Protein AF-A0A831X2U9-F1 (afdb_monomer_lite)

pLDDT: mean 81.77, std 12.27, range [44.12, 96.75]

Radius of gyration: 46.02 Å; chains: 1; bounding box: 106×69×146 Å

Sequence (416 aa):
MADIPTGFEPIRDTLKNKYSVSEDRIGYDQGPDGNWVTIDNQKIFKDPTNIGGTTYAGQDVFGSAAGKINTLNNAYNLQQQVLNPAQTVNPYDQQVNDTLAQILQKVQNPAAIDPYNSAQYAASQAASQRGAQQATRQAQEVLGDSGFSQSTRLSDRAQGIQNDANAYLETQVVPQIIQQLQGAQQQEIGNLSNILGLLQGQQGVVDTRQQNQQNRQFDVLDYVTGRSDRDQDIQRDDERITRETEYQAARDAILDERYKTEFDLDVERYGLEQAADKAYKAGMLSLDRARLGIQQDEAAARKTEAEARKLEEENLSAFETEIVGGITAFDNALEANEWLNENAAAITSEMGPEGLQELRSMIPSFFPAEQAPAKTLTPAELRQEAISMAQKDSDWGRSKDREALIQEYIKLIQGQ

Foldseek 3Di:
DPDDPPQKDFDQCCLCVVLVQDNVQWDWDDDPVAIFTGGVNHGQDHDFDADPNTTIDGPVSCVVRVVVSNLSVVLVVLVVCVVCVPCPPQPLVVVLVVLVVVLCCCVVCVDDDDLCPDPQLVVLLVVLVVVLVVVLVVLVVVVVVVDDPCPVVSVVVSVVSVVVSVVCCVPPVSVVSVVVVVVVSVVVSVVSVVVSVVSVVVSVVVVVVVVVVNVVSVVVSCVSVVVVVVVVVVVVVVVVVVVVVVVVVVVVVVVVVVLVVVLVVCCVVPNNVVSVVVCVVVCVVDDPVVVVVVVVVVVVVVVVVVVVVVVLVVVLVVVVVVLVVQLLVDPALVVSVVVLVVCVVVQCVSPNPVSSVVSNVCSCVSVVPPVPPLPPQDPVRLLVVLLVVLVPDPCNVPDPCSVVSSVVSSCVSVVD

Structure (mmCIF, N/CA/C/O backbone):
data_AF-A0A831X2U9-F1
#
_entry.id   AF-A0A831X2U9-F1
#
loop_
_atom_site.group_PDB
_atom_site.id
_atom_site.type_symbol
_atom_site.label_atom_id
_atom_site.label_alt_id
_atom_site.label_comp_id
_atom_site.label_asym_id
_atom_site.label_entity_id
_atom_site.label_seq_id
_atom_site.pdbx_PDB_ins_code
_atom_site.Cartn_x
_atom_site.Cartn_y
_atom_site.Cartn_z
_atom_site.occupancy
_atom_site.B_iso_or_equiv
_atom_site.auth_seq_id
_atom_site.auth_comp_id
_atom_site.auth_asym_id
_atom_site.auth_atom_id
_atom_site.pdbx_PDB_model_num
ATOM 1 N N . MET A 1 1 ? 6.235 -39.418 -43.707 1.00 69.25 1 MET A N 1
ATOM 2 C CA . MET A 1 1 ? 6.363 -38.451 -42.600 1.00 69.25 1 MET A CA 1
ATOM 3 C C . MET A 1 1 ? 7.562 -37.598 -42.934 1.00 69.25 1 MET A C 1
ATOM 5 O O . MET A 1 1 ? 8.576 -38.167 -43.307 1.00 69.25 1 MET A O 1
ATOM 9 N N . ALA A 1 2 ? 7.411 -36.278 -42.957 1.00 77.12 2 ALA A N 1
ATOM 10 C CA . ALA A 1 2 ? 8.572 -35.407 -43.056 1.00 77.12 2 ALA A CA 1
ATOM 11 C C . ALA A 1 2 ? 9.272 -35.436 -41.693 1.00 77.12 2 ALA A C 1
ATOM 13 O O . ALA A 1 2 ? 8.597 -35.272 -40.675 1.00 77.12 2 ALA A O 1
ATOM 14 N N . ASP A 1 3 ? 10.573 -35.714 -41.674 1.00 86.00 3 ASP A N 1
ATOM 15 C CA . ASP A 1 3 ? 11.348 -35.703 -40.436 1.00 86.00 3 ASP A CA 1
ATOM 16 C C . ASP A 1 3 ? 11.444 -34.262 -39.921 1.00 86.00 3 ASP A C 1
ATOM 18 O O . ASP A 1 3 ? 11.797 -33.345 -40.666 1.00 86.00 3 ASP A O 1
ATOM 22 N N . ILE A 1 4 ? 11.083 -34.058 -38.652 1.00 87.00 4 ILE A N 1
ATOM 23 C CA . ILE A 1 4 ? 11.227 -32.765 -37.978 1.00 87.00 4 ILE A CA 1
ATOM 24 C C . ILE A 1 4 ? 12.731 -32.531 -37.783 1.00 87.00 4 ILE A C 1
ATOM 26 O O . ILE A 1 4 ? 13.393 -33.398 -37.204 1.00 87.00 4 ILE A O 1
ATOM 30 N N . PRO A 1 5 ? 13.293 -31.401 -38.246 1.00 85.50 5 PRO A N 1
ATOM 31 C CA . PRO A 1 5 ? 14.708 -31.118 -38.057 1.00 85.50 5 PRO A CA 1
ATOM 32 C C . PRO A 1 5 ? 15.083 -31.123 -36.568 1.00 85.50 5 PRO A C 1
ATOM 34 O O . PRO A 1 5 ? 14.382 -30.555 -35.731 1.00 85.50 5 PRO A O 1
ATOM 37 N N . THR A 1 6 ? 16.195 -31.768 -36.222 1.00 90.12 6 THR A N 1
ATOM 38 C CA . THR A 1 6 ? 16.686 -31.829 -34.840 1.00 90.12 6 THR A CA 1
ATOM 39 C C . THR A 1 6 ? 16.906 -30.417 -34.284 1.00 90.12 6 THR A C 1
ATOM 41 O O . THR A 1 6 ? 17.583 -29.610 -34.915 1.00 90.12 6 THR A O 1
ATOM 44 N N . GLY A 1 7 ? 16.355 -30.124 -33.100 1.00 90.06 7 GLY A N 1
ATOM 45 C CA . GLY A 1 7 ? 16.474 -28.811 -32.442 1.00 90.06 7 GLY A CA 1
ATOM 46 C C . GLY A 1 7 ? 15.376 -27.800 -32.794 1.00 90.06 7 GLY A C 1
ATOM 47 O O . GLY A 1 7 ? 15.441 -26.656 -32.346 1.00 90.06 7 GLY A O 1
ATOM 48 N N . PHE A 1 8 ? 14.372 -28.210 -33.574 1.00 94.94 8 PHE A N 1
ATOM 49 C CA . PHE A 1 8 ? 13.190 -27.402 -33.857 1.00 94.94 8 PHE A CA 1
ATOM 50 C C . PHE A 1 8 ? 12.053 -27.751 -32.897 1.00 94.94 8 PHE A C 1
ATOM 52 O O . PHE A 1 8 ? 11.734 -28.921 -32.686 1.00 94.94 8 PHE A O 1
ATOM 59 N N . GLU A 1 9 ? 11.408 -26.722 -32.357 1.00 95.38 9 GLU A N 1
ATOM 60 C CA . GLU A 1 9 ? 10.270 -26.851 -31.453 1.00 95.38 9 GLU A CA 1
ATOM 61 C C . GLU A 1 9 ? 8.985 -26.300 -32.104 1.00 95.38 9 GLU A C 1
ATOM 63 O O . GLU A 1 9 ? 9.046 -25.324 -32.863 1.00 95.38 9 GLU A O 1
ATOM 68 N N . PRO A 1 10 ? 7.813 -26.915 -31.846 1.00 96.50 10 PRO A N 1
ATOM 69 C CA . PRO A 1 10 ? 6.527 -26.433 -32.347 1.00 96.50 10 PRO A CA 1
ATOM 70 C C . PRO A 1 10 ? 6.160 -25.077 -31.732 1.00 96.50 10 PRO A C 1
ATOM 72 O O . PRO A 1 10 ? 6.049 -24.935 -30.516 1.00 96.50 10 PRO A O 1
ATOM 75 N N . ILE A 1 11 ? 5.917 -24.072 -32.576 1.00 96.19 11 ILE A N 1
ATOM 76 C CA . ILE A 1 11 ? 5.872 -22.671 -32.139 1.00 96.19 11 ILE A CA 1
ATOM 77 C C . ILE A 1 11 ? 4.722 -22.376 -31.183 1.00 96.19 11 ILE A C 1
ATOM 79 O O . ILE A 1 11 ? 4.942 -21.780 -30.130 1.00 96.19 11 ILE A O 1
ATOM 83 N N . ARG A 1 12 ? 3.499 -22.797 -31.530 1.00 95.81 12 ARG A N 1
ATOM 84 C CA . ARG A 1 12 ? 2.320 -22.584 -30.672 1.00 95.81 12 ARG A CA 1
ATOM 85 C C . ARG A 1 12 ? 2.486 -23.261 -29.314 1.00 95.81 12 ARG A C 1
ATOM 87 O O . ARG A 1 12 ? 2.214 -22.632 -28.297 1.00 95.81 12 ARG A O 1
ATOM 94 N N . ASP A 1 13 ? 2.967 -24.501 -29.295 1.00 96.75 13 ASP A N 1
ATOM 95 C CA . ASP A 1 13 ? 3.129 -25.264 -28.056 1.00 96.75 13 ASP A CA 1
ATOM 96 C C . ASP A 1 13 ? 4.235 -24.681 -27.175 1.00 96.75 13 ASP A C 1
ATOM 98 O O . ASP A 1 13 ? 4.039 -24.553 -25.968 1.00 96.75 13 ASP A O 1
ATOM 102 N N . THR A 1 14 ? 5.369 -24.269 -27.751 1.00 96.19 14 THR A N 1
ATOM 103 C CA . THR A 1 14 ? 6.445 -23.620 -26.990 1.00 96.19 14 THR A CA 1
ATOM 104 C C . THR A 1 14 ? 5.986 -22.273 -26.430 1.00 96.19 14 THR A C 1
ATOM 106 O O . THR A 1 14 ? 6.144 -22.033 -25.234 1.00 96.19 14 THR A O 1
ATOM 109 N N . LEU A 1 15 ? 5.358 -21.405 -27.233 1.00 95.56 15 LEU A N 1
ATOM 110 C CA . LEU A 1 15 ? 4.845 -20.110 -26.755 1.00 95.56 15 LEU A CA 1
ATOM 111 C C . LEU A 1 15 ? 3.801 -20.270 -25.641 1.00 95.56 15 LEU A C 1
ATOM 113 O O . LEU A 1 15 ? 3.837 -19.543 -24.649 1.00 95.56 15 LEU A O 1
ATOM 117 N N . LYS A 1 16 ? 2.918 -21.262 -25.759 1.00 96.06 16 LYS A N 1
ATOM 118 C CA . LYS A 1 16 ? 1.898 -21.555 -24.751 1.00 96.06 16 LYS A CA 1
ATOM 119 C C . LYS A 1 16 ? 2.480 -22.153 -23.474 1.00 96.06 16 LYS A C 1
ATOM 121 O O . LYS A 1 16 ? 2.212 -21.651 -22.390 1.00 96.06 16 LYS A O 1
ATOM 126 N N . ASN A 1 17 ? 3.265 -23.221 -23.586 1.00 95.62 17 ASN A N 1
ATOM 127 C CA . ASN A 1 17 ? 3.682 -24.009 -22.425 1.00 95.62 17 ASN A CA 1
ATOM 128 C C . ASN A 1 17 ? 4.897 -23.413 -21.709 1.00 95.62 17 ASN A C 1
ATOM 130 O O . ASN A 1 17 ? 5.002 -23.530 -20.493 1.00 95.62 17 ASN A O 1
ATOM 134 N N . LYS A 1 18 ? 5.824 -22.795 -22.450 1.00 95.00 18 LYS A N 1
ATOM 135 C CA . LYS A 1 18 ? 7.060 -22.236 -21.885 1.00 95.00 18 LYS A CA 1
ATOM 136 C C . LYS A 1 18 ? 6.913 -20.769 -21.503 1.00 95.00 18 LYS A C 1
ATOM 138 O O . LYS A 1 18 ? 7.472 -20.353 -20.496 1.00 95.00 18 LYS A O 1
ATOM 143 N N . TYR A 1 19 ? 6.181 -20.000 -22.307 1.00 94.06 19 TYR A N 1
ATOM 144 C CA . TYR A 1 19 ? 6.059 -18.552 -22.132 1.00 94.06 19 TYR A CA 1
ATOM 145 C C . TYR A 1 19 ? 4.670 -18.105 -21.674 1.00 94.06 19 TYR A C 1
ATOM 147 O O . TYR A 1 19 ? 4.466 -16.909 -21.498 1.00 94.06 19 TYR A O 1
ATOM 155 N N . SER A 1 20 ? 3.727 -19.029 -21.461 1.00 94.25 20 SER A N 1
ATOM 156 C CA . SER A 1 20 ? 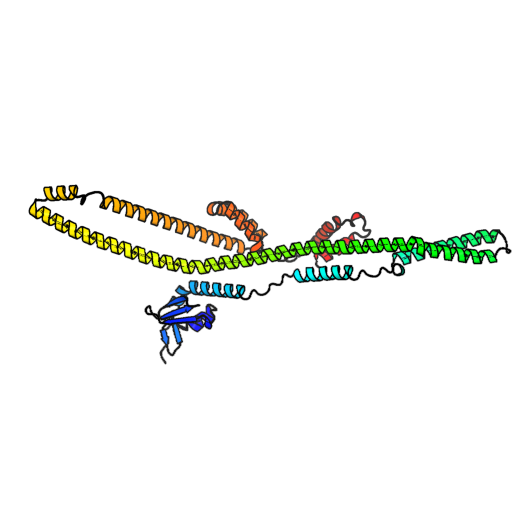2.361 -18.735 -21.004 1.00 94.25 20 SER A CA 1
ATOM 157 C C . SER A 1 20 ? 1.605 -17.750 -21.903 1.00 94.25 20 SER A C 1
ATOM 159 O O . SER A 1 20 ? 0.797 -16.962 -21.414 1.00 94.25 20 SER A O 1
ATOM 161 N N . VAL A 1 21 ? 1.876 -17.756 -23.212 1.00 95.38 21 VAL A N 1
ATOM 162 C CA . VAL A 1 21 ? 1.161 -16.923 -24.190 1.00 95.38 21 VAL A CA 1
ATOM 163 C C . VAL A 1 21 ? -0.127 -17.636 -24.598 1.00 95.38 21 VAL A C 1
ATOM 165 O O . VAL A 1 21 ? -0.101 -18.805 -24.988 1.00 95.38 21 VAL A O 1
ATOM 168 N N . SER A 1 22 ? -1.266 -16.949 -24.511 1.00 93.69 22 SER A N 1
ATOM 169 C CA . SER A 1 22 ? -2.550 -17.532 -24.900 1.00 93.69 22 SER A CA 1
ATOM 170 C C . SER A 1 22 ? -2.656 -17.715 -26.418 1.00 93.69 22 SER A C 1
ATOM 172 O O . SER A 1 22 ? -2.056 -16.995 -27.216 1.00 93.69 22 SER A O 1
ATOM 174 N N . GLU A 1 23 ? -3.397 -18.739 -26.834 1.00 93.94 23 GLU A N 1
ATOM 175 C CA . GLU A 1 23 ? -3.389 -19.224 -28.216 1.00 93.94 23 GLU A CA 1
ATOM 176 C C . GLU A 1 23 ? -4.025 -18.252 -29.226 1.00 93.94 23 GLU A C 1
ATOM 178 O O . GLU A 1 23 ? -3.655 -18.238 -30.404 1.00 93.94 23 GLU A O 1
ATOM 183 N N . ASP A 1 24 ? -4.958 -17.433 -28.749 1.00 95.25 24 ASP A N 1
ATOM 184 C CA . ASP A 1 24 ? -5.645 -16.364 -29.474 1.00 95.25 24 ASP A CA 1
ATOM 185 C C . ASP A 1 24 ? -4.733 -15.176 -29.801 1.00 95.25 24 ASP A C 1
ATOM 187 O O . ASP A 1 24 ? -4.980 -14.462 -30.771 1.00 95.25 24 ASP A O 1
ATOM 191 N N . ARG A 1 25 ? -3.648 -14.999 -29.041 1.00 95.31 25 ARG A N 1
ATOM 192 C CA . ARG A 1 25 ? -2.676 -13.916 -29.244 1.00 95.31 25 ARG A CA 1
ATOM 193 C C . ARG A 1 25 ? -1.613 -14.252 -30.278 1.00 95.31 25 ARG A C 1
ATOM 195 O O . ARG A 1 25 ? -0.953 -13.350 -30.785 1.00 95.31 25 ARG A O 1
ATOM 202 N N . ILE A 1 26 ? -1.425 -15.538 -30.583 1.00 96.25 26 ILE A N 1
ATOM 203 C CA . ILE A 1 26 ? -0.381 -16.017 -31.492 1.00 96.25 26 ILE A CA 1
ATOM 204 C C . ILE A 1 26 ? -0.889 -15.949 -32.936 1.00 96.25 26 ILE A C 1
ATOM 206 O O . ILE A 1 26 ? -1.780 -16.708 -33.337 1.00 96.25 26 ILE A O 1
ATOM 210 N N . GLY A 1 27 ? -0.271 -15.082 -33.732 1.00 94.56 27 GLY A N 1
ATOM 211 C CA . GLY A 1 27 ? -0.555 -14.889 -35.149 1.00 94.56 27 GLY A CA 1
ATOM 212 C C . GLY A 1 27 ? 0.598 -15.302 -36.065 1.00 94.56 27 GLY A C 1
ATOM 213 O O . GLY A 1 27 ? 1.726 -15.552 -35.632 1.00 94.56 27 GLY A O 1
ATOM 214 N N . TYR A 1 28 ? 0.291 -15.372 -37.360 1.00 94.19 28 TYR A N 1
ATOM 215 C CA . TYR A 1 28 ? 1.271 -15.526 -38.432 1.00 94.19 28 TYR A CA 1
ATOM 216 C C . TYR A 1 28 ? 0.993 -14.458 -39.484 1.00 94.19 28 TYR A C 1
ATOM 218 O O . TYR A 1 28 ? -0.092 -14.439 -40.063 1.00 94.19 28 TYR A O 1
ATOM 226 N N . ASP A 1 29 ? 1.957 -13.574 -39.712 1.00 91.88 29 ASP A N 1
ATOM 227 C CA . ASP A 1 29 ? 1.868 -12.524 -40.724 1.00 91.88 29 ASP A CA 1
ATOM 228 C C . ASP A 1 29 ? 2.654 -12.956 -41.968 1.00 91.88 29 ASP A C 1
ATOM 230 O O . ASP A 1 29 ? 3.860 -13.200 -41.899 1.00 91.88 29 ASP A O 1
ATOM 234 N N . GLN A 1 30 ? 1.955 -13.103 -43.096 1.00 85.75 30 GLN A N 1
ATOM 235 C CA . GLN A 1 30 ? 2.542 -13.437 -44.396 1.00 85.75 30 GLN A CA 1
ATOM 236 C C . GLN A 1 30 ? 2.718 -12.146 -45.196 1.00 85.75 30 GLN A C 1
ATOM 238 O O . GLN A 1 30 ? 1.938 -11.836 -46.099 1.00 85.75 30 GLN A O 1
ATOM 243 N N . GLY A 1 31 ? 3.720 -11.362 -44.807 1.00 79.81 31 GLY A N 1
ATOM 244 C CA . GLY A 1 31 ? 4.038 -10.094 -45.450 1.00 79.81 31 GLY A CA 1
ATOM 245 C C . GLY A 1 31 ? 5.027 -10.244 -46.614 1.00 79.81 31 GLY A C 1
ATOM 246 O O . GLY A 1 31 ? 5.660 -11.291 -46.769 1.00 79.81 31 GLY A O 1
ATOM 247 N N . PRO A 1 32 ? 5.236 -9.173 -47.405 1.00 79.50 32 PRO A N 1
ATOM 248 C CA . PRO A 1 32 ? 6.311 -9.109 -48.404 1.00 79.50 32 PRO A CA 1
ATOM 249 C C . PRO A 1 32 ? 7.700 -9.362 -47.795 1.00 79.50 32 PRO A C 1
ATOM 251 O O . PRO A 1 32 ? 8.587 -9.878 -48.468 1.00 79.50 32 PRO A O 1
ATOM 254 N N . ASP A 1 33 ? 7.852 -9.043 -46.507 1.00 76.00 33 ASP A N 1
ATOM 255 C CA . ASP A 1 33 ? 9.094 -9.148 -45.735 1.00 76.00 33 ASP A CA 1
ATOM 256 C C . ASP A 1 33 ? 9.298 -10.534 -45.089 1.00 76.00 33 ASP A C 1
ATOM 258 O O . ASP A 1 33 ? 10.127 -10.687 -44.189 1.00 76.00 33 ASP A O 1
ATOM 262 N N . GLY A 1 34 ? 8.514 -11.536 -45.498 1.00 79.88 34 GLY A N 1
ATOM 263 C CA . GLY A 1 34 ? 8.605 -12.916 -45.022 1.00 79.88 34 GLY A CA 1
ATOM 264 C C . GLY A 1 34 ? 7.491 -13.333 -44.060 1.00 79.88 34 GLY A C 1
ATOM 265 O O . GLY A 1 34 ? 6.594 -12.562 -43.716 1.00 79.88 34 GLY A O 1
ATOM 266 N N . ASN A 1 35 ? 7.558 -14.597 -43.635 1.00 90.38 35 ASN A N 1
ATOM 267 C CA . ASN A 1 35 ? 6.612 -15.187 -42.691 1.00 90.38 35 ASN A CA 1
ATOM 268 C C . ASN A 1 35 ? 7.041 -14.842 -41.264 1.00 90.38 35 ASN A C 1
ATOM 270 O O . ASN A 1 35 ? 8.047 -15.358 -40.777 1.00 90.38 35 ASN A O 1
ATOM 274 N N . TRP A 1 36 ? 6.277 -13.996 -40.587 1.00 93.94 36 TRP A N 1
ATOM 275 C CA . TRP A 1 36 ? 6.534 -13.609 -39.204 1.00 93.94 36 TRP A CA 1
ATOM 276 C C . TRP A 1 36 ? 5.609 -14.344 -38.248 1.00 93.94 36 TRP A C 1
ATOM 278 O O . TRP A 1 36 ? 4.415 -14.489 -38.506 1.00 93.94 36 TRP A O 1
ATOM 288 N N . VAL A 1 37 ? 6.152 -14.759 -37.108 1.00 94.50 37 VAL A N 1
ATOM 289 C CA . VAL A 1 37 ? 5.348 -15.119 -35.938 1.00 94.50 37 VAL A CA 1
ATOM 290 C C . VAL A 1 37 ? 5.044 -13.840 -35.183 1.00 94.50 37 VAL A C 1
ATOM 292 O O . VAL A 1 37 ? 5.962 -13.075 -34.870 1.00 94.50 37 VAL A O 1
ATOM 295 N N . THR A 1 38 ? 3.769 -13.601 -34.899 1.00 94.88 38 THR A N 1
ATOM 296 C CA . THR A 1 38 ? 3.322 -12.417 -34.170 1.00 94.88 38 THR A CA 1
ATOM 297 C C . THR A 1 38 ? 2.678 -12.789 -32.838 1.00 94.88 38 THR A C 1
ATOM 299 O O . THR A 1 38 ? 2.082 -13.857 -32.702 1.00 94.88 38 THR A O 1
ATOM 302 N N . ILE A 1 39 ? 2.805 -11.909 -31.845 1.00 94.06 39 ILE A N 1
ATOM 303 C CA . ILE A 1 39 ? 2.016 -11.935 -30.606 1.00 94.06 39 ILE A CA 1
ATOM 304 C C . ILE A 1 39 ? 1.321 -10.580 -30.514 1.00 94.06 39 ILE A C 1
ATOM 306 O O . ILE A 1 39 ? 1.995 -9.558 -30.602 1.00 94.06 39 ILE A O 1
ATOM 310 N N . ASP A 1 40 ? -0.009 -10.561 -30.417 1.00 91.94 40 ASP A N 1
ATOM 311 C CA . ASP A 1 40 ? -0.813 -9.325 -30.426 1.00 91.94 40 ASP A CA 1
ATOM 312 C C . ASP A 1 40 ? -0.497 -8.419 -31.634 1.00 91.94 40 ASP A C 1
ATOM 314 O O . ASP A 1 40 ? -0.340 -7.206 -31.518 1.00 91.94 40 ASP A O 1
ATOM 318 N N . ASN A 1 41 ? -0.347 -9.032 -32.816 1.00 91.12 41 ASN A N 1
ATOM 319 C CA . ASN A 1 41 ? 0.089 -8.396 -34.069 1.00 91.12 41 ASN A CA 1
ATOM 320 C C . ASN A 1 41 ? 1.510 -7.804 -34.063 1.00 91.12 41 ASN A C 1
ATOM 322 O O . ASN A 1 41 ? 1.940 -7.252 -35.075 1.00 91.12 41 ASN A O 1
ATOM 326 N N . GLN A 1 42 ? 2.285 -7.959 -32.988 1.00 90.19 42 GLN A N 1
ATOM 327 C CA . GLN A 1 42 ? 3.688 -7.565 -32.977 1.00 90.19 42 GLN A CA 1
ATOM 328 C C . GLN A 1 42 ? 4.583 -8.684 -33.501 1.00 90.19 42 GLN A C 1
ATOM 330 O O . GLN A 1 42 ? 4.542 -9.810 -33.013 1.00 90.19 42 GLN A O 1
ATOM 335 N N . LYS A 1 43 ? 5.431 -8.363 -34.480 1.00 93.00 43 LYS A N 1
ATOM 336 C CA . LYS A 1 43 ? 6.404 -9.286 -35.083 1.00 93.00 43 LYS A CA 1
ATOM 337 C C . LYS A 1 43 ? 7.462 -9.710 -34.063 1.00 93.00 43 LYS A C 1
ATOM 339 O O . LYS A 1 43 ? 8.162 -8.857 -33.517 1.00 93.00 43 LYS A O 1
ATOM 344 N N . ILE A 1 44 ? 7.593 -11.012 -33.814 1.00 93.94 44 ILE A N 1
ATOM 345 C CA . ILE A 1 44 ? 8.533 -11.568 -32.829 1.00 93.94 44 ILE A CA 1
ATOM 346 C C . ILE A 1 44 ? 9.786 -12.106 -33.517 1.00 93.94 44 ILE A C 1
ATOM 348 O O . ILE A 1 44 ? 10.884 -11.641 -33.233 1.00 93.94 44 ILE A O 1
ATOM 352 N N . PHE A 1 45 ? 9.624 -13.059 -34.433 1.00 93.69 45 PHE A N 1
ATOM 353 C CA . PHE A 1 45 ? 10.717 -13.640 -35.214 1.00 93.69 45 PHE A CA 1
ATOM 354 C C . PHE A 1 45 ? 10.203 -14.171 -36.558 1.00 93.69 45 PHE A C 1
ATOM 356 O O . PHE A 1 45 ? 8.994 -14.342 -36.749 1.00 93.69 45 PHE A O 1
ATOM 363 N N . LYS A 1 46 ? 11.127 -14.395 -37.495 1.00 92.62 46 LYS A N 1
ATOM 364 C CA . LYS A 1 46 ? 10.845 -14.731 -38.896 1.00 92.62 46 LYS A CA 1
ATOM 365 C C . LYS A 1 46 ? 11.142 -16.191 -39.241 1.00 92.62 46 LYS A C 1
ATOM 367 O O . LYS A 1 46 ? 11.783 -16.905 -38.475 1.00 92.62 46 LYS A O 1
ATOM 372 N N . ASP A 1 47 ? 10.698 -16.577 -40.432 1.00 85.44 47 ASP A N 1
ATOM 373 C CA . ASP A 1 47 ? 11.018 -17.824 -41.132 1.00 85.44 47 ASP A CA 1
ATOM 374 C C . ASP A 1 47 ? 10.642 -19.120 -40.376 1.00 85.44 47 ASP A C 1
ATOM 376 O O . ASP A 1 47 ? 11.438 -20.062 -40.312 1.00 85.44 47 ASP A O 1
ATOM 380 N N . PRO A 1 48 ? 9.412 -19.232 -39.826 1.00 89.25 48 PRO A N 1
ATOM 381 C CA . PRO A 1 48 ? 8.950 -20.489 -39.263 1.00 89.25 48 PRO A CA 1
ATOM 382 C C . PRO A 1 48 ? 8.865 -21.561 -40.356 1.00 89.25 48 PRO A C 1
ATOM 384 O O . PRO A 1 48 ? 8.337 -21.334 -41.448 1.00 89.25 48 PRO A O 1
ATOM 387 N N . THR A 1 49 ? 9.335 -22.768 -40.051 1.00 91.38 49 THR A N 1
ATOM 388 C CA . THR A 1 49 ? 9.242 -23.908 -40.968 1.00 91.38 49 THR A CA 1
ATOM 389 C C . THR A 1 49 ? 7.897 -24.601 -40.771 1.00 91.38 49 THR A C 1
ATOM 391 O O . THR A 1 49 ? 7.621 -25.111 -39.689 1.00 91.38 49 THR A O 1
ATOM 394 N N . ASN A 1 50 ? 7.038 -24.622 -41.793 1.00 91.12 50 ASN A N 1
ATOM 395 C CA . ASN A 1 50 ? 5.752 -25.323 -41.733 1.00 91.12 50 ASN A CA 1
ATOM 396 C C . ASN A 1 50 ? 5.906 -26.767 -42.231 1.00 91.12 50 ASN A C 1
ATOM 398 O O . ASN A 1 50 ? 6.205 -26.994 -43.403 1.00 91.12 50 ASN A O 1
ATOM 402 N N . ILE A 1 51 ? 5.681 -27.736 -41.344 1.00 91.69 51 ILE A N 1
ATOM 403 C CA . ILE A 1 51 ? 5.724 -29.166 -41.651 1.00 91.69 51 ILE A CA 1
ATOM 404 C C . ILE A 1 51 ? 4.378 -29.771 -41.262 1.00 91.69 51 ILE A C 1
ATOM 406 O O . ILE A 1 51 ? 4.030 -29.853 -40.087 1.00 91.69 51 ILE A O 1
ATOM 410 N N . GLY A 1 52 ? 3.601 -30.199 -42.259 1.00 88.88 52 GLY A N 1
ATOM 411 C CA . GLY A 1 52 ? 2.321 -30.871 -42.019 1.00 88.88 52 GLY A CA 1
ATOM 412 C C . GLY A 1 52 ? 1.248 -29.995 -41.361 1.00 88.88 52 GLY A C 1
ATOM 413 O O . GLY A 1 52 ? 0.349 -30.538 -40.728 1.00 88.88 52 GLY A O 1
ATOM 414 N N . GLY A 1 53 ? 1.328 -28.666 -41.499 1.00 89.06 53 GLY A N 1
ATOM 415 C CA . GLY A 1 53 ? 0.383 -27.716 -40.902 1.00 89.06 53 GLY A CA 1
ATOM 416 C C . GLY A 1 53 ? 0.822 -27.163 -39.544 1.00 89.06 53 GLY A C 1
ATOM 417 O O . GLY A 1 53 ? 0.235 -26.187 -39.081 1.00 89.06 53 GLY A O 1
ATOM 418 N N . THR A 1 54 ? 1.874 -27.723 -38.943 1.00 91.75 54 THR A N 1
ATOM 419 C CA . THR A 1 54 ? 2.482 -27.206 -37.715 1.00 91.75 54 THR A CA 1
ATOM 420 C C . THR A 1 54 ? 3.723 -26.395 -38.063 1.00 91.75 54 THR A C 1
ATOM 422 O O . THR A 1 54 ? 4.557 -26.810 -38.867 1.00 91.75 54 THR A O 1
ATOM 425 N N . THR A 1 55 ? 3.839 -25.211 -37.476 1.00 94.31 55 THR A N 1
ATOM 426 C CA . THR A 1 55 ? 4.996 -24.331 -37.625 1.00 94.31 55 THR A CA 1
ATOM 427 C C . THR A 1 55 ? 6.024 -24.617 -36.538 1.00 94.31 55 THR A C 1
ATOM 429 O O . THR A 1 55 ? 5.687 -24.777 -35.363 1.00 94.31 55 THR A O 1
ATOM 432 N N . TYR A 1 56 ? 7.288 -24.657 -36.938 1.00 95.88 56 TYR A N 1
ATOM 433 C CA . TYR A 1 56 ? 8.426 -24.965 -36.085 1.00 95.88 56 TYR A CA 1
ATOM 434 C C . TYR A 1 56 ? 9.487 -23.869 -36.191 1.00 95.88 56 TYR A C 1
ATOM 436 O O . TYR A 1 56 ? 9.673 -23.288 -37.263 1.00 95.88 56 TYR A O 1
ATOM 444 N N . ALA A 1 57 ? 10.202 -23.612 -35.100 1.00 95.94 57 ALA A N 1
ATOM 445 C CA . ALA A 1 57 ? 11.358 -22.719 -35.076 1.00 95.94 57 ALA A CA 1
ATOM 446 C C . ALA A 1 57 ? 12.496 -23.335 -34.256 1.00 95.94 57 ALA A C 1
ATOM 448 O O . ALA A 1 57 ? 12.255 -24.169 -33.381 1.00 95.94 57 ALA A O 1
ATOM 449 N N . GLY A 1 58 ? 13.731 -22.938 -34.558 1.00 95.56 58 GLY A N 1
ATOM 450 C CA . GLY A 1 58 ? 14.907 -23.369 -33.810 1.00 95.56 58 GLY A CA 1
ATOM 451 C C . GLY A 1 58 ? 14.899 -22.846 -32.372 1.00 95.56 58 GLY A C 1
ATOM 452 O O . GLY A 1 58 ? 14.369 -21.770 -32.078 1.00 95.56 58 GLY A O 1
ATOM 453 N N . GLN A 1 59 ? 15.498 -23.607 -31.458 1.00 93.69 59 GLN A N 1
ATOM 454 C CA . GLN A 1 59 ? 15.629 -23.213 -30.052 1.00 93.69 59 GLN A CA 1
ATOM 455 C C . GLN A 1 59 ? 16.427 -21.905 -29.866 1.00 93.69 59 GLN A C 1
ATOM 457 O O . GLN A 1 59 ? 16.153 -21.132 -28.947 1.00 93.69 59 GLN A O 1
ATOM 462 N N . ASP A 1 60 ? 17.387 -21.635 -30.750 1.00 93.25 60 ASP A N 1
ATOM 463 C CA . ASP A 1 60 ? 18.172 -20.399 -30.824 1.00 93.25 60 ASP A CA 1
ATOM 464 C C . ASP A 1 60 ? 17.299 -19.177 -31.141 1.00 93.25 60 ASP A C 1
ATOM 466 O O . ASP A 1 60 ? 17.424 -18.134 -30.493 1.00 93.25 60 ASP A O 1
ATOM 470 N N . VAL A 1 61 ? 16.343 -19.335 -32.061 1.00 92.94 61 VAL A N 1
ATOM 471 C CA . VAL A 1 61 ? 15.364 -18.297 -32.398 1.00 92.94 61 VAL A CA 1
ATOM 472 C C . VAL A 1 61 ? 14.527 -17.949 -31.168 1.00 92.94 61 VAL A C 1
ATOM 474 O O . VAL A 1 61 ? 14.416 -16.774 -30.819 1.00 92.94 61 VAL A O 1
ATOM 477 N N . PHE A 1 62 ? 14.026 -18.950 -30.435 1.00 94.25 62 PHE A N 1
ATOM 478 C CA . PHE A 1 62 ? 13.327 -18.712 -29.166 1.00 94.25 62 PHE A CA 1
ATOM 479 C C . PHE A 1 62 ? 14.209 -18.055 -28.108 1.00 94.25 62 PHE A C 1
ATOM 481 O O . PHE A 1 62 ? 13.729 -17.180 -27.393 1.00 94.25 62 PHE A O 1
ATOM 488 N N . GLY A 1 63 ? 15.481 -18.447 -28.006 1.00 90.38 63 GLY A N 1
ATOM 489 C CA . GLY A 1 63 ? 16.439 -17.824 -27.093 1.00 90.38 63 GLY A CA 1
ATOM 490 C C . GLY A 1 63 ? 16.600 -16.330 -27.370 1.00 90.38 63 GLY A C 1
ATOM 491 O O . GLY A 1 63 ? 16.472 -15.521 -26.454 1.00 90.38 63 GLY A O 1
ATOM 492 N N . SER A 1 64 ? 16.785 -15.961 -28.640 1.00 91.12 64 SER A N 1
ATOM 493 C CA . SER A 1 64 ? 16.908 -14.557 -29.057 1.00 91.12 64 SER A CA 1
ATOM 494 C C . SER A 1 64 ? 15.611 -13.753 -28.881 1.00 91.12 64 SER A C 1
ATOM 496 O O . SER A 1 64 ? 15.651 -12.570 -28.552 1.00 91.12 64 SER A O 1
ATOM 498 N N . ALA A 1 65 ? 14.450 -14.398 -29.035 1.00 91.94 65 ALA A N 1
ATOM 499 C CA . ALA A 1 65 ? 13.137 -13.769 -28.918 1.00 91.94 65 ALA A CA 1
ATOM 500 C C . ALA A 1 65 ? 12.557 -13.765 -27.491 1.00 91.94 65 ALA A C 1
ATOM 502 O O . ALA A 1 65 ? 11.563 -13.079 -27.240 1.00 91.94 65 ALA A O 1
ATOM 503 N N . ALA A 1 66 ? 13.148 -14.515 -26.554 1.00 91.88 66 ALA A N 1
ATOM 504 C CA . ALA A 1 66 ? 12.598 -14.759 -25.219 1.00 91.88 66 ALA A CA 1
ATOM 505 C C . ALA A 1 66 ? 12.303 -13.465 -24.450 1.00 91.88 66 ALA A C 1
ATOM 507 O O . ALA A 1 66 ? 11.237 -13.344 -23.850 1.00 91.88 66 ALA A O 1
ATOM 508 N N . GLY A 1 67 ? 13.215 -12.488 -24.508 1.00 84.31 67 GLY A N 1
ATOM 509 C CA . GLY A 1 67 ? 13.028 -11.185 -23.868 1.00 84.31 67 GLY A CA 1
ATOM 510 C C . GLY A 1 67 ? 11.772 -10.481 -24.379 1.00 84.31 67 GLY A C 1
ATOM 511 O O . GLY A 1 67 ? 10.900 -10.132 -23.591 1.00 84.31 67 GLY A O 1
ATOM 512 N N . LYS A 1 68 ? 11.620 -10.370 -25.705 1.00 86.56 68 LYS A N 1
ATOM 513 C CA . LYS A 1 68 ? 10.454 -9.732 -26.335 1.00 86.56 68 LYS A CA 1
ATOM 514 C C . LYS A 1 68 ? 9.145 -10.466 -26.027 1.00 86.56 68 LYS A C 1
ATOM 516 O O . LYS A 1 68 ? 8.138 -9.823 -25.743 1.00 86.56 68 LYS A O 1
ATOM 521 N N . ILE A 1 69 ? 9.163 -11.802 -26.044 1.00 91.94 69 ILE A N 1
ATOM 522 C CA . ILE A 1 69 ? 7.997 -12.635 -25.711 1.00 91.94 69 ILE A CA 1
ATOM 523 C C . ILE A 1 69 ? 7.568 -12.403 -24.255 1.00 91.94 69 ILE A C 1
ATOM 525 O O . ILE A 1 69 ? 6.388 -12.168 -24.000 1.00 91.94 69 ILE A O 1
ATOM 529 N N . ASN A 1 70 ? 8.514 -12.421 -23.311 1.00 88.38 70 ASN A N 1
ATOM 530 C CA . ASN A 1 70 ? 8.238 -12.174 -21.894 1.00 88.38 70 ASN A CA 1
ATOM 531 C C . ASN A 1 70 ? 7.672 -10.770 -21.669 1.00 88.38 70 ASN A C 1
ATOM 533 O O . ASN A 1 70 ? 6.684 -10.616 -20.955 1.00 88.38 70 ASN A O 1
ATOM 537 N N . THR A 1 71 ? 8.252 -9.761 -22.318 1.00 84.44 71 THR A N 1
ATOM 538 C CA . THR A 1 71 ? 7.779 -8.375 -22.252 1.00 84.44 71 THR A CA 1
ATOM 539 C C . THR A 1 71 ? 6.325 -8.256 -22.706 1.00 84.44 71 THR A C 1
ATOM 541 O O . THR A 1 71 ? 5.496 -7.710 -21.977 1.00 84.44 71 THR A O 1
ATOM 544 N N . LEU A 1 72 ? 5.978 -8.830 -23.862 1.00 85.75 72 LEU A N 1
ATOM 545 C CA . LEU A 1 72 ? 4.606 -8.795 -24.376 1.00 85.75 72 LEU A CA 1
ATOM 546 C C . LEU A 1 72 ? 3.635 -9.602 -23.522 1.00 85.75 72 LEU A C 1
ATOM 548 O O . LEU A 1 72 ? 2.478 -9.212 -23.353 1.00 85.75 72 LEU A O 1
ATOM 552 N N . ASN A 1 73 ? 4.078 -10.728 -22.963 1.00 88.75 73 ASN A N 1
ATOM 553 C CA . ASN A 1 73 ? 3.212 -11.507 -22.095 1.00 88.75 73 ASN A CA 1
ATOM 554 C C . ASN A 1 73 ? 2.930 -10.787 -20.768 1.00 88.75 73 ASN A C 1
ATOM 556 O O . ASN A 1 73 ? 1.785 -10.745 -20.323 1.00 88.75 73 ASN A O 1
ATOM 560 N N . ASN A 1 74 ? 3.943 -10.149 -20.180 1.00 81.75 74 ASN A N 1
ATOM 561 C CA . ASN A 1 74 ? 3.789 -9.347 -18.968 1.00 81.75 74 ASN A CA 1
ATOM 562 C C . ASN A 1 74 ? 2.883 -8.132 -19.196 1.00 81.75 74 ASN A C 1
ATOM 564 O O . ASN A 1 74 ? 1.994 -7.886 -18.382 1.00 81.75 74 ASN A O 1
ATOM 568 N N . ALA A 1 75 ? 3.053 -7.420 -20.316 1.00 80.62 75 ALA A N 1
ATOM 569 C CA . ALA A 1 75 ? 2.200 -6.290 -20.680 1.00 80.62 75 ALA A CA 1
ATOM 570 C C . ALA A 1 75 ? 0.724 -6.703 -20.799 1.00 80.62 75 ALA A C 1
ATOM 572 O O . ALA A 1 75 ? -0.154 -6.039 -20.253 1.00 80.62 75 ALA A O 1
ATOM 573 N N . TYR A 1 76 ? 0.447 -7.841 -21.439 1.00 85.69 76 TYR A N 1
ATOM 574 C CA . TYR A 1 76 ? -0.910 -8.377 -21.539 1.00 85.69 76 TYR A CA 1
ATOM 575 C C . TYR A 1 76 ? -1.484 -8.805 -20.185 1.00 85.69 76 TYR A C 1
ATOM 577 O O . TYR A 1 76 ? -2.635 -8.501 -19.886 1.00 85.69 76 TYR A O 1
ATOM 585 N N . ASN A 1 77 ? -0.697 -9.475 -19.338 1.00 82.94 77 ASN A N 1
ATOM 586 C CA . ASN A 1 77 ? -1.151 -9.867 -18.002 1.00 82.94 77 ASN A CA 1
ATOM 587 C C . ASN A 1 77 ? -1.500 -8.641 -17.143 1.00 82.94 77 ASN A C 1
ATOM 589 O O . ASN A 1 77 ? -2.525 -8.644 -16.463 1.00 82.94 77 ASN A O 1
ATOM 593 N N . LEU A 1 78 ? -0.699 -7.573 -17.222 1.00 75.69 78 LEU A N 1
ATOM 594 C CA . LEU A 1 78 ? -0.997 -6.288 -16.585 1.00 75.69 78 LEU A CA 1
ATOM 595 C C . LEU A 1 78 ? -2.261 -5.650 -17.168 1.00 75.69 78 LEU A C 1
ATOM 597 O O . LEU A 1 78 ? -3.142 -5.239 -16.418 1.00 75.69 78 LEU A O 1
ATOM 601 N N . GLN A 1 79 ? -2.402 -5.625 -18.494 1.00 80.06 79 GLN A N 1
ATOM 602 C CA . GLN A 1 79 ? -3.599 -5.100 -19.149 1.00 80.06 79 GLN A CA 1
ATOM 603 C C . GLN A 1 79 ? -4.860 -5.856 -18.706 1.00 80.06 79 GLN A C 1
ATOM 605 O O . GLN A 1 79 ? -5.884 -5.234 -18.433 1.00 80.06 79 GLN A O 1
ATOM 610 N N . GLN A 1 80 ? -4.786 -7.181 -18.567 1.00 80.88 80 GLN A N 1
ATOM 611 C CA . GLN A 1 80 ? -5.901 -7.990 -18.080 1.00 80.88 80 GLN A CA 1
ATOM 612 C C . GLN A 1 80 ? -6.214 -7.743 -16.600 1.00 80.88 80 GLN A C 1
ATOM 614 O O . GLN A 1 80 ? -7.387 -7.739 -16.231 1.00 80.88 80 GLN A O 1
ATOM 619 N N . GLN A 1 81 ? -5.206 -7.477 -15.762 1.00 70.44 81 GLN A N 1
ATOM 620 C CA . GLN A 1 81 ? -5.417 -7.042 -14.375 1.00 70.44 81 GLN A CA 1
ATOM 621 C C . GLN A 1 81 ? -6.072 -5.657 -14.292 1.00 70.44 81 GLN A C 1
ATOM 623 O O . GLN A 1 81 ? -6.868 -5.417 -13.391 1.00 70.44 81 GLN A O 1
ATOM 628 N N . VAL A 1 82 ? -5.779 -4.757 -15.232 1.00 69.12 82 VAL A N 1
ATOM 629 C CA . VAL A 1 82 ? -6.409 -3.429 -15.304 1.00 69.12 82 VAL A CA 1
ATOM 630 C C . VAL A 1 82 ? -7.843 -3.508 -15.832 1.00 69.12 82 VAL A C 1
ATOM 632 O O . VAL A 1 82 ? -8.713 -2.797 -15.334 1.00 69.12 82 VAL A O 1
ATOM 635 N N . LEU A 1 83 ? -8.105 -4.354 -16.834 1.00 74.56 83 LEU A N 1
ATOM 636 C CA . LEU A 1 83 ? -9.438 -4.528 -17.426 1.00 74.56 83 LEU A CA 1
ATOM 637 C C . LEU A 1 83 ? -10.386 -5.301 -16.507 1.00 74.56 83 LEU A C 1
ATOM 639 O O . LEU A 1 83 ? -11.579 -5.009 -16.466 1.00 74.56 83 LEU A O 1
ATOM 643 N N . ASN A 1 84 ? -9.847 -6.253 -15.749 1.00 70.25 84 ASN A N 1
ATOM 644 C CA . ASN A 1 84 ? -10.549 -6.968 -14.697 1.00 70.25 84 ASN A CA 1
ATOM 645 C C . ASN A 1 84 ? -9.810 -6.736 -13.379 1.00 70.25 84 ASN A C 1
ATOM 647 O O . ASN A 1 84 ? -9.140 -7.658 -12.900 1.00 70.25 84 ASN A O 1
ATOM 651 N N . PRO A 1 85 ? -9.916 -5.534 -12.778 1.00 60.28 85 PRO A N 1
ATOM 652 C CA . PRO A 1 85 ? -9.373 -5.324 -11.454 1.00 60.28 85 PRO A CA 1
ATOM 653 C C . PRO A 1 85 ? -10.147 -6.278 -10.559 1.00 60.28 85 PRO A C 1
ATOM 655 O O . PRO A 1 85 ? -11.345 -6.095 -10.335 1.00 60.28 85 PRO A O 1
ATOM 658 N N . ALA A 1 86 ? -9.495 -7.356 -10.116 1.00 57.62 86 ALA A N 1
ATOM 659 C CA . ALA A 1 86 ? -10.046 -8.195 -9.071 1.00 57.62 86 ALA A CA 1
ATOM 660 C C . ALA A 1 86 ? -10.408 -7.223 -7.955 1.00 57.62 86 ALA A C 1
ATOM 662 O O . ALA A 1 86 ? -9.506 -6.559 -7.439 1.00 57.62 86 ALA A O 1
ATOM 663 N N . GLN A 1 87 ? -11.713 -7.043 -7.703 1.00 55.50 87 GLN A N 1
ATOM 664 C CA . GLN A 1 87 ? -12.210 -6.073 -6.737 1.00 55.50 87 GLN A CA 1
ATOM 665 C C . GLN A 1 87 ? -11.549 -6.413 -5.414 1.00 55.50 87 GLN A C 1
ATOM 667 O O . GLN A 1 87 ? -11.946 -7.341 -4.712 1.00 55.50 87 GLN A O 1
ATOM 672 N N . THR A 1 88 ? -10.466 -5.711 -5.118 1.00 56.81 88 THR A N 1
ATOM 673 C CA . THR A 1 88 ? -9.748 -5.831 -3.869 1.00 56.81 88 THR A CA 1
ATOM 674 C C . THR A 1 88 ? -10.603 -5.004 -2.938 1.00 56.81 88 THR A C 1
ATOM 676 O O . THR A 1 88 ? -10.441 -3.792 -2.842 1.00 56.81 88 THR A O 1
ATOM 679 N N . VAL A 1 89 ? -11.645 -5.651 -2.412 1.00 61.41 89 VAL A N 1
ATOM 680 C CA . VAL A 1 89 ? -12.595 -5.042 -1.489 1.00 61.41 89 VAL A CA 1
ATOM 681 C C . VAL A 1 89 ? -11.778 -4.596 -0.290 1.00 61.41 89 VAL A C 1
ATOM 683 O O . VAL A 1 89 ? -11.108 -5.420 0.339 1.00 61.41 89 VAL A O 1
ATOM 686 N N . ASN A 1 90 ? -11.784 -3.295 -0.014 1.00 73.38 90 ASN A N 1
ATOM 687 C CA . ASN A 1 90 ? -11.086 -2.754 1.134 1.00 73.38 90 ASN A CA 1
ATOM 688 C C . ASN A 1 90 ? -11.660 -3.444 2.391 1.00 73.38 90 ASN A C 1
ATOM 690 O O . ASN A 1 90 ? -12.868 -3.364 2.634 1.00 73.38 90 ASN A O 1
ATOM 694 N N . PRO A 1 91 ? -10.847 -4.165 3.186 1.00 71.38 91 PRO A N 1
ATOM 695 C CA . PRO A 1 91 ? -11.352 -4.943 4.319 1.00 71.38 91 PRO A CA 1
ATOM 696 C C . PRO A 1 91 ? -12.012 -4.062 5.392 1.00 71.38 91 PRO A C 1
ATOM 698 O O . PRO A 1 91 ? -12.791 -4.561 6.207 1.00 71.38 91 PRO A O 1
ATOM 701 N N . TYR A 1 92 ? -11.729 -2.755 5.381 1.00 75.12 92 TYR A N 1
ATOM 702 C CA . TYR A 1 92 ? -12.319 -1.779 6.288 1.00 75.12 92 TYR A CA 1
ATOM 703 C C . TYR A 1 92 ? -13.701 -1.291 5.838 1.00 75.12 92 TYR A C 1
ATOM 705 O O . TYR A 1 92 ? -14.455 -0.823 6.687 1.00 75.12 92 TYR A O 1
ATOM 713 N N . ASP A 1 93 ? -14.091 -1.457 4.568 1.00 69.06 93 ASP A N 1
ATOM 714 C CA . ASP A 1 93 ? -15.406 -1.017 4.070 1.00 69.06 93 ASP A CA 1
ATOM 715 C C . ASP A 1 93 ? -16.546 -1.698 4.824 1.00 69.06 93 ASP A C 1
ATOM 717 O O . ASP A 1 93 ? -17.509 -1.051 5.242 1.00 69.06 93 ASP A O 1
ATOM 721 N N . GLN A 1 94 ? -16.420 -3.009 5.047 1.00 77.81 94 GLN A N 1
ATOM 722 C CA . GLN A 1 94 ? -17.420 -3.762 5.796 1.00 77.81 94 GLN A CA 1
ATOM 723 C C . GLN A 1 94 ? -17.477 -3.293 7.255 1.00 77.81 94 GLN A C 1
ATOM 725 O O . GLN A 1 94 ? -18.560 -3.060 7.781 1.00 77.81 94 GLN A O 1
ATOM 730 N N . GLN A 1 95 ? -16.323 -3.072 7.891 1.00 73.00 95 GLN A N 1
ATOM 731 C CA . GLN A 1 95 ? -16.253 -2.625 9.286 1.00 73.00 95 GLN A CA 1
ATOM 732 C C . GLN A 1 95 ? -16.819 -1.211 9.478 1.00 73.00 95 GLN A C 1
ATOM 734 O O . GLN A 1 95 ? -17.521 -0.948 10.459 1.00 73.00 95 GLN A O 1
ATOM 739 N N . VAL A 1 96 ? -16.550 -0.301 8.537 1.00 71.00 96 VAL A N 1
ATOM 740 C CA . VAL A 1 96 ? -17.118 1.053 8.511 1.00 71.00 96 VAL A CA 1
ATOM 741 C C . VAL A 1 96 ? -18.633 0.981 8.339 1.00 71.00 96 VAL A C 1
ATOM 743 O O . VAL A 1 96 ? -19.353 1.614 9.112 1.00 71.00 96 VAL A O 1
ATOM 746 N N . ASN A 1 97 ? -19.129 0.177 7.393 1.00 74.88 97 ASN A N 1
ATOM 747 C CA . ASN A 1 97 ? -20.565 0.002 7.169 1.00 74.88 97 ASN A CA 1
ATOM 748 C C . ASN A 1 97 ? -21.275 -0.607 8.381 1.00 74.88 97 ASN A C 1
ATOM 750 O O . ASN A 1 97 ? -22.330 -0.111 8.772 1.00 74.88 97 ASN A O 1
ATOM 754 N N . ASP A 1 98 ? -20.686 -1.620 9.014 1.00 84.31 98 ASP A N 1
ATOM 755 C CA . ASP A 1 98 ? -21.248 -2.255 10.206 1.00 84.31 98 ASP A CA 1
ATOM 756 C C . ASP A 1 98 ? -21.293 -1.270 11.386 1.00 84.31 98 ASP A C 1
ATOM 758 O O . ASP A 1 98 ? -22.313 -1.155 12.068 1.00 84.31 98 ASP A O 1
ATOM 762 N N . THR A 1 99 ? -20.225 -0.493 11.596 1.00 77.69 99 THR A N 1
ATOM 763 C CA . THR A 1 99 ? -20.166 0.526 12.660 1.00 77.69 99 THR A CA 1
ATOM 764 C C . THR A 1 99 ? -21.172 1.648 12.405 1.00 77.69 99 THR A C 1
ATOM 766 O O . THR A 1 99 ? -21.892 2.071 13.311 1.00 77.69 99 THR A O 1
ATOM 769 N N . LEU A 1 100 ? -21.277 2.111 11.157 1.00 72.75 100 LEU A N 1
ATOM 770 C CA . LEU A 1 100 ? -22.237 3.134 10.755 1.00 72.75 100 LEU A CA 1
ATOM 771 C C . LEU A 1 100 ? -23.678 2.636 10.905 1.00 72.75 100 LEU A C 1
ATOM 773 O O . LEU A 1 100 ? -24.528 3.374 11.403 1.00 72.75 100 LEU A O 1
ATOM 777 N N . ALA A 1 101 ? -23.951 1.382 10.537 1.00 79.81 101 ALA A N 1
ATOM 778 C CA . ALA A 1 101 ? -25.249 0.748 10.726 1.00 79.81 101 ALA A CA 1
ATOM 779 C C . ALA A 1 101 ? -25.609 0.641 12.213 1.00 79.81 101 ALA A C 1
ATOM 781 O O . ALA A 1 101 ? -26.741 0.948 12.581 1.00 79.81 101 ALA A O 1
ATOM 782 N N . GLN A 1 102 ? -24.654 0.297 13.084 1.00 83.50 102 GLN A N 1
ATOM 783 C CA . GLN A 1 102 ? -24.868 0.281 14.535 1.00 83.50 102 GLN A CA 1
ATOM 784 C C . GLN A 1 102 ? -25.174 1.676 15.096 1.00 83.50 102 GLN A C 1
ATOM 786 O O . GLN A 1 102 ? -26.104 1.826 15.893 1.00 83.50 102 GLN A O 1
ATOM 791 N N . ILE A 1 103 ? -24.438 2.708 14.665 1.00 78.69 103 ILE A N 1
ATOM 792 C CA . ILE A 1 103 ? -24.701 4.100 15.059 1.00 78.69 103 ILE A CA 1
ATOM 793 C C . ILE A 1 103 ? -26.096 4.521 14.585 1.00 78.69 103 ILE A C 1
ATOM 795 O O . ILE A 1 103 ? -26.894 5.010 15.384 1.00 78.69 103 ILE A O 1
ATOM 799 N N . LEU A 1 104 ? -26.423 4.286 13.311 1.00 70.44 104 LEU A N 1
ATOM 800 C CA . LEU A 1 104 ? -27.730 4.613 12.740 1.00 70.44 104 LEU A CA 1
ATOM 801 C C . LEU A 1 104 ? -28.860 3.872 13.451 1.00 70.44 104 LEU A C 1
ATOM 803 O O . LEU A 1 104 ? -29.877 4.487 13.759 1.00 70.44 104 LEU A O 1
ATOM 807 N N . GLN A 1 105 ? -28.682 2.592 13.775 1.00 85.94 105 GLN A N 1
ATOM 808 C CA . GLN A 1 105 ? -29.677 1.814 14.504 1.00 85.94 105 GLN A CA 1
ATOM 809 C C . GLN A 1 105 ? -29.908 2.379 15.911 1.00 85.94 105 GLN A C 1
ATOM 811 O O . GLN A 1 105 ? -31.061 2.506 16.320 1.00 85.94 105 GLN A O 1
ATOM 816 N N . LYS A 1 106 ? -28.849 2.781 16.629 1.00 83.00 106 LYS A N 1
ATOM 817 C CA . LYS A 1 106 ? -28.957 3.413 17.958 1.00 83.00 106 LYS A CA 1
ATOM 818 C C . LYS A 1 106 ? -29.568 4.818 17.909 1.00 83.00 106 LYS A C 1
ATOM 820 O O . LYS A 1 106 ? -30.250 5.204 18.854 1.00 83.00 106 LYS A O 1
ATOM 825 N N . VAL A 1 107 ? -29.344 5.573 16.832 1.00 71.56 107 VAL A N 1
ATOM 826 C CA . VAL A 1 107 ? -29.906 6.923 16.640 1.00 71.56 107 VAL A CA 1
ATOM 827 C C . VAL A 1 107 ? -31.368 6.874 16.191 1.00 71.56 107 VAL A C 1
ATOM 829 O O . VAL A 1 107 ? -32.178 7.656 16.679 1.00 71.56 107 VAL A O 1
ATOM 832 N N . GLN A 1 108 ? -31.720 5.972 15.271 1.00 72.50 108 GLN A N 1
ATOM 833 C CA . GLN A 1 108 ? -33.088 5.827 14.762 1.00 72.50 108 GLN A CA 1
ATOM 834 C C . GLN A 1 108 ? -34.005 5.140 15.773 1.00 72.50 108 GLN A C 1
ATOM 836 O O . GLN A 1 108 ? -35.167 5.515 15.899 1.00 72.50 108 GLN A O 1
ATOM 841 N N . ASN A 1 109 ? -33.472 4.164 16.510 1.00 83.50 109 ASN A N 1
ATOM 842 C CA . ASN A 1 109 ? -34.185 3.439 17.551 1.00 83.50 109 ASN A CA 1
ATOM 843 C C . ASN A 1 109 ? -33.459 3.627 18.889 1.00 83.50 109 ASN A C 1
ATOM 845 O O . ASN A 1 109 ? -32.842 2.678 19.386 1.00 83.50 109 ASN A O 1
ATOM 849 N N . PRO A 1 110 ? -33.501 4.836 19.486 1.00 74.38 110 PRO A N 1
ATOM 850 C CA . PRO A 1 110 ? -32.973 5.022 20.825 1.00 74.38 110 PRO A CA 1
ATOM 851 C C . PRO A 1 110 ? -33.733 4.066 21.741 1.00 74.38 110 PRO A C 1
ATOM 853 O O . PRO A 1 110 ? -34.961 4.121 21.827 1.00 74.38 110 PRO A O 1
ATOM 856 N N . ALA A 1 111 ? -33.005 3.136 22.362 1.00 80.25 111 ALA A N 1
ATOM 857 C CA . ALA A 1 111 ? -33.606 2.160 23.258 1.00 80.25 111 ALA A CA 1
ATOM 858 C C . ALA A 1 111 ? -34.469 2.904 24.282 1.00 80.25 111 ALA A C 1
ATOM 860 O O . ALA A 1 111 ? -33.997 3.853 24.912 1.00 80.25 111 ALA A O 1
ATOM 861 N N . ALA A 1 112 ? -35.736 2.503 24.413 1.00 83.69 112 ALA A N 1
ATOM 862 C CA . ALA A 1 112 ? -36.610 3.065 25.428 1.00 83.69 112 ALA A CA 1
ATOM 863 C C . ALA A 1 112 ? -35.942 2.841 26.789 1.00 83.69 112 ALA A C 1
ATOM 865 O O . ALA A 1 112 ? -35.738 1.700 27.207 1.00 83.69 112 ALA A O 1
ATOM 866 N N . ILE A 1 113 ? -35.529 3.930 27.437 1.00 84.88 113 ILE A N 1
ATOM 867 C CA . ILE A 1 113 ? -34.855 3.863 28.728 1.00 84.88 113 ILE A CA 1
ATOM 868 C C . ILE A 1 113 ? -35.910 3.457 29.745 1.00 84.88 113 ILE A C 1
ATOM 870 O O . ILE A 1 113 ? -36.762 4.264 30.112 1.00 84.88 113 ILE A O 1
ATOM 874 N N . ASP A 1 114 ? -35.858 2.202 30.174 1.00 91.94 114 ASP A N 1
ATOM 875 C CA . ASP A 1 114 ? -36.657 1.703 31.281 1.00 91.94 114 ASP A CA 1
ATOM 876 C C . ASP A 1 114 ? -35.839 1.822 32.577 1.00 91.94 114 ASP A C 1
ATOM 878 O O . ASP A 1 114 ? -34.987 0.971 32.857 1.00 91.94 114 ASP A O 1
ATOM 882 N N . PRO A 1 115 ? -36.051 2.881 33.381 1.00 88.94 115 PRO A N 1
ATOM 883 C CA . PRO A 1 115 ? -35.289 3.074 34.605 1.00 88.94 115 PRO A CA 1
ATOM 884 C C . PRO A 1 115 ? -35.557 1.964 35.625 1.00 88.94 115 PRO A C 1
ATOM 886 O O . PRO A 1 115 ? -34.671 1.680 36.428 1.00 88.94 115 PRO A O 1
ATOM 889 N N . TYR A 1 116 ? -36.719 1.303 35.585 1.00 93.50 116 TYR A N 1
ATOM 890 C CA . TYR A 1 116 ? -37.136 0.328 36.595 1.00 93.50 116 TYR A CA 1
ATOM 891 C C . TYR A 1 116 ? -36.377 -0.998 36.496 1.00 93.50 116 TYR A C 1
ATOM 893 O O . TYR A 1 116 ? -36.187 -1.673 37.506 1.00 93.50 116 TYR A O 1
ATOM 901 N N . ASN A 1 117 ? -35.878 -1.337 35.305 1.00 93.75 117 ASN A N 1
ATOM 902 C CA . ASN A 1 117 ? -35.035 -2.513 35.079 1.00 93.75 117 ASN A CA 1
ATOM 903 C C . ASN A 1 117 ? -33.530 -2.237 35.254 1.00 93.75 117 ASN A C 1
ATOM 905 O O . ASN A 1 117 ? -32.709 -3.141 35.093 1.00 93.75 117 ASN A O 1
ATOM 909 N N . SER A 1 118 ? -33.139 -1.005 35.595 1.00 93.81 118 SER A N 1
ATOM 910 C CA . SER A 1 118 ? -31.730 -0.663 35.808 1.00 93.81 118 SER A CA 1
ATOM 911 C C . SER A 1 118 ? -31.200 -1.177 37.155 1.00 93.81 118 SER A C 1
ATOM 913 O O . SER A 1 118 ? -31.897 -1.179 38.175 1.00 93.81 118 SER A O 1
ATOM 915 N N . ALA A 1 119 ? -29.917 -1.551 37.195 1.00 90.88 119 ALA A N 1
ATOM 916 C CA . ALA A 1 119 ? -29.249 -1.949 38.436 1.00 90.88 119 ALA A CA 1
ATOM 917 C C . ALA A 1 119 ? -29.225 -0.805 39.471 1.00 90.88 119 ALA A C 1
ATOM 919 O O . ALA A 1 119 ? -29.331 -1.044 40.675 1.00 90.88 119 ALA A O 1
ATOM 920 N N . GLN A 1 120 ? -29.134 0.445 39.005 1.00 90.88 120 GLN A N 1
ATOM 921 C CA . GLN A 1 120 ? -29.182 1.647 39.836 1.00 90.88 120 GLN A CA 1
ATOM 922 C C . GLN A 1 120 ? -30.537 1.791 40.539 1.00 90.88 120 GLN A C 1
ATOM 924 O O . GLN A 1 120 ? -30.579 2.119 41.729 1.00 90.88 120 GLN A O 1
ATOM 929 N N . TYR A 1 121 ? -31.641 1.516 39.840 1.00 95.00 121 TYR A N 1
ATOM 930 C CA . TYR A 1 121 ? -32.974 1.557 40.436 1.00 95.00 121 TYR A CA 1
ATOM 931 C C . TYR A 1 121 ? -33.156 0.447 41.467 1.00 95.00 121 TYR A C 1
ATOM 933 O O . TYR A 1 121 ? -33.574 0.736 42.587 1.00 95.00 121 TYR A O 1
ATOM 941 N N . ALA A 1 122 ? -32.744 -0.785 41.154 1.00 94.12 122 ALA A N 1
ATOM 942 C CA . ALA A 1 122 ? -32.784 -1.898 42.104 1.00 94.12 122 ALA A CA 1
ATOM 943 C C . ALA A 1 122 ? -31.988 -1.592 43.390 1.00 94.12 122 ALA A C 1
ATOM 945 O O . ALA A 1 122 ? -32.471 -1.811 44.505 1.00 94.12 122 ALA A O 1
ATOM 946 N N . ALA A 1 123 ? -30.791 -1.009 43.255 1.00 94.12 123 ALA A N 1
ATOM 947 C CA . ALA A 1 123 ? -29.975 -0.589 44.393 1.00 94.12 123 ALA A CA 1
ATOM 948 C C . ALA A 1 123 ? -30.651 0.518 45.225 1.00 94.12 123 ALA A C 1
ATOM 950 O O . ALA A 1 123 ? -30.649 0.465 46.460 1.00 94.12 123 ALA A O 1
ATOM 951 N N . SER A 1 124 ? -31.262 1.500 44.558 1.00 94.31 124 SER A N 1
ATOM 952 C CA . SER A 1 124 ? -31.941 2.629 45.206 1.00 94.31 124 SER A CA 1
ATOM 953 C C . SER A 1 124 ? -33.225 2.195 45.910 1.00 94.31 124 SER A C 1
ATOM 955 O O . SER A 1 124 ? -33.496 2.621 47.033 1.00 94.31 124 SER A O 1
ATOM 957 N N . GLN A 1 125 ? -33.977 1.277 45.303 1.00 96.00 125 GLN A N 1
ATOM 958 C CA . GLN A 1 125 ? -35.146 0.649 45.902 1.00 96.00 125 GLN A CA 1
ATOM 959 C C . GLN A 1 125 ? -34.762 -0.113 47.177 1.00 96.00 125 GLN A C 1
ATOM 961 O O . GLN A 1 125 ? -35.378 0.090 48.224 1.00 96.00 125 GLN A O 1
ATOM 966 N N . ALA A 1 126 ? -33.693 -0.915 47.136 1.00 95.44 126 ALA A N 1
ATOM 967 C CA . ALA A 1 126 ? -33.191 -1.628 48.310 1.00 95.44 126 ALA A CA 1
ATOM 968 C C . ALA A 1 126 ? -32.691 -0.679 49.420 1.00 95.44 126 ALA A C 1
ATOM 970 O O . ALA A 1 126 ? -32.799 -0.986 50.611 1.00 95.44 126 ALA A O 1
ATOM 971 N N . ALA A 1 127 ? -32.126 0.479 49.067 1.00 94.38 127 ALA A N 1
ATOM 972 C CA . ALA A 1 127 ? -31.747 1.506 50.036 1.00 94.38 127 ALA A CA 1
ATOM 973 C C . ALA A 1 127 ? -32.978 2.175 50.674 1.00 94.38 127 ALA A C 1
ATOM 975 O O . ALA A 1 127 ? -33.055 2.261 51.901 1.00 94.38 127 ALA A O 1
ATOM 976 N N . SER A 1 128 ? -33.964 2.564 49.860 1.00 94.44 128 SER A N 1
ATOM 977 C CA . SER A 1 128 ? -35.212 3.189 50.314 1.00 94.44 128 SER A CA 1
ATOM 978 C C . SER A 1 128 ? -36.008 2.261 51.241 1.00 94.44 128 SER A C 1
ATOM 980 O O . SER A 1 128 ? -36.406 2.662 52.334 1.00 94.44 128 SER A O 1
ATOM 982 N N . GLN A 1 129 ? -36.126 0.972 50.894 1.00 94.81 129 GLN A N 1
ATOM 983 C CA . GLN A 1 129 ? -36.776 -0.035 51.743 1.00 94.81 129 GLN A CA 1
ATOM 984 C C . GLN A 1 129 ? -36.078 -0.203 53.099 1.00 94.81 129 GLN A C 1
ATOM 986 O O . GLN A 1 129 ? -36.745 -0.279 54.133 1.00 94.81 129 GLN A O 1
ATOM 991 N N . ARG A 1 130 ? -34.737 -0.222 53.127 1.00 95.56 130 ARG A N 1
ATOM 992 C CA . ARG A 1 130 ? -33.978 -0.275 54.388 1.00 95.56 130 ARG A CA 1
ATOM 993 C C . ARG A 1 130 ? -34.231 0.964 55.249 1.00 95.56 130 ARG A C 1
ATOM 995 O O . ARG A 1 130 ? -34.440 0.818 56.454 1.00 95.56 130 ARG A O 1
ATOM 1002 N N . GLY A 1 131 ? -34.264 2.150 54.641 1.00 93.31 131 GLY A N 1
ATOM 1003 C CA . GLY A 1 131 ? -34.596 3.403 55.325 1.00 93.31 131 GLY A CA 1
ATOM 1004 C C . GLY A 1 131 ? -36.013 3.393 55.903 1.00 93.31 131 GLY A C 1
ATOM 1005 O O . GLY A 1 131 ? -36.199 3.662 57.089 1.00 93.31 131 GLY A O 1
ATOM 1006 N N . ALA A 1 132 ? -37.003 2.974 55.112 1.00 94.44 132 ALA A N 1
ATOM 1007 C CA . ALA A 1 132 ? -38.392 2.850 55.548 1.00 94.44 132 ALA A CA 1
ATOM 1008 C C . ALA A 1 132 ? -38.553 1.864 56.722 1.00 94.44 132 ALA A C 1
ATOM 1010 O O . ALA A 1 132 ? -39.259 2.153 57.691 1.00 94.44 132 ALA A O 1
ATOM 1011 N N . GLN A 1 133 ? -37.857 0.721 56.695 1.00 94.38 133 GLN A N 1
ATOM 1012 C CA . GLN A 1 133 ? -37.855 -0.247 57.802 1.00 94.38 133 GLN A CA 1
ATOM 1013 C C . GLN A 1 133 ? -37.213 0.312 59.078 1.00 94.38 133 GLN A C 1
ATOM 1015 O O . GLN A 1 133 ? -37.651 -0.006 60.184 1.00 94.38 133 GLN A O 1
ATOM 1020 N N . GLN A 1 134 ? -36.157 1.118 58.957 1.00 95.62 134 GLN A N 1
ATOM 1021 C CA . GLN A 1 134 ? -35.540 1.789 60.105 1.00 95.62 134 GLN A CA 1
ATOM 1022 C C . GLN A 1 134 ? -36.466 2.862 60.687 1.00 95.62 134 GLN A C 1
ATOM 1024 O O . GLN A 1 134 ? -36.697 2.861 61.893 1.00 95.62 134 GLN A O 1
ATOM 1029 N N . ALA A 1 135 ? -37.065 3.707 59.847 1.00 92.50 135 ALA A N 1
ATOM 1030 C CA . ALA A 1 135 ? -38.020 4.728 60.278 1.00 92.50 135 ALA A CA 1
ATOM 1031 C C . ALA A 1 135 ? -39.271 4.115 60.929 1.00 92.50 135 ALA A C 1
ATOM 1033 O O . ALA A 1 135 ? -39.771 4.631 61.927 1.00 92.50 135 ALA A O 1
ATOM 1034 N N . THR A 1 136 ? -39.746 2.974 60.417 1.00 92.81 136 THR A N 1
ATOM 1035 C CA . THR A 1 136 ? -40.856 2.227 61.027 1.00 92.81 136 THR A CA 1
ATOM 1036 C C . THR A 1 136 ? -40.478 1.710 62.414 1.00 92.81 136 THR A C 1
ATOM 1038 O O . THR A 1 136 ? -41.262 1.865 63.346 1.00 92.81 136 THR A O 1
ATOM 1041 N N . ARG A 1 137 ? -39.270 1.151 62.584 1.00 93.44 137 ARG A N 1
ATOM 1042 C CA . ARG A 1 137 ? -38.764 0.718 63.900 1.00 93.44 137 ARG A CA 1
ATOM 1043 C C . ARG A 1 137 ? -38.662 1.882 64.884 1.00 93.44 137 ARG A C 1
ATOM 1045 O O . ARG A 1 137 ? -39.172 1.778 65.990 1.00 93.44 137 ARG A O 1
ATOM 1052 N N . GLN A 1 138 ? -38.120 3.018 64.456 1.00 93.19 138 GLN A N 1
ATOM 1053 C CA . GLN A 1 138 ? -38.060 4.226 65.286 1.00 93.19 138 GLN A CA 1
ATOM 1054 C C . GLN A 1 138 ? -39.458 4.733 65.666 1.00 93.19 138 GLN A C 1
ATOM 1056 O O . GLN A 1 138 ? -39.700 5.106 66.811 1.00 93.19 138 GLN A O 1
ATOM 1061 N N . ALA A 1 139 ? -40.413 4.716 64.731 1.00 88.38 139 ALA A N 1
ATOM 1062 C CA . ALA A 1 139 ? -41.795 5.080 65.026 1.00 88.38 139 ALA A CA 1
ATOM 1063 C C . ALA A 1 139 ? -42.435 4.120 66.046 1.00 88.38 139 ALA A C 1
ATOM 1065 O O . ALA A 1 139 ? -43.170 4.577 66.920 1.00 88.38 139 ALA A O 1
ATOM 1066 N N . GLN A 1 140 ? -42.138 2.818 65.964 1.00 88.94 140 GLN A N 1
ATOM 1067 C CA . GLN A 1 140 ? -42.579 1.811 66.936 1.00 88.94 140 GLN A CA 1
ATOM 1068 C C . GLN A 1 140 ? -41.965 2.033 68.320 1.00 88.94 140 GLN A C 1
ATOM 1070 O O . GLN A 1 140 ? -42.689 1.946 69.307 1.00 88.94 140 GLN A O 1
ATOM 1075 N N . GLU A 1 141 ? -40.674 2.358 68.397 1.00 89.50 141 GLU A N 1
ATOM 1076 C CA . GLU A 1 141 ? -39.981 2.671 69.653 1.00 89.50 141 GLU A CA 1
ATOM 1077 C C . GLU A 1 141 ? -40.609 3.892 70.342 1.00 89.50 141 GLU A C 1
ATOM 1079 O O . GLU A 1 141 ? -40.989 3.815 71.508 1.00 89.50 141 GLU A O 1
ATOM 1084 N N . VAL A 1 142 ? -40.830 4.985 69.600 1.00 86.38 142 VAL A N 1
ATOM 1085 C CA . VAL A 1 142 ? -41.467 6.206 70.129 1.00 86.38 142 VAL A CA 1
ATOM 1086 C C . VAL A 1 142 ? -42.911 5.952 70.579 1.00 86.38 142 VAL A C 1
ATOM 1088 O O . VAL A 1 142 ? -43.364 6.513 71.576 1.00 86.38 142 VAL A O 1
ATOM 1091 N N . LEU A 1 143 ? -43.660 5.116 69.854 1.00 83.06 143 LEU A N 1
ATOM 1092 C CA . LEU A 1 143 ? -45.050 4.802 70.198 1.00 83.06 143 LEU A CA 1
ATOM 1093 C C . LEU A 1 143 ? -45.164 3.821 71.370 1.00 83.06 143 LEU A C 1
ATOM 1095 O O . LEU A 1 143 ? -46.087 3.971 72.174 1.00 83.06 143 LEU A O 1
ATOM 1099 N N . GLY A 1 144 ? -44.232 2.875 71.502 1.00 82.06 144 GLY A N 1
ATOM 1100 C CA . GLY A 1 144 ? -44.146 1.953 72.636 1.00 82.06 144 GLY A CA 1
ATOM 1101 C C . GLY A 1 144 ? -44.005 2.681 73.974 1.00 82.06 144 GLY A C 1
ATOM 1102 O O . GLY A 1 144 ? -44.642 2.288 74.949 1.00 82.06 144 GLY A O 1
ATOM 1103 N N . ASP A 1 145 ? -43.287 3.804 73.981 1.00 78.94 145 ASP A N 1
ATOM 1104 C CA . ASP A 1 145 ? -43.136 4.684 75.146 1.00 78.94 145 ASP A CA 1
ATOM 1105 C C . ASP A 1 145 ? -44.426 5.455 75.506 1.00 78.94 145 ASP A C 1
ATOM 1107 O O . ASP A 1 145 ? -44.599 5.911 76.635 1.00 78.94 145 ASP A O 1
ATOM 1111 N N . SER A 1 146 ? -45.373 5.588 74.567 1.00 76.38 146 SER A N 1
ATOM 1112 C CA . SER A 1 146 ? -46.576 6.431 74.712 1.00 76.38 146 SER A CA 1
ATOM 1113 C C . SER A 1 146 ? -47.871 5.690 75.106 1.00 76.38 146 SER A C 1
ATOM 1115 O O . SER A 1 146 ? -48.904 6.328 75.322 1.00 76.38 146 SER A O 1
ATOM 1117 N N . GLY A 1 147 ? -47.827 4.359 75.253 1.00 66.88 147 GLY A N 1
ATOM 1118 C CA . GLY A 1 147 ? -48.938 3.531 75.747 1.00 66.88 147 GLY A CA 1
ATOM 1119 C C . GLY A 1 147 ? -49.995 3.114 74.703 1.00 66.88 147 GLY A C 1
ATOM 1120 O O . GLY A 1 147 ? -50.178 3.733 73.657 1.00 66.88 147 GLY A O 1
ATOM 1121 N N . PHE A 1 148 ? -50.736 2.039 75.015 1.00 69.94 148 PHE A N 1
ATOM 1122 C CA . PHE A 1 148 ? -51.584 1.226 74.111 1.00 69.94 148 PHE A CA 1
ATOM 1123 C C . PHE A 1 148 ? -52.688 1.977 73.323 1.00 69.94 148 PHE A C 1
ATOM 1125 O O . PHE A 1 148 ? -53.239 1.440 72.364 1.00 69.94 148 PHE A O 1
ATOM 1132 N N . SER A 1 149 ? -53.010 3.220 73.692 1.00 71.12 149 SER A N 1
ATOM 1133 C CA . SER A 1 149 ? -54.084 4.025 73.084 1.00 71.12 149 SER A CA 1
ATOM 1134 C C . SER A 1 149 ? -53.763 4.533 71.660 1.00 71.12 149 SER A C 1
ATOM 1136 O O . SER A 1 149 ? -54.660 4.963 70.941 1.00 71.12 149 SER A O 1
ATOM 1138 N N . GLN A 1 150 ? -52.501 4.471 71.207 1.00 73.25 150 GLN A N 1
ATOM 1139 C CA . GLN A 1 150 ? -52.082 5.013 69.898 1.00 73.25 150 GLN A CA 1
ATOM 1140 C C . GLN A 1 150 ? -51.841 3.968 68.792 1.00 73.25 150 GLN A C 1
ATOM 1142 O O . GLN A 1 150 ? -51.328 4.313 67.727 1.00 73.25 150 GLN A O 1
ATOM 1147 N N . SER A 1 151 ? -52.219 2.704 68.997 1.00 74.06 151 SER A N 1
ATOM 1148 C CA . SER A 1 151 ? -51.934 1.609 68.050 1.00 74.06 151 SER A CA 1
ATOM 1149 C C . SER A 1 151 ? -52.473 1.851 66.632 1.00 74.06 151 SER A C 1
ATOM 1151 O O . SER A 1 151 ? -51.793 1.533 65.658 1.00 74.06 151 SER A O 1
ATOM 1153 N N . THR A 1 152 ? -53.629 2.504 66.487 1.00 78.25 152 THR A N 1
ATOM 1154 C CA . THR A 1 152 ? -54.209 2.846 65.177 1.00 78.25 152 THR A CA 1
ATOM 1155 C C . THR A 1 152 ? -53.339 3.835 64.394 1.00 78.25 152 THR A C 1
ATOM 1157 O O . THR A 1 152 ? -53.186 3.702 63.184 1.00 78.25 152 THR A O 1
ATOM 1160 N N . ARG A 1 153 ? -52.674 4.774 65.086 1.00 81.25 153 ARG A N 1
ATOM 1161 C CA . ARG A 1 153 ? -51.790 5.772 64.456 1.00 81.25 153 ARG A CA 1
ATOM 1162 C C . ARG A 1 153 ? -50.490 5.164 63.934 1.00 81.25 153 ARG A C 1
ATOM 1164 O O . ARG A 1 153 ? -49.881 5.731 63.031 1.00 81.25 153 ARG A O 1
ATOM 1171 N N . LEU A 1 154 ? -50.057 4.026 64.486 1.00 84.56 154 LEU A N 1
ATOM 1172 C CA . LEU A 1 154 ? -48.861 3.327 64.014 1.00 84.56 154 LEU A CA 1
ATOM 1173 C C . LEU A 1 154 ? -49.066 2.770 62.603 1.00 84.56 154 LEU A C 1
ATOM 1175 O O . LEU A 1 154 ? -48.171 2.895 61.772 1.00 84.56 154 LEU A O 1
ATOM 1179 N N . SER A 1 155 ? -50.234 2.176 62.336 1.00 85.94 155 SER A N 1
ATOM 1180 C CA . SER A 1 155 ? -50.554 1.607 61.023 1.00 85.94 155 SER A CA 1
ATOM 1181 C C . SER A 1 155 ? -50.574 2.692 59.945 1.00 85.94 155 SER A C 1
ATOM 1183 O O . SER A 1 155 ? -49.897 2.551 58.928 1.00 85.94 155 SER A O 1
ATOM 1185 N N . ASP A 1 156 ? -51.264 3.806 60.206 1.00 90.81 156 ASP A N 1
ATOM 1186 C CA . ASP A 1 156 ? -51.339 4.937 59.273 1.00 90.81 156 ASP A CA 1
ATOM 1187 C C . ASP A 1 156 ? -49.956 5.554 59.028 1.00 90.81 156 ASP A C 1
ATOM 1189 O O . ASP A 1 156 ? -49.592 5.869 57.895 1.00 90.81 156 ASP A O 1
ATOM 1193 N N . ARG A 1 157 ? -49.135 5.673 60.080 1.00 89.19 157 ARG A N 1
ATOM 1194 C CA . ARG A 1 157 ? -47.778 6.213 59.959 1.00 89.19 157 ARG A CA 1
ATOM 1195 C C . ARG A 1 157 ? -46.831 5.270 59.219 1.00 89.19 157 ARG A C 1
ATOM 1197 O O . ARG A 1 157 ? -46.017 5.746 58.437 1.00 89.19 157 ARG A O 1
ATOM 1204 N N . ALA A 1 158 ? -46.927 3.958 59.433 1.00 88.06 158 ALA A N 1
ATOM 1205 C CA . ALA A 1 158 ? -46.119 2.974 58.713 1.00 88.06 158 ALA A CA 1
ATOM 1206 C C . ALA A 1 158 ? -46.469 2.941 57.216 1.00 88.06 158 ALA A C 1
ATOM 1208 O O . ALA A 1 158 ? -45.564 2.907 56.382 1.00 88.06 158 ALA A O 1
ATOM 1209 N N . GLN A 1 159 ? -47.761 3.024 56.871 1.00 92.62 159 GLN A N 1
ATOM 1210 C CA . GLN A 1 159 ? -48.201 3.181 55.480 1.00 92.62 159 GLN A CA 1
ATOM 1211 C C . GLN A 1 159 ? -47.713 4.508 54.886 1.00 92.62 159 GLN A C 1
ATOM 1213 O O . GLN A 1 159 ? -47.204 4.517 53.769 1.00 92.62 159 GLN A O 1
ATOM 1218 N N . GLY A 1 160 ? -47.781 5.604 55.650 1.00 95.00 160 GLY A N 1
ATOM 1219 C CA . GLY A 1 160 ? -47.223 6.901 55.258 1.00 95.00 160 GLY A CA 1
ATOM 1220 C C . GLY A 1 160 ? -45.732 6.823 54.921 1.00 95.00 160 GLY A C 1
ATOM 1221 O O . GLY A 1 160 ? -45.340 7.219 53.833 1.00 95.00 160 GLY A O 1
ATOM 1222 N N . ILE A 1 161 ? -44.918 6.206 55.785 1.00 91.56 161 ILE A N 1
ATOM 1223 C CA . ILE A 1 161 ? -43.471 6.031 55.561 1.00 91.56 161 ILE A CA 1
ATOM 1224 C C . ILE A 1 161 ? -43.185 5.236 54.277 1.00 91.56 161 ILE A C 1
ATOM 1226 O O . ILE A 1 161 ? -42.258 5.575 53.544 1.00 91.56 161 ILE A O 1
ATOM 1230 N N . GLN A 1 162 ? -43.955 4.180 53.991 1.00 92.19 162 GLN A N 1
ATOM 1231 C CA . GLN A 1 162 ? -43.786 3.408 52.754 1.00 92.19 162 GLN A CA 1
ATOM 1232 C C . GLN A 1 162 ? -44.204 4.205 51.513 1.00 92.19 162 GLN A C 1
ATOM 1234 O O . GLN A 1 162 ? -43.497 4.177 50.506 1.00 92.19 162 GLN A O 1
ATOM 1239 N N . ASN A 1 163 ? -45.314 4.942 51.591 1.00 95.44 163 ASN A N 1
ATOM 1240 C CA . ASN A 1 163 ? -45.784 5.794 50.500 1.00 95.44 163 ASN A CA 1
ATOM 1241 C C . ASN A 1 163 ? -44.801 6.939 50.220 1.00 95.44 163 ASN A C 1
ATOM 1243 O O . ASN A 1 163 ? -44.483 7.180 49.060 1.00 95.44 163 ASN A O 1
ATOM 1247 N N . ASP A 1 164 ? -44.253 7.576 51.257 1.00 94.75 164 ASP A N 1
ATOM 1248 C CA . ASP A 1 164 ? -43.243 8.634 51.136 1.00 94.75 164 ASP A CA 1
ATOM 1249 C C . ASP A 1 164 ? -41.941 8.100 50.520 1.00 94.75 164 ASP A C 1
ATOM 1251 O O . ASP A 1 164 ? -41.345 8.739 49.653 1.00 94.75 164 ASP A O 1
ATOM 1255 N N . ALA A 1 165 ? -41.513 6.897 50.919 1.00 91.25 165 ALA A N 1
ATOM 1256 C CA . ALA A 1 165 ? -40.335 6.228 50.366 1.00 91.25 165 ALA A CA 1
ATOM 1257 C C . ALA A 1 165 ? -40.499 5.880 48.874 1.00 91.25 165 ALA A C 1
ATOM 1259 O O . ALA A 1 165 ? -39.550 6.029 48.097 1.00 91.25 165 ALA A O 1
ATOM 1260 N N . ASN A 1 166 ? -41.697 5.451 48.462 1.00 93.69 166 ASN A N 1
ATOM 1261 C CA . ASN A 1 166 ? -42.025 5.206 47.056 1.00 93.69 166 ASN A CA 1
ATOM 1262 C C . ASN A 1 166 ? -42.133 6.519 46.266 1.00 93.69 166 ASN A C 1
ATOM 1264 O O . ASN A 1 166 ? -41.547 6.631 45.191 1.00 93.69 166 ASN A O 1
ATOM 1268 N N . ALA A 1 167 ? -42.788 7.540 46.825 1.00 93.81 167 ALA A N 1
ATOM 1269 C CA . ALA A 1 167 ? -42.887 8.862 46.212 1.00 93.81 167 ALA A CA 1
ATOM 1270 C C . ALA A 1 167 ? -41.503 9.500 46.010 1.00 93.81 167 ALA A C 1
ATOM 1272 O O . ALA A 1 167 ? -41.245 10.106 44.971 1.00 93.81 167 ALA A O 1
ATOM 1273 N N . TYR A 1 168 ? -40.576 9.329 46.958 1.00 94.00 168 TYR A N 1
ATOM 1274 C CA . TYR A 1 168 ? -39.187 9.770 46.820 1.00 94.00 168 TYR A CA 1
ATOM 1275 C C . TYR A 1 168 ? -38.465 9.071 45.657 1.00 94.00 168 TYR A C 1
ATOM 1277 O O . TYR A 1 168 ? -37.785 9.732 44.866 1.00 94.00 168 TYR A O 1
ATOM 1285 N N . LEU A 1 169 ? -38.637 7.750 45.516 1.00 91.88 169 LEU A N 1
ATOM 1286 C CA . LEU A 1 169 ? -38.057 6.998 44.400 1.00 91.88 169 LEU A CA 1
ATOM 1287 C C . LEU A 1 169 ? -38.570 7.520 43.052 1.00 91.88 169 LEU A C 1
ATOM 1289 O O . LEU A 1 169 ? -37.769 7.769 42.155 1.00 91.88 169 LEU A O 1
ATOM 1293 N N . GLU A 1 170 ? -39.877 7.729 42.917 1.00 93.44 170 GLU A N 1
ATOM 1294 C CA . GLU A 1 170 ? -40.485 8.183 41.661 1.00 93.44 170 GLU A CA 1
ATOM 1295 C C . GLU A 1 170 ? -40.155 9.641 41.323 1.00 93.44 170 GLU A C 1
ATOM 1297 O O . GLU A 1 170 ? -39.889 9.959 40.166 1.00 93.44 170 GLU A O 1
ATOM 1302 N N . THR A 1 171 ? -40.145 10.534 42.316 1.00 94.19 171 THR A N 1
ATOM 1303 C CA . THR A 1 171 ? -40.005 11.981 42.072 1.00 94.19 171 THR A CA 1
ATOM 1304 C C . THR A 1 171 ? -38.561 12.467 42.024 1.00 94.19 171 THR A C 1
ATOM 1306 O O . THR A 1 171 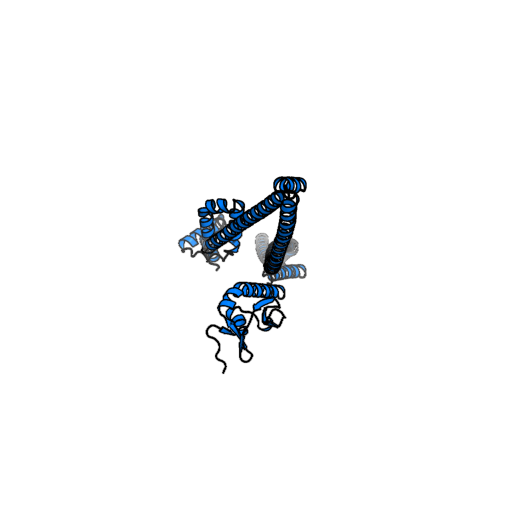? -38.283 13.432 41.314 1.00 94.19 171 THR A O 1
ATOM 1309 N N . GLN A 1 172 ? -37.640 11.833 42.757 1.00 93.56 172 GLN A N 1
ATOM 1310 C CA . GLN A 1 172 ? -36.246 12.289 42.842 1.00 93.56 172 GLN A CA 1
ATOM 1311 C C . GLN A 1 172 ? -35.267 11.314 42.191 1.00 93.56 172 GLN A C 1
ATOM 1313 O O . GLN A 1 172 ? -34.403 11.731 41.422 1.00 93.56 172 GLN A O 1
ATOM 1318 N N . VAL A 1 173 ? -35.407 10.015 42.463 1.00 92.81 173 VAL A N 1
ATOM 1319 C CA . VAL A 1 173 ? -34.410 9.022 42.036 1.00 92.81 173 VAL A CA 1
ATOM 1320 C C . VAL A 1 173 ? -34.579 8.639 40.567 1.00 92.81 173 VAL A C 1
ATOM 1322 O O . VAL A 1 173 ? -33.599 8.628 39.824 1.00 92.81 173 VAL A O 1
ATOM 1325 N N . VAL A 1 174 ? -35.805 8.351 40.118 1.00 92.25 174 VAL A N 1
ATOM 1326 C CA . VAL A 1 174 ? -36.070 7.942 38.729 1.00 92.25 174 VAL A CA 1
ATOM 1327 C C . VAL A 1 174 ? -35.589 8.993 37.713 1.00 92.25 174 VAL A C 1
ATOM 1329 O O . VAL A 1 174 ? -34.850 8.609 36.804 1.00 92.25 174 VAL A O 1
ATOM 1332 N N . PRO A 1 175 ? -35.880 10.304 37.856 1.00 92.31 175 PRO A N 1
ATOM 1333 C CA . PRO A 1 175 ? -35.349 11.319 36.944 1.00 92.31 175 PRO A CA 1
ATOM 1334 C C . PRO A 1 175 ? -33.817 11.370 36.908 1.00 92.31 175 PRO A C 1
ATOM 1336 O O . PRO A 1 175 ? -33.234 11.536 35.836 1.00 92.31 175 PRO A O 1
ATOM 1339 N N . GLN A 1 176 ? -33.155 11.186 38.055 1.00 90.50 176 GLN A N 1
ATOM 1340 C CA . GLN A 1 176 ? -31.694 11.174 38.134 1.00 90.50 176 GLN A CA 1
ATOM 1341 C C . GLN A 1 176 ? -31.096 9.962 37.403 1.00 90.50 176 GLN A C 1
ATOM 1343 O O . GLN A 1 176 ? -30.126 10.106 36.659 1.00 90.50 176 GLN A O 1
ATOM 1348 N N . ILE A 1 177 ? -31.702 8.781 37.561 1.00 89.75 177 ILE A N 1
ATOM 1349 C CA . ILE A 1 177 ? -31.304 7.566 36.839 1.00 89.75 177 ILE A CA 1
ATOM 1350 C C . ILE A 1 177 ? -31.503 7.749 35.333 1.00 89.75 177 ILE A C 1
ATOM 1352 O O . ILE A 1 177 ? -30.613 7.402 34.560 1.00 89.75 177 ILE A O 1
ATOM 1356 N N . ILE A 1 178 ? -32.627 8.335 34.906 1.00 87.75 178 ILE A N 1
ATOM 1357 C CA . ILE A 1 178 ? -32.885 8.620 33.488 1.00 87.75 178 ILE A CA 1
ATOM 1358 C C . ILE A 1 178 ? -31.795 9.535 32.918 1.00 87.75 178 ILE A C 1
ATOM 1360 O O . ILE A 1 178 ? -31.237 9.221 31.870 1.00 87.75 178 ILE A O 1
ATOM 1364 N N . GLN A 1 179 ? -31.440 10.624 33.610 1.00 89.75 179 GLN A N 1
ATOM 1365 C CA . GLN A 1 179 ? -30.365 11.523 33.169 1.00 89.75 179 GLN A CA 1
ATOM 1366 C C . GLN A 1 179 ? -29.011 10.807 33.078 1.00 89.75 179 GLN A C 1
ATOM 1368 O O . GLN A 1 179 ? -28.269 11.008 32.116 1.00 89.75 179 GLN A O 1
ATOM 1373 N N . GLN A 1 180 ? -28.695 9.940 34.043 1.00 89.69 180 GLN A N 1
ATOM 1374 C CA . GLN A 1 180 ? -27.454 9.169 34.034 1.00 89.69 180 GLN A CA 1
ATOM 1375 C C . GLN A 1 180 ? -27.408 8.165 32.872 1.00 89.69 180 GLN A C 1
ATOM 1377 O O . GLN A 1 180 ? -26.389 8.067 32.190 1.00 89.69 180 GLN A O 1
ATOM 1382 N N . LEU A 1 181 ? -28.506 7.447 32.619 1.00 85.94 181 LEU A N 1
ATOM 1383 C CA . LEU A 1 181 ? -28.609 6.483 31.521 1.00 85.94 181 LEU A CA 1
ATOM 1384 C C . LEU A 1 181 ? -28.564 7.175 30.153 1.00 85.94 181 LEU A C 1
ATOM 1386 O O . LEU A 1 181 ? -27.873 6.695 29.258 1.00 85.94 181 LEU A O 1
ATOM 1390 N N . GLN A 1 182 ? -29.217 8.332 30.006 1.00 87.50 182 GLN A N 1
ATOM 1391 C CA . GLN A 1 182 ? -29.104 9.157 28.799 1.00 87.50 182 GLN A CA 1
ATOM 1392 C C . GLN A 1 182 ? -27.662 9.620 28.564 1.00 87.50 182 GLN A C 1
ATOM 1394 O O . GLN A 1 182 ? -27.169 9.542 27.441 1.00 87.50 182 GLN A O 1
ATOM 1399 N N . GLY A 1 183 ? -26.961 10.055 29.616 1.00 85.38 183 GLY A N 1
ATOM 1400 C CA . GLY A 1 183 ? -25.551 10.440 29.526 1.00 85.38 183 GLY A CA 1
ATOM 1401 C C . GLY A 1 183 ? -24.647 9.279 29.105 1.00 85.38 183 GLY A C 1
ATOM 1402 O O . GLY A 1 183 ? -23.812 9.442 28.218 1.00 85.38 183 GLY A O 1
ATOM 1403 N N . ALA A 1 184 ? -24.850 8.091 29.681 1.00 87.69 184 ALA A N 1
ATOM 1404 C CA . ALA A 1 184 ? -24.108 6.888 29.306 1.00 87.69 184 ALA A CA 1
ATOM 1405 C C . ALA A 1 184 ? -24.359 6.488 27.841 1.00 87.69 184 ALA A C 1
ATOM 1407 O O . ALA A 1 184 ? -23.416 6.163 27.122 1.00 87.69 184 ALA A O 1
ATOM 1408 N N . GLN A 1 185 ? -25.606 6.580 27.370 1.00 86.50 185 GLN A N 1
ATOM 1409 C CA . GLN A 1 185 ? -25.953 6.313 25.972 1.00 86.50 185 GLN A CA 1
ATOM 1410 C C . GLN A 1 185 ? -25.294 7.321 25.015 1.00 86.50 185 GLN A C 1
ATOM 1412 O O . GLN A 1 185 ? -24.770 6.930 23.973 1.00 86.50 185 GLN A O 1
ATOM 1417 N N . GLN A 1 186 ? -25.266 8.611 25.368 1.00 84.00 186 GLN A N 1
ATOM 1418 C CA . GLN A 1 186 ? -24.566 9.629 24.574 1.00 84.00 186 GLN A CA 1
ATOM 1419 C C . GLN A 1 186 ? -23.053 9.383 24.526 1.00 84.00 186 GLN A C 1
ATOM 1421 O O . GLN A 1 186 ? -22.443 9.544 23.471 1.00 84.00 186 GLN A O 1
ATOM 1426 N N . GLN A 1 187 ? -22.445 8.958 25.637 1.00 87.06 187 GLN A N 1
ATOM 1427 C CA . GLN A 1 187 ? -21.029 8.584 25.675 1.00 87.06 187 GLN A CA 1
ATOM 1428 C C . GLN A 1 187 ? -20.735 7.357 24.808 1.00 87.06 187 GLN A C 1
ATOM 1430 O O . GLN A 1 187 ? -19.742 7.354 24.088 1.00 87.06 187 GLN A O 1
ATOM 1435 N N . GLU A 1 188 ? -21.602 6.342 24.827 1.00 83.44 188 GLU A N 1
ATOM 1436 C CA . GLU A 1 188 ? -21.464 5.161 23.969 1.00 83.44 188 GLU A CA 1
ATOM 1437 C C . GLU A 1 188 ? -21.483 5.550 22.482 1.00 83.44 188 GLU A C 1
ATOM 1439 O O . GLU A 1 188 ? -20.604 5.142 21.724 1.00 83.44 188 GLU A O 1
ATOM 1444 N N . ILE A 1 189 ? -22.431 6.402 22.076 1.00 79.69 189 ILE A N 1
ATOM 1445 C CA . ILE A 1 189 ? -22.496 6.933 20.705 1.00 79.69 189 ILE A CA 1
ATOM 1446 C C . ILE A 1 189 ? -21.239 7.751 20.378 1.00 79.69 189 ILE A C 1
ATOM 1448 O O . ILE A 1 189 ? -20.683 7.603 19.291 1.00 79.69 189 ILE A O 1
ATOM 1452 N N . GLY A 1 190 ? -20.754 8.575 21.311 1.00 79.81 190 GLY A N 1
ATOM 1453 C CA . GLY A 1 190 ? -19.509 9.329 21.146 1.00 79.81 190 GLY A CA 1
ATOM 1454 C C . GLY A 1 190 ? -18.292 8.423 20.931 1.00 79.81 190 GLY A C 1
ATOM 1455 O O . GLY A 1 190 ? -17.493 8.664 20.028 1.00 79.81 190 GLY A O 1
ATOM 1456 N N . ASN A 1 191 ? -18.185 7.335 21.694 1.00 79.50 191 ASN A N 1
ATOM 1457 C CA . ASN A 1 191 ? -17.117 6.348 21.540 1.00 79.50 191 ASN A CA 1
ATOM 1458 C C . ASN A 1 191 ? -17.194 5.640 20.179 1.00 79.50 191 ASN A C 1
ATOM 1460 O O . ASN A 1 191 ? -16.175 5.527 19.499 1.00 79.50 191 ASN A O 1
ATOM 1464 N N . LEU A 1 192 ? -18.393 5.231 19.743 1.00 75.31 192 LEU A N 1
ATOM 1465 C CA . LEU A 1 192 ? -18.602 4.647 18.412 1.00 75.31 192 LEU A CA 1
ATOM 1466 C C . LEU A 1 192 ? -18.249 5.638 17.294 1.00 75.31 192 LEU A C 1
ATOM 1468 O O . LEU A 1 192 ? -17.617 5.255 16.313 1.00 75.31 192 LEU A O 1
ATOM 1472 N N . SER A 1 193 ? -18.586 6.919 17.458 1.00 76.19 193 SER A N 1
ATOM 1473 C CA . SER A 1 193 ? -18.223 7.972 16.504 1.00 76.19 193 SER A CA 1
ATOM 1474 C C . SER A 1 193 ? -16.708 8.190 16.420 1.00 76.19 193 SER A C 1
ATOM 1476 O O . SER A 1 193 ? -16.188 8.431 15.333 1.00 76.19 193 SER A O 1
ATOM 1478 N N . ASN A 1 194 ? -15.986 8.093 17.540 1.00 75.88 194 ASN A N 1
ATOM 1479 C CA . ASN A 1 194 ? -14.524 8.197 17.550 1.00 75.88 194 ASN A CA 1
ATOM 1480 C C . ASN A 1 194 ? -13.869 7.007 16.833 1.00 75.88 194 ASN A C 1
ATOM 1482 O O . ASN A 1 194 ? -12.929 7.196 16.060 1.00 75.88 194 ASN A O 1
ATOM 1486 N N . ILE A 1 195 ? -14.388 5.792 17.045 1.00 71.25 195 ILE A N 1
ATOM 1487 C CA . ILE A 1 195 ? -13.930 4.585 16.339 1.00 71.25 195 ILE A CA 1
ATOM 1488 C C . ILE A 1 195 ? -14.210 4.705 14.838 1.00 71.25 195 ILE A C 1
ATOM 1490 O O . ILE A 1 195 ? -13.327 4.414 14.034 1.00 71.25 195 ILE A O 1
ATOM 1494 N N . LEU A 1 196 ? -15.390 5.200 14.450 1.00 67.69 196 LEU A N 1
ATOM 1495 C CA . LEU A 1 196 ? -15.724 5.456 13.049 1.00 67.69 196 LEU A CA 1
ATOM 1496 C C . LEU A 1 196 ? -14.724 6.424 12.397 1.00 67.69 196 LEU A C 1
ATOM 1498 O O . LEU A 1 196 ? -14.258 6.158 11.293 1.00 67.69 196 LEU A O 1
ATOM 1502 N N . GLY A 1 197 ? -14.345 7.502 13.092 1.00 65.94 197 GLY A N 1
ATOM 1503 C CA . GLY A 1 197 ? -13.330 8.442 12.605 1.00 65.94 197 GLY A CA 1
ATOM 1504 C C . GLY A 1 197 ? -11.957 7.791 12.393 1.00 65.94 197 GLY A C 1
ATOM 1505 O O . GLY A 1 197 ? -11.296 8.058 11.390 1.00 65.94 197 GLY A O 1
ATOM 1506 N N . LEU A 1 198 ? -11.543 6.890 13.291 1.00 66.44 198 LEU A N 1
ATOM 1507 C CA . LEU A 1 198 ? -10.301 6.124 13.139 1.00 66.44 198 LEU A CA 1
ATOM 1508 C C . LEU A 1 198 ? -10.363 5.162 11.941 1.00 66.44 198 LEU A C 1
ATOM 1510 O O . LEU A 1 198 ? -9.411 5.097 11.162 1.00 66.44 198 LEU A O 1
ATOM 1514 N N . LEU A 1 199 ? -11.476 4.440 11.779 1.00 63.53 199 LEU A N 1
ATOM 1515 C CA . LEU A 1 199 ? -11.678 3.496 10.675 1.00 63.53 199 LEU A CA 1
ATOM 1516 C C . LEU A 1 199 ? -11.713 4.206 9.314 1.00 63.53 199 LEU A C 1
ATOM 1518 O O . LEU A 1 199 ? -11.076 3.737 8.376 1.00 63.53 199 LEU A O 1
ATOM 1522 N N . GLN A 1 200 ? -12.364 5.370 9.218 1.00 63.69 200 GLN A N 1
ATOM 1523 C CA . GLN A 1 200 ? -12.344 6.200 8.006 1.00 63.69 200 GLN A CA 1
ATOM 1524 C C . GLN A 1 200 ? -10.928 6.678 7.654 1.00 63.69 200 GLN A C 1
ATOM 1526 O O . GLN A 1 200 ? -10.543 6.685 6.486 1.00 63.69 200 GLN A O 1
ATOM 1531 N N . GLY A 1 201 ? -10.118 7.027 8.660 1.00 67.44 201 GLY A N 1
ATOM 1532 C CA . GLY A 1 201 ? -8.708 7.359 8.452 1.00 67.44 201 GLY A CA 1
ATOM 1533 C C . GLY A 1 201 ? -7.899 6.189 7.879 1.00 67.44 201 GLY A C 1
ATOM 1534 O O . GLY A 1 201 ? -7.079 6.388 6.984 1.00 67.44 201 GLY A O 1
ATOM 1535 N N . GLN A 1 202 ? -8.145 4.962 8.351 1.00 62.31 202 GLN A N 1
ATOM 1536 C CA . GLN A 1 202 ? -7.479 3.761 7.831 1.00 62.31 202 GLN A CA 1
ATOM 1537 C C . GLN A 1 202 ? -7.948 3.395 6.418 1.00 62.31 202 GLN A C 1
ATOM 1539 O O . GLN A 1 202 ? -7.112 3.055 5.580 1.00 62.31 202 GLN A O 1
ATOM 1544 N N . GLN A 1 203 ? -9.248 3.529 6.138 1.00 62.41 203 GLN A N 1
ATOM 1545 C CA . GLN A 1 203 ? -9.828 3.316 4.812 1.00 62.41 203 GLN A CA 1
ATOM 1546 C C . GLN A 1 203 ? -9.116 4.182 3.764 1.00 62.41 203 GLN A C 1
ATOM 1548 O O . GLN A 1 203 ? -8.581 3.648 2.796 1.00 62.41 203 GLN A O 1
ATOM 1553 N N . GLY A 1 204 ? -8.970 5.486 4.029 1.00 64.00 204 GLY A N 1
ATOM 1554 C CA . GLY A 1 204 ? -8.290 6.404 3.111 1.00 64.00 204 GLY A CA 1
ATOM 1555 C C . GLY A 1 204 ? -6.819 6.053 2.849 1.00 64.00 204 GLY A C 1
ATOM 1556 O O . GLY A 1 204 ? -6.328 6.241 1.735 1.00 64.00 204 GLY A O 1
ATOM 1557 N N . VAL A 1 205 ? -6.102 5.501 3.836 1.00 63.72 205 VAL A N 1
ATOM 1558 C CA . VAL A 1 205 ? -4.712 5.040 3.650 1.00 63.72 205 VAL A CA 1
ATOM 1559 C C . VAL A 1 205 ? -4.652 3.813 2.742 1.00 63.72 205 VAL A C 1
ATOM 1561 O O . VAL A 1 205 ? -3.771 3.741 1.883 1.00 63.72 205 VAL A O 1
ATOM 1564 N N . VAL A 1 206 ? -5.563 2.854 2.915 1.00 65.50 206 VAL A N 1
ATOM 1565 C CA . VAL A 1 206 ? -5.632 1.658 2.062 1.00 65.50 206 VAL A CA 1
ATOM 1566 C C . VAL A 1 206 ? -6.019 2.033 0.636 1.00 65.50 206 VAL A C 1
ATOM 1568 O O . VAL A 1 206 ? -5.326 1.615 -0.290 1.00 65.50 206 VAL A O 1
ATOM 1571 N N . ASP A 1 207 ? -7.018 2.898 0.466 1.00 68.62 207 ASP A N 1
ATOM 1572 C CA . ASP A 1 207 ? -7.442 3.390 -0.848 1.00 68.62 207 ASP A CA 1
ATOM 1573 C C . ASP A 1 207 ? -6.296 4.126 -1.555 1.00 68.62 207 ASP A C 1
ATOM 1575 O O . ASP A 1 207 ? -6.020 3.886 -2.729 1.00 68.62 207 ASP A O 1
ATOM 1579 N N . THR A 1 208 ? -5.543 4.959 -0.826 1.00 70.06 208 THR A N 1
ATOM 1580 C CA . THR A 1 208 ? -4.368 5.662 -1.372 1.00 70.06 208 THR A CA 1
ATOM 1581 C C . THR A 1 208 ? -3.264 4.686 -1.783 1.00 70.06 208 THR A C 1
ATOM 1583 O O . THR A 1 208 ? -2.632 4.863 -2.824 1.00 70.06 208 THR A O 1
ATOM 1586 N N . ARG A 1 209 ? -3.000 3.637 -0.990 1.00 68.31 209 ARG A N 1
ATOM 1587 C CA . ARG A 1 209 ? -2.018 2.602 -1.359 1.00 68.31 209 ARG A CA 1
ATOM 1588 C C . ARG A 1 209 ? -2.456 1.844 -2.604 1.00 68.31 209 ARG A C 1
ATOM 1590 O O . ARG A 1 209 ? -1.625 1.624 -3.479 1.00 68.31 209 ARG A O 1
ATOM 1597 N N . GLN A 1 210 ? -3.735 1.493 -2.694 1.00 72.38 210 GLN A N 1
ATOM 1598 C CA . GLN A 1 210 ? -4.299 0.800 -3.846 1.00 72.38 210 GLN A CA 1
ATOM 1599 C C . GLN A 1 210 ? -4.224 1.676 -5.100 1.00 72.38 210 GLN A C 1
ATOM 1601 O O . GLN A 1 210 ? -3.754 1.216 -6.137 1.00 72.38 210 GLN A O 1
ATOM 1606 N N . GLN A 1 211 ? -4.575 2.959 -4.988 1.00 74.81 211 GLN A N 1
ATOM 1607 C CA . GLN A 1 211 ? -4.449 3.925 -6.078 1.00 74.81 211 GLN A CA 1
ATOM 1608 C C . GLN A 1 211 ? -2.989 4.099 -6.515 1.00 74.81 211 GLN A C 1
ATOM 1610 O O . GLN A 1 211 ? -2.694 4.081 -7.705 1.00 74.81 211 GLN A O 1
ATOM 1615 N N . ASN A 1 212 ? -2.053 4.201 -5.570 1.00 72.06 212 ASN A N 1
ATOM 1616 C CA . ASN A 1 212 ? -0.628 4.297 -5.884 1.00 72.06 212 ASN A CA 1
ATOM 1617 C C . ASN A 1 212 ? -0.087 3.020 -6.534 1.00 72.06 212 ASN A C 1
ATOM 1619 O O . ASN A 1 212 ? 0.743 3.105 -7.434 1.00 72.06 212 ASN A O 1
ATOM 1623 N N . GLN A 1 213 ? -0.535 1.843 -6.100 1.00 70.25 213 GLN A N 1
ATOM 1624 C CA . GLN A 1 213 ? -0.173 0.577 -6.731 1.00 70.25 213 GLN A CA 1
ATOM 1625 C C . GLN A 1 213 ? -0.703 0.515 -8.166 1.00 70.25 213 GLN A C 1
ATOM 1627 O O . GLN A 1 213 ? 0.029 0.109 -9.066 1.00 70.25 213 GLN A O 1
ATOM 1632 N N . GLN A 1 214 ? -1.933 0.977 -8.389 1.00 71.81 214 GLN A N 1
ATOM 1633 C CA . GLN A 1 214 ? -2.531 1.051 -9.716 1.00 71.81 214 GLN A CA 1
ATOM 1634 C C . GLN A 1 214 ? -1.784 2.044 -10.619 1.00 71.81 214 GLN A C 1
ATOM 1636 O O . GLN A 1 214 ? -1.462 1.714 -11.755 1.00 71.81 214 GLN A O 1
ATOM 1641 N N . ASN A 1 215 ? -1.415 3.219 -10.100 1.00 71.81 215 ASN A N 1
ATOM 1642 C CA . ASN A 1 215 ? -0.605 4.199 -10.828 1.00 71.81 215 ASN A CA 1
ATOM 1643 C C . ASN A 1 215 ? 0.768 3.629 -11.209 1.00 71.81 215 ASN A C 1
ATOM 1645 O O . ASN A 1 215 ? 1.156 3.716 -12.366 1.00 71.81 215 ASN A O 1
ATOM 1649 N N . ARG A 1 216 ? 1.459 2.942 -10.287 1.00 70.56 216 ARG A N 1
ATOM 1650 C CA . ARG A 1 216 ? 2.732 2.269 -10.605 1.00 70.56 216 ARG A CA 1
ATOM 1651 C C . ARG A 1 216 ? 2.567 1.192 -11.676 1.00 70.56 216 ARG A C 1
ATOM 1653 O O . ARG A 1 216 ? 3.452 1.022 -12.504 1.00 70.56 216 ARG A O 1
ATOM 1660 N N . GLN A 1 217 ? 1.453 0.458 -11.672 1.00 65.81 217 GLN A N 1
ATOM 1661 C CA . GLN A 1 217 ? 1.160 -0.513 -12.730 1.00 65.81 217 GLN A CA 1
ATOM 1662 C C . GLN A 1 217 ? 0.974 0.171 -14.089 1.00 65.81 217 GLN A C 1
ATOM 1664 O O . GLN A 1 217 ? 1.455 -0.358 -15.089 1.00 65.81 217 GLN A O 1
ATOM 1669 N N . PHE A 1 218 ? 0.334 1.344 -14.131 1.00 70.19 218 PHE A N 1
ATOM 1670 C CA . PHE A 1 218 ? 0.230 2.149 -15.349 1.00 70.19 218 PHE A CA 1
ATOM 1671 C C . PHE A 1 218 ? 1.585 2.689 -15.813 1.00 70.19 218 PHE A C 1
ATOM 1673 O O . PHE A 1 218 ? 1.884 2.582 -16.998 1.00 70.19 218 PHE A O 1
ATOM 1680 N N . ASP A 1 219 ? 2.424 3.186 -14.902 1.00 69.19 219 ASP A N 1
ATOM 1681 C CA . ASP A 1 219 ? 3.763 3.688 -15.237 1.00 69.19 219 ASP A CA 1
ATOM 1682 C C . ASP A 1 219 ? 4.659 2.571 -15.798 1.00 69.19 219 ASP A C 1
ATOM 1684 O O . ASP A 1 219 ? 5.362 2.760 -16.790 1.00 69.19 219 ASP A O 1
ATOM 1688 N N . VAL A 1 220 ? 4.598 1.370 -15.209 1.00 62.31 220 VAL A N 1
ATOM 1689 C CA . VAL A 1 220 ? 5.307 0.188 -15.725 1.00 62.31 220 VAL A CA 1
ATOM 1690 C C . VAL A 1 220 ? 4.758 -0.226 -17.088 1.00 62.31 220 VAL A C 1
ATOM 1692 O O . VAL A 1 220 ? 5.541 -0.580 -17.970 1.00 62.31 220 VAL A O 1
ATOM 1695 N N . LEU A 1 221 ? 3.436 -0.181 -17.281 1.00 65.31 221 LEU A N 1
ATOM 1696 C CA . LEU A 1 221 ? 2.825 -0.491 -18.570 1.00 65.31 221 LEU A CA 1
ATOM 1697 C C . LEU A 1 221 ? 3.316 0.481 -19.648 1.00 65.31 221 LEU A C 1
ATOM 1699 O O . LEU A 1 221 ? 3.785 0.013 -20.681 1.00 65.31 221 LEU A O 1
ATOM 1703 N N . ASP A 1 222 ? 3.290 1.788 -19.380 1.00 69.12 222 ASP A N 1
ATOM 1704 C CA . ASP A 1 222 ? 3.756 2.829 -20.304 1.00 69.12 222 ASP A CA 1
ATOM 1705 C C . ASP A 1 222 ? 5.258 2.707 -20.600 1.00 69.12 222 ASP A C 1
ATOM 1707 O O . ASP A 1 222 ? 5.687 2.794 -21.751 1.00 69.12 222 ASP A O 1
ATOM 1711 N N . TYR A 1 223 ? 6.070 2.398 -19.586 1.00 70.06 223 TYR A N 1
ATOM 1712 C CA . TYR A 1 223 ? 7.496 2.126 -19.759 1.00 70.06 223 TYR A CA 1
ATOM 1713 C C . TYR A 1 223 ? 7.752 0.919 -20.673 1.00 70.06 223 TYR A C 1
ATOM 1715 O O . TYR A 1 223 ? 8.598 0.972 -21.572 1.00 70.06 223 TYR A O 1
ATOM 1723 N N . VAL A 1 224 ? 7.013 -0.173 -20.463 1.00 62.91 224 VAL A N 1
ATOM 1724 C CA . VAL A 1 224 ? 7.155 -1.415 -21.228 1.00 62.91 224 VAL A CA 1
ATOM 1725 C C . VAL A 1 224 ? 6.676 -1.241 -22.669 1.00 62.91 224 VAL A C 1
ATOM 1727 O O . VAL A 1 224 ? 7.375 -1.654 -23.598 1.00 62.91 224 VAL A O 1
ATOM 1730 N N . THR A 1 225 ? 5.519 -0.613 -22.883 1.00 65.62 225 THR A N 1
ATOM 1731 C CA . THR A 1 225 ? 4.994 -0.369 -24.232 1.00 65.62 225 THR A CA 1
ATOM 1732 C C . THR A 1 225 ? 5.811 0.692 -24.965 1.00 65.62 225 THR A C 1
ATOM 1734 O O . THR A 1 225 ? 6.158 0.504 -26.129 1.00 65.62 225 THR A O 1
ATOM 1737 N N . GLY A 1 226 ? 6.219 1.756 -24.273 1.00 63.72 226 GLY A N 1
ATOM 1738 C CA . GLY A 1 226 ? 6.978 2.866 -24.845 1.00 63.72 226 GLY A CA 1
ATOM 1739 C C . GLY A 1 226 ? 8.428 2.530 -25.209 1.00 63.72 226 GLY A C 1
ATOM 1740 O O . GLY A 1 226 ? 9.007 3.211 -26.057 1.00 63.72 226 GLY A O 1
ATOM 1741 N N . ARG A 1 227 ? 9.039 1.492 -24.617 1.00 60.81 227 ARG A N 1
ATOM 1742 C CA . ARG A 1 227 ? 10.355 0.984 -25.057 1.00 60.81 227 ARG A CA 1
ATOM 1743 C C . ARG A 1 227 ? 10.287 0.311 -26.425 1.00 60.81 227 ARG A C 1
ATOM 1745 O O . ARG A 1 227 ? 11.154 0.554 -27.254 1.00 60.81 227 ARG A O 1
ATOM 1752 N N . SER A 1 228 ? 9.241 -0.475 -26.684 1.00 58.28 228 SER A N 1
ATOM 1753 C CA . SER A 1 228 ? 9.067 -1.148 -27.979 1.00 58.28 228 SER A CA 1
ATOM 1754 C C . SER A 1 228 ? 8.958 -0.152 -29.136 1.00 58.28 228 SER A C 1
ATOM 1756 O O . SER A 1 228 ? 9.494 -0.406 -30.215 1.00 58.28 228 SER A O 1
ATOM 1758 N N . ASP A 1 229 ? 8.277 0.972 -28.916 1.00 61.19 229 ASP A N 1
ATOM 1759 C CA . ASP A 1 229 ? 8.130 2.011 -29.938 1.00 61.19 229 ASP A CA 1
ATOM 1760 C C . ASP A 1 229 ? 9.438 2.791 -30.127 1.00 61.19 229 ASP A C 1
ATOM 1762 O O . ASP A 1 229 ? 9.873 3.004 -31.258 1.00 61.19 229 ASP A O 1
ATOM 1766 N N . ARG A 1 230 ? 10.138 3.112 -29.029 1.00 62.59 230 ARG A N 1
ATOM 1767 C CA . ARG A 1 230 ? 11.456 3.762 -29.091 1.00 62.59 230 ARG A CA 1
ATOM 1768 C C . ARG A 1 230 ? 12.507 2.910 -29.795 1.00 62.59 230 ARG A C 1
ATOM 1770 O O . ARG A 1 230 ? 13.262 3.450 -30.592 1.00 62.59 230 ARG A O 1
ATOM 1777 N N . ASP A 1 231 ? 12.547 1.602 -29.558 1.00 59.62 231 ASP A N 1
ATOM 1778 C CA . ASP A 1 231 ? 13.515 0.717 -30.216 1.00 59.62 231 ASP A CA 1
ATOM 1779 C C . ASP A 1 231 ? 13.274 0.634 -31.734 1.00 59.62 231 ASP A C 1
ATOM 1781 O O . ASP A 1 231 ? 14.226 0.578 -32.515 1.00 59.62 231 ASP A O 1
ATOM 1785 N N . GLN A 1 232 ? 12.010 0.670 -32.174 1.00 66.25 232 GLN A N 1
ATOM 1786 C CA . GLN A 1 232 ? 11.672 0.727 -33.602 1.00 66.25 232 GLN A CA 1
ATOM 1787 C C . GLN A 1 232 ? 12.051 2.069 -34.230 1.00 66.25 232 GLN A C 1
ATOM 1789 O O . GLN A 1 232 ? 12.542 2.095 -35.362 1.00 66.25 232 GLN A O 1
ATOM 1794 N N . ASP A 1 233 ? 11.846 3.170 -33.510 1.00 64.12 233 ASP A N 1
ATOM 1795 C CA . ASP A 1 233 ? 12.240 4.500 -33.972 1.00 64.12 233 ASP A CA 1
ATOM 1796 C C . ASP A 1 233 ? 13.766 4.644 -34.042 1.00 64.12 233 ASP A C 1
ATOM 1798 O O . ASP A 1 233 ? 14.276 5.138 -35.047 1.00 64.12 233 ASP A O 1
ATOM 1802 N N . ILE A 1 234 ? 14.505 4.122 -33.055 1.00 64.25 234 ILE A N 1
ATOM 1803 C CA . ILE A 1 234 ? 15.976 4.085 -33.065 1.00 64.25 234 ILE A CA 1
ATOM 1804 C C . ILE A 1 234 ? 16.484 3.292 -34.274 1.00 64.25 234 ILE A C 1
ATOM 1806 O O . ILE A 1 234 ? 17.347 3.779 -34.997 1.00 64.25 234 ILE A O 1
ATOM 1810 N N . GLN A 1 235 ? 15.917 2.113 -34.560 1.00 67.00 235 GLN A N 1
ATOM 1811 C CA . GLN A 1 235 ? 16.315 1.331 -35.740 1.00 67.00 235 GLN A CA 1
ATOM 1812 C C . GLN A 1 235 ? 16.045 2.070 -37.057 1.00 67.00 235 GLN A C 1
ATOM 1814 O O . GLN A 1 235 ? 16.876 2.043 -37.965 1.00 67.00 235 GLN A O 1
ATOM 1819 N N . ARG A 1 236 ? 14.902 2.756 -37.176 1.00 69.50 236 ARG A N 1
ATOM 1820 C CA . ARG A 1 236 ? 14.581 3.555 -38.371 1.00 69.50 236 ARG A CA 1
ATOM 1821 C C . ARG A 1 236 ? 15.514 4.747 -38.539 1.00 69.50 236 ARG A C 1
ATOM 1823 O O . ARG A 1 236 ? 15.893 5.064 -39.668 1.00 69.50 236 ARG A O 1
ATOM 1830 N N . ASP A 1 237 ? 15.860 5.409 -37.443 1.00 66.88 237 ASP A N 1
ATOM 1831 C CA . ASP A 1 237 ? 16.774 6.543 -37.457 1.00 66.88 237 ASP A CA 1
ATOM 1832 C C . ASP A 1 237 ? 18.206 6.105 -37.780 1.00 66.88 237 ASP A C 1
ATOM 1834 O O . ASP A 1 237 ? 18.842 6.747 -38.616 1.00 66.88 237 ASP A O 1
ATOM 183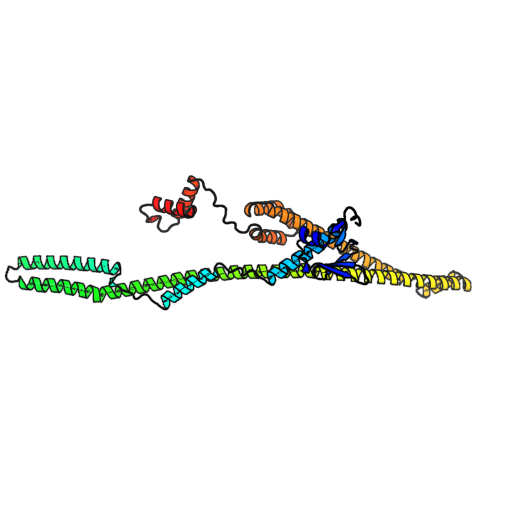8 N N . ASP A 1 238 ? 18.675 4.979 -37.239 1.00 64.50 238 ASP A N 1
ATOM 1839 C CA . ASP A 1 238 ? 19.972 4.391 -37.591 1.00 64.50 238 ASP A CA 1
ATOM 1840 C C . ASP A 1 238 ? 20.040 4.057 -39.088 1.00 64.50 238 ASP A C 1
ATOM 1842 O O . ASP A 1 238 ? 20.964 4.488 -39.778 1.00 64.50 238 ASP A O 1
ATOM 1846 N N . GLU A 1 239 ? 19.025 3.386 -39.646 1.00 69.75 239 GLU A N 1
ATOM 1847 C CA . GLU A 1 239 ? 18.966 3.103 -41.086 1.00 69.75 239 GLU A CA 1
ATOM 1848 C C . GLU A 1 239 ? 18.919 4.371 -41.953 1.00 69.75 239 GLU A C 1
ATOM 1850 O O . GLU A 1 239 ? 19.412 4.372 -43.090 1.00 69.75 239 GLU A O 1
ATOM 1855 N N . ARG A 1 240 ? 18.289 5.447 -41.460 1.00 74.25 240 ARG A N 1
ATOM 1856 C CA . ARG A 1 240 ? 18.271 6.746 -42.144 1.00 74.25 240 ARG A CA 1
ATOM 1857 C C . ARG A 1 240 ? 19.659 7.378 -42.118 1.00 74.25 240 ARG A C 1
ATOM 1859 O O . ARG A 1 240 ? 20.143 7.783 -43.172 1.00 74.25 240 ARG A O 1
ATOM 1866 N N . ILE A 1 241 ? 20.309 7.415 -40.956 1.00 70.00 241 ILE A N 1
ATOM 1867 C CA . ILE A 1 241 ? 21.651 7.983 -40.773 1.00 70.00 241 ILE A CA 1
ATOM 1868 C C . ILE A 1 241 ? 22.673 7.210 -41.612 1.00 70.00 241 ILE A C 1
ATOM 1870 O O . ILE A 1 241 ? 23.477 7.829 -42.312 1.00 70.00 241 ILE A O 1
ATOM 1874 N N . THR A 1 242 ? 22.620 5.875 -41.626 1.00 71.88 242 THR A N 1
ATOM 1875 C CA . THR A 1 242 ? 23.496 5.050 -42.472 1.00 71.88 242 THR A CA 1
ATOM 1876 C C . THR A 1 242 ? 23.291 5.367 -43.953 1.00 71.88 242 THR A C 1
ATOM 1878 O O . THR A 1 242 ? 24.257 5.637 -44.661 1.00 71.88 242 THR A O 1
ATOM 1881 N N . ARG A 1 243 ? 22.044 5.455 -44.430 1.00 68.94 243 ARG A N 1
ATOM 1882 C CA . ARG A 1 243 ? 21.773 5.838 -45.827 1.00 68.94 243 ARG A CA 1
ATOM 1883 C C . ARG A 1 243 ? 22.247 7.248 -46.169 1.00 68.94 243 ARG A C 1
ATOM 1885 O O . ARG A 1 243 ? 22.764 7.469 -47.262 1.00 68.94 243 ARG A O 1
ATOM 1892 N N . GLU A 1 244 ? 22.073 8.208 -45.267 1.00 67.25 244 GLU A N 1
ATOM 1893 C CA . GLU A 1 244 ? 22.527 9.586 -45.476 1.00 67.25 244 GLU A CA 1
ATOM 1894 C C . GLU A 1 244 ? 24.053 9.682 -45.530 1.00 67.25 244 GLU A C 1
ATOM 1896 O O . GLU A 1 244 ? 24.595 10.355 -46.407 1.00 67.25 244 GLU A O 1
ATOM 1901 N N . THR A 1 245 ? 24.747 8.973 -44.641 1.00 70.50 245 THR A N 1
ATOM 1902 C CA . THR A 1 245 ? 26.216 8.911 -44.620 1.00 70.50 245 THR A CA 1
ATOM 1903 C C . THR A 1 245 ? 26.778 8.207 -45.856 1.00 70.50 245 THR A C 1
ATOM 1905 O O . THR A 1 245 ? 27.706 8.728 -46.476 1.00 70.50 245 THR A O 1
ATOM 1908 N N . GLU A 1 246 ? 26.180 7.095 -46.295 1.00 69.69 246 GLU A N 1
ATOM 1909 C CA . GLU A 1 246 ? 26.533 6.425 -47.556 1.00 69.69 246 GLU A CA 1
ATOM 1910 C C . GLU A 1 246 ? 26.293 7.324 -48.779 1.00 69.69 246 GLU A C 1
ATOM 1912 O O . GLU A 1 246 ? 27.142 7.412 -49.671 1.00 69.69 246 GLU A O 1
ATOM 1917 N N . TYR A 1 247 ? 25.165 8.039 -48.821 1.00 70.44 247 TYR A N 1
ATOM 1918 C CA . TYR A 1 247 ? 24.847 8.962 -49.910 1.00 70.44 247 TYR A CA 1
ATOM 1919 C C . TYR A 1 247 ? 25.813 10.154 -49.964 1.00 70.44 247 TYR A C 1
ATOM 1921 O O . TYR A 1 247 ? 26.249 10.548 -51.048 1.00 70.44 247 TYR A O 1
ATOM 1929 N N . GLN A 1 248 ? 26.177 10.720 -48.809 1.00 62.12 248 GLN A N 1
ATOM 1930 C CA . GLN A 1 248 ? 27.178 11.785 -48.728 1.00 62.12 248 GLN A CA 1
ATOM 1931 C C . GLN A 1 248 ? 28.549 11.292 -49.197 1.00 62.12 248 GLN A C 1
ATOM 1933 O O . GLN A 1 248 ? 29.145 11.927 -50.064 1.00 62.12 248 GLN A O 1
ATOM 1938 N N . ALA A 1 249 ? 28.995 10.121 -48.733 1.00 67.12 249 ALA A N 1
ATOM 1939 C CA . ALA A 1 249 ? 30.256 9.525 -49.169 1.00 67.12 249 ALA A CA 1
ATOM 1940 C C . ALA A 1 249 ? 30.296 9.287 -50.691 1.00 67.12 249 ALA A C 1
ATOM 1942 O O . ALA A 1 249 ? 31.295 9.588 -51.346 1.00 67.12 249 ALA A O 1
ATOM 1943 N N . ALA A 1 250 ? 29.197 8.805 -51.283 1.00 64.81 250 ALA A N 1
ATOM 1944 C CA . ALA A 1 250 ? 29.093 8.620 -52.729 1.00 64.81 250 ALA A CA 1
ATOM 1945 C C . ALA A 1 250 ? 29.124 9.954 -53.496 1.00 64.81 250 ALA A C 1
ATOM 1947 O O . ALA A 1 250 ? 29.769 10.063 -54.542 1.00 64.81 250 ALA A O 1
ATOM 1948 N N . ARG A 1 251 ? 28.448 10.987 -52.981 1.00 69.31 251 ARG A N 1
ATOM 1949 C CA . ARG A 1 251 ? 28.447 12.328 -53.579 1.00 69.31 251 ARG A CA 1
ATOM 1950 C C . ARG A 1 251 ? 29.837 12.960 -53.548 1.00 69.31 251 ARG A C 1
ATOM 1952 O O . ARG A 1 251 ? 30.251 13.540 -54.553 1.00 69.31 251 ARG A O 1
ATOM 1959 N N . ASP A 1 252 ? 30.546 12.820 -52.435 1.00 67.12 252 ASP A N 1
ATOM 1960 C CA . ASP A 1 252 ? 31.899 13.343 -52.268 1.00 67.12 252 ASP A CA 1
ATOM 1961 C C . ASP A 1 252 ? 32.891 12.611 -53.178 1.00 67.12 252 ASP A C 1
ATOM 1963 O O . ASP A 1 252 ? 33.700 13.261 -53.834 1.00 67.12 252 ASP A O 1
ATOM 1967 N N . ALA A 1 253 ? 32.763 11.288 -53.335 1.00 68.19 253 ALA A N 1
ATOM 1968 C CA . ALA A 1 253 ? 33.579 10.517 -54.275 1.00 68.19 253 ALA A CA 1
ATOM 1969 C C . ALA A 1 253 ? 33.406 10.985 -55.735 1.00 68.19 253 ALA A C 1
ATOM 1971 O O . ALA A 1 253 ? 34.389 11.132 -56.461 1.00 68.19 253 ALA A O 1
ATOM 1972 N N . ILE A 1 254 ? 32.169 11.276 -56.160 1.00 69.00 254 ILE A N 1
ATOM 1973 C CA . ILE A 1 254 ? 31.879 11.793 -57.510 1.00 69.00 254 ILE A CA 1
ATOM 1974 C C . ILE A 1 254 ? 32.453 13.203 -57.701 1.00 69.00 254 ILE A C 1
ATOM 1976 O O . ILE A 1 254 ? 32.962 13.531 -58.777 1.00 69.00 254 ILE A O 1
ATOM 1980 N N . LEU A 1 255 ? 32.347 14.057 -56.680 1.00 67.94 255 LEU A N 1
ATOM 1981 C CA . LEU A 1 255 ? 32.924 15.399 -56.716 1.00 67.94 255 LEU A CA 1
ATOM 1982 C C . LEU A 1 255 ? 34.450 15.337 -56.794 1.00 67.94 255 LEU A C 1
ATOM 1984 O O . LEU A 1 255 ? 35.024 16.003 -57.651 1.00 67.94 255 LEU A O 1
ATOM 1988 N N . ASP A 1 256 ? 35.090 14.497 -55.983 1.00 70.50 256 ASP A N 1
ATOM 1989 C CA . ASP A 1 256 ? 36.539 14.287 -56.009 1.00 70.50 256 ASP A CA 1
ATOM 1990 C C . ASP A 1 256 ? 37.012 13.768 -57.377 1.00 70.50 256 ASP A C 1
ATOM 1992 O O . ASP A 1 256 ? 38.025 14.237 -57.897 1.00 70.50 256 ASP A O 1
ATOM 1996 N N . GLU A 1 257 ? 36.272 12.855 -58.011 1.00 72.38 257 GLU A N 1
ATOM 1997 C CA . GLU A 1 257 ? 36.610 12.339 -59.343 1.00 72.38 257 GLU A CA 1
ATOM 1998 C C . GLU A 1 257 ? 36.479 13.412 -60.438 1.00 72.38 257 GLU A C 1
ATOM 2000 O O . GLU A 1 257 ? 37.356 13.547 -61.301 1.00 72.38 257 GLU A O 1
ATOM 2005 N N . ARG A 1 258 ? 35.425 14.237 -60.377 1.00 73.12 258 ARG A N 1
ATOM 2006 C CA . ARG A 1 258 ? 35.269 15.393 -61.274 1.00 73.12 258 ARG A CA 1
ATOM 2007 C C . ARG A 1 258 ? 36.378 16.417 -61.078 1.00 73.12 258 ARG A C 1
ATOM 2009 O O . ARG A 1 258 ? 36.976 16.837 -62.065 1.00 73.12 258 ARG A O 1
ATOM 2016 N N . TYR A 1 259 ? 36.683 16.775 -59.834 1.00 77.31 259 TYR A N 1
ATOM 2017 C CA . TYR A 1 259 ? 37.741 17.735 -59.530 1.00 77.31 259 TYR A CA 1
ATOM 2018 C C . TYR A 1 259 ? 39.111 17.226 -59.944 1.00 77.31 259 TYR A C 1
ATOM 2020 O O . TYR A 1 259 ? 39.891 17.985 -60.509 1.00 77.31 259 TYR A O 1
ATOM 2028 N N . LYS A 1 260 ? 39.393 15.937 -59.740 1.00 77.00 260 LYS A N 1
ATOM 2029 C CA . LYS A 1 260 ? 40.621 15.316 -60.233 1.00 77.00 260 LYS A CA 1
ATOM 2030 C C . LYS A 1 260 ? 40.720 15.413 -61.754 1.00 77.00 260 LYS A C 1
ATOM 2032 O O . LYS A 1 260 ? 41.756 15.813 -62.266 1.00 77.00 260 LYS A O 1
ATOM 2037 N N . THR A 1 261 ? 39.635 15.119 -62.467 1.00 78.81 261 THR A N 1
ATOM 2038 C CA . THR A 1 261 ? 39.605 15.198 -63.936 1.00 78.81 261 THR A CA 1
ATOM 2039 C C . THR A 1 261 ? 39.810 16.632 -64.437 1.00 78.81 261 THR A C 1
ATOM 2041 O O . THR A 1 261 ? 40.571 16.856 -65.377 1.00 78.81 261 THR A O 1
ATOM 2044 N N . GLU A 1 262 ? 39.153 17.616 -63.814 1.00 77.00 262 GLU A N 1
ATOM 2045 C CA . GLU A 1 262 ? 39.330 19.038 -64.141 1.00 77.00 262 GLU A CA 1
ATOM 2046 C C . GLU A 1 262 ? 40.752 19.520 -63.836 1.00 77.00 262 GLU A C 1
ATOM 2048 O O . GLU A 1 262 ? 41.347 20.234 -64.644 1.00 77.00 262 GLU A O 1
ATOM 2053 N N . PHE A 1 263 ? 41.315 19.084 -62.708 1.00 76.88 263 PHE A N 1
ATOM 2054 C CA . PHE A 1 263 ? 42.685 19.391 -62.324 1.00 76.88 263 PHE A CA 1
ATOM 2055 C C . PHE A 1 263 ? 43.691 18.793 -63.310 1.00 76.88 263 PHE A C 1
ATOM 2057 O O . PHE A 1 263 ? 44.551 19.518 -63.801 1.00 76.88 263 PHE A O 1
ATOM 2064 N N . ASP A 1 264 ? 43.557 17.513 -63.664 1.00 78.25 264 ASP A N 1
ATOM 2065 C CA . ASP A 1 264 ? 44.436 16.834 -64.621 1.00 78.25 264 ASP A CA 1
ATOM 2066 C C . ASP A 1 264 ? 44.388 17.514 -66.007 1.00 78.25 264 ASP A C 1
ATOM 2068 O O . ASP A 1 264 ? 45.429 17.733 -66.632 1.00 78.25 264 ASP A O 1
ATOM 2072 N N . LEU A 1 265 ? 43.200 17.946 -66.455 1.00 82.69 265 LEU A N 1
ATOM 2073 C CA . LEU A 1 265 ? 43.024 18.734 -67.684 1.00 82.69 265 LEU A CA 1
ATOM 2074 C C . LEU A 1 265 ? 43.695 20.115 -67.612 1.00 82.69 265 LEU A C 1
ATOM 2076 O O . LEU A 1 265 ? 44.271 20.577 -68.601 1.00 82.69 265 LEU A O 1
ATOM 2080 N N . ASP A 1 266 ? 43.616 20.797 -66.469 1.00 76.75 266 ASP A N 1
ATOM 2081 C CA . ASP A 1 266 ? 44.290 22.081 -66.266 1.00 76.75 266 ASP A CA 1
ATOM 2082 C C . ASP A 1 266 ? 45.818 21.910 -66.200 1.00 76.75 266 ASP A C 1
ATOM 2084 O O . ASP A 1 266 ? 46.544 22.744 -66.749 1.00 76.75 266 ASP A O 1
ATOM 2088 N N . VAL A 1 267 ? 46.317 20.817 -65.607 1.00 76.12 267 VAL A N 1
ATOM 2089 C CA . VAL A 1 267 ? 47.746 20.462 -65.612 1.00 76.12 267 VAL A CA 1
ATOM 2090 C C . VAL A 1 267 ? 48.235 20.232 -67.042 1.00 76.12 267 VAL A C 1
ATOM 2092 O O . VAL A 1 267 ? 49.288 20.755 -67.408 1.00 76.12 267 VAL A O 1
ATOM 2095 N N . GLU A 1 268 ? 47.473 19.508 -67.868 1.00 85.62 268 GLU A N 1
ATOM 2096 C CA . GLU A 1 268 ? 47.819 19.253 -69.273 1.00 85.62 268 GLU A CA 1
ATOM 2097 C C . GLU A 1 268 ? 47.853 20.546 -70.105 1.00 85.62 268 GLU A C 1
ATOM 2099 O O . GLU A 1 268 ? 48.737 20.731 -70.944 1.00 85.62 268 GLU A O 1
ATOM 2104 N N . ARG A 1 269 ? 46.916 21.472 -69.861 1.00 86.62 269 ARG A N 1
ATOM 2105 C CA . ARG A 1 269 ? 46.793 22.720 -70.634 1.00 86.62 269 ARG A CA 1
ATOM 2106 C C . ARG A 1 269 ? 47.757 23.821 -70.211 1.00 86.62 269 ARG A C 1
ATOM 2108 O O . ARG A 1 269 ? 48.245 24.555 -71.069 1.00 86.62 269 ARG A O 1
ATOM 2115 N N . TYR A 1 270 ? 47.971 23.986 -68.910 1.00 86.31 270 TYR A N 1
ATOM 2116 C CA . TYR A 1 270 ? 48.606 25.180 -68.342 1.00 86.31 270 TYR A CA 1
ATOM 2117 C C . TYR A 1 270 ? 49.856 24.865 -67.510 1.00 86.31 270 TYR A C 1
ATOM 2119 O O . TYR A 1 270 ? 50.575 25.780 -67.107 1.00 86.31 270 TYR A O 1
ATOM 2127 N N . GLY A 1 271 ? 50.150 23.582 -67.286 1.00 79.94 271 GLY A N 1
ATOM 2128 C CA . GLY A 1 271 ? 51.228 23.129 -66.416 1.00 79.94 271 GLY A CA 1
ATOM 2129 C C . GLY A 1 271 ? 50.820 23.082 -64.940 1.00 79.94 271 GLY A C 1
ATOM 2130 O O . GLY A 1 271 ? 49.892 23.757 -64.491 1.00 79.94 271 GLY A O 1
ATOM 2131 N N . LEU A 1 272 ? 51.551 22.273 -64.167 1.00 70.12 272 LEU A N 1
ATOM 2132 C CA . LEU A 1 272 ? 51.229 21.941 -62.773 1.00 70.12 272 LEU A CA 1
ATOM 2133 C C . LEU A 1 272 ? 51.106 23.170 -61.857 1.00 70.12 272 LEU A C 1
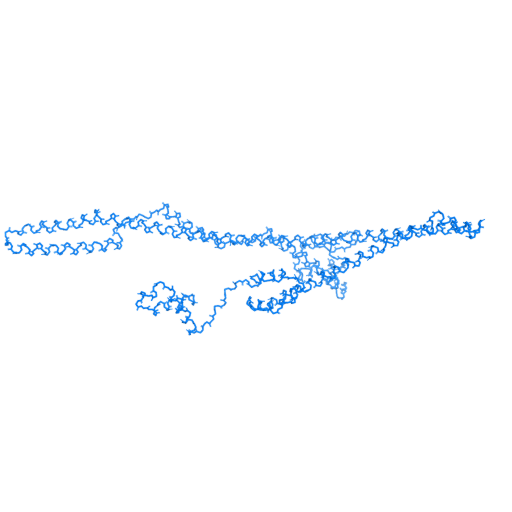ATOM 2135 O O . LEU A 1 272 ? 50.230 23.218 -61.000 1.00 70.12 272 LEU A O 1
ATOM 2139 N N . GLU A 1 273 ? 51.969 24.167 -62.043 1.00 70.44 273 GLU A N 1
ATOM 2140 C CA . GLU A 1 273 ? 52.053 25.334 -61.159 1.00 70.44 273 GLU A CA 1
ATOM 2141 C C . GLU A 1 273 ? 50.840 26.270 -61.313 1.00 70.44 273 GLU A C 1
ATOM 2143 O O . GLU A 1 273 ? 50.269 26.715 -60.318 1.00 70.44 273 GLU A O 1
ATOM 2148 N N . GLN A 1 274 ? 50.369 26.497 -62.548 1.00 79.31 274 GLN A N 1
ATOM 2149 C CA . GLN A 1 274 ? 49.145 27.273 -62.790 1.00 79.31 274 GLN A CA 1
ATOM 2150 C C . GLN A 1 274 ? 47.880 26.508 -62.388 1.00 79.31 274 GLN A C 1
ATOM 2152 O O . GLN A 1 274 ? 46.953 27.120 -61.857 1.00 79.31 274 GLN A O 1
ATOM 2157 N N . ALA A 1 275 ? 47.839 25.188 -62.599 1.00 71.44 275 ALA A N 1
ATOM 2158 C CA . ALA A 1 275 ? 46.719 24.354 -62.165 1.00 71.44 275 ALA A CA 1
ATOM 2159 C C . ALA A 1 275 ? 46.573 24.352 -60.631 1.00 71.44 275 ALA A C 1
ATOM 2161 O O . ALA A 1 275 ? 45.469 24.522 -60.113 1.00 71.44 275 ALA A O 1
ATOM 2162 N N . ALA A 1 276 ? 47.689 24.254 -59.899 1.00 70.19 276 ALA A N 1
ATOM 2163 C CA . ALA A 1 276 ? 47.707 24.325 -58.438 1.00 70.19 276 ALA A CA 1
ATOM 2164 C C . ALA A 1 276 ? 47.255 25.697 -57.901 1.00 70.19 276 ALA A C 1
ATOM 2166 O O . ALA A 1 276 ? 46.419 25.748 -56.999 1.00 70.19 276 ALA A O 1
ATOM 2167 N N . ASP A 1 277 ? 47.739 26.808 -58.473 1.00 75.50 277 ASP A N 1
ATOM 2168 C CA . ASP A 1 277 ? 47.319 28.164 -58.075 1.00 75.50 277 ASP A CA 1
ATOM 2169 C C . ASP A 1 277 ? 45.832 28.422 -58.383 1.00 75.50 277 ASP A C 1
ATOM 2171 O O . ASP A 1 277 ? 45.109 29.016 -57.579 1.00 75.50 277 ASP A O 1
ATOM 2175 N N . LYS A 1 278 ? 45.331 27.913 -59.517 1.00 78.12 278 LYS A N 1
ATOM 2176 C CA . LYS A 1 278 ? 43.914 28.002 -59.892 1.00 78.12 278 LYS A CA 1
ATOM 2177 C C . LYS A 1 278 ? 43.021 27.178 -58.960 1.00 78.12 278 LYS A C 1
ATOM 2179 O O . LYS A 1 278 ? 42.005 27.699 -58.505 1.00 78.12 278 LYS A O 1
ATOM 2184 N N . ALA A 1 279 ? 43.410 25.950 -58.618 1.00 70.44 279 ALA A N 1
ATOM 2185 C CA . ALA A 1 279 ? 42.681 25.106 -57.668 1.00 70.44 279 ALA A CA 1
ATOM 2186 C C . ALA A 1 279 ? 42.681 25.698 -56.245 1.00 70.44 279 ALA A C 1
ATOM 2188 O O . ALA A 1 279 ? 41.663 25.668 -55.551 1.00 70.44 279 ALA A O 1
ATOM 2189 N N . TYR A 1 280 ? 43.790 26.314 -55.828 1.00 71.50 280 TYR A N 1
ATOM 2190 C CA . TYR A 1 280 ? 43.877 27.042 -54.562 1.00 71.50 280 TYR A CA 1
ATOM 2191 C C . TYR A 1 280 ? 42.952 28.272 -54.537 1.00 71.50 280 TYR A C 1
ATOM 2193 O O . TYR A 1 280 ? 42.181 28.446 -53.593 1.00 71.50 280 TYR A O 1
ATOM 2201 N N . LYS A 1 281 ? 42.951 29.090 -55.600 1.00 74.00 281 LYS A N 1
ATOM 2202 C CA . LYS A 1 281 ? 42.076 30.274 -55.727 1.00 74.00 281 LYS A CA 1
ATOM 2203 C C . LYS A 1 281 ? 40.596 29.934 -55.887 1.00 74.00 281 LYS A C 1
ATOM 2205 O O . LYS A 1 281 ? 39.755 30.704 -55.433 1.00 74.00 281 LYS A O 1
ATOM 2210 N N . ALA A 1 282 ? 40.274 28.799 -56.504 1.00 71.19 282 ALA A N 1
ATOM 2211 C CA . ALA A 1 282 ? 38.907 28.292 -56.619 1.00 71.19 282 ALA A CA 1
ATOM 2212 C C . ALA A 1 282 ? 38.359 27.726 -55.294 1.00 71.19 282 ALA A C 1
ATOM 2214 O O . ALA A 1 282 ? 37.212 27.295 -55.253 1.00 71.19 282 ALA A O 1
ATOM 2215 N N . GLY A 1 283 ? 39.163 27.699 -54.223 1.00 59.06 283 GLY A N 1
ATOM 2216 C CA . GLY A 1 283 ? 38.777 27.106 -52.942 1.00 59.06 283 GLY A CA 1
ATOM 2217 C C . GLY A 1 283 ? 38.773 25.573 -52.945 1.00 59.06 283 GLY A C 1
ATOM 2218 O O . GLY A 1 283 ? 38.500 24.972 -51.916 1.00 59.06 283 GLY A O 1
ATOM 2219 N N . MET A 1 284 ? 39.140 24.918 -54.054 1.00 58.31 284 MET A N 1
ATOM 2220 C CA . MET A 1 284 ? 39.186 23.449 -54.155 1.00 58.31 284 MET A CA 1
ATOM 2221 C C . MET A 1 284 ? 40.276 22.824 -53.275 1.00 58.31 284 MET A C 1
ATOM 2223 O O . MET A 1 284 ? 40.199 21.652 -52.922 1.00 58.31 284 MET A O 1
ATOM 2227 N N . LEU A 1 285 ? 41.296 23.604 -52.911 1.00 57.19 285 LEU A N 1
ATOM 2228 C CA . LEU A 1 285 ? 42.417 23.158 -52.081 1.00 57.19 285 LEU A CA 1
ATOM 2229 C C . LEU A 1 285 ? 42.317 23.619 -50.614 1.00 57.19 285 LEU A C 1
ATOM 2231 O O . LEU A 1 285 ? 43.258 23.410 -49.853 1.00 57.19 285 LEU A O 1
ATOM 2235 N N . SER A 1 286 ? 41.216 24.258 -50.190 1.00 59.38 286 SER A N 1
ATOM 2236 C CA . SER A 1 286 ? 41.170 24.956 -48.899 1.00 59.38 286 SER A CA 1
ATOM 2237 C C . SER A 1 286 ? 39.761 25.092 -48.301 1.00 59.38 286 SER A C 1
ATOM 2239 O O . SER A 1 286 ? 38.794 25.390 -48.988 1.00 59.38 286 SER A O 1
ATOM 2241 N N . LEU A 1 287 ? 39.687 24.941 -46.975 1.00 44.12 287 LEU A N 1
ATOM 2242 C CA . LEU A 1 287 ? 38.553 25.157 -46.061 1.00 44.12 287 LEU A CA 1
ATOM 2243 C C . LEU A 1 287 ? 37.396 24.149 -46.035 1.00 44.12 287 LEU A C 1
ATOM 2245 O O . LEU A 1 287 ? 37.042 23.742 -44.929 1.00 44.12 287 LEU A O 1
ATOM 2249 N N . ASP A 1 288 ? 36.819 23.714 -47.154 1.00 49.09 288 ASP A N 1
ATOM 2250 C CA . ASP A 1 288 ? 35.624 22.846 -47.080 1.00 49.09 288 ASP A CA 1
ATOM 2251 C C . ASP A 1 288 ? 35.957 21.428 -46.589 1.00 49.09 288 ASP A C 1
ATOM 2253 O O . ASP A 1 288 ? 35.260 20.894 -45.729 1.00 49.09 288 ASP A O 1
ATOM 2257 N N . ARG A 1 289 ? 37.105 20.869 -46.996 1.00 52.59 289 ARG A N 1
ATOM 2258 C CA . ARG A 1 289 ? 37.629 19.602 -46.444 1.00 52.59 289 ARG A CA 1
ATOM 2259 C C . ARG A 1 289 ? 37.993 19.705 -44.960 1.00 52.59 289 ARG A C 1
ATOM 2261 O O . ARG A 1 289 ? 37.802 18.755 -44.212 1.00 52.59 289 ARG A O 1
ATOM 2268 N N . ALA A 1 290 ? 38.496 20.863 -44.527 1.00 49.97 290 ALA A N 1
ATOM 2269 C CA . ALA A 1 290 ? 38.821 21.111 -43.122 1.00 49.97 290 ALA A CA 1
ATOM 2270 C C . A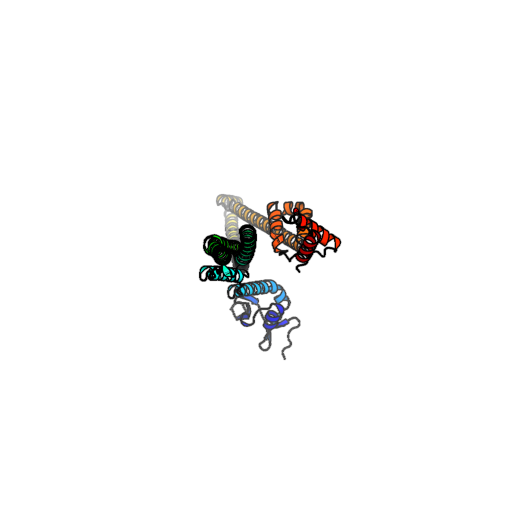LA A 1 290 ? 37.552 21.287 -42.269 1.00 49.97 290 ALA A C 1
ATOM 2272 O O . ALA A 1 290 ? 37.499 20.794 -41.149 1.00 49.97 290 ALA A O 1
ATOM 2273 N N . ARG A 1 291 ? 36.505 21.931 -42.804 1.00 52.25 291 ARG A N 1
ATOM 2274 C CA . ARG A 1 291 ? 35.188 22.032 -42.154 1.00 52.25 291 ARG A CA 1
ATOM 2275 C C . ARG A 1 291 ? 34.479 20.686 -42.064 1.00 52.25 291 ARG A C 1
ATOM 2277 O O . ARG A 1 291 ? 33.880 20.410 -41.030 1.00 52.25 291 ARG A O 1
ATOM 2284 N N . LEU A 1 292 ? 34.572 19.857 -43.103 1.00 59.88 292 LEU A N 1
ATOM 2285 C CA . LEU A 1 292 ? 34.022 18.503 -43.089 1.00 59.88 292 LEU A CA 1
ATOM 2286 C C . LEU A 1 292 ? 34.746 17.623 -42.059 1.00 59.88 292 LEU A C 1
ATOM 2288 O O . LEU A 1 292 ? 34.086 16.934 -41.291 1.00 59.88 292 LEU A O 1
ATOM 2292 N N . GLY A 1 293 ? 36.079 17.715 -41.980 1.00 61.28 293 GLY A N 1
ATOM 2293 C CA . GLY A 1 293 ? 36.866 17.045 -40.938 1.00 61.28 293 GLY A CA 1
ATOM 2294 C C . GLY A 1 293 ? 36.452 17.472 -39.527 1.00 61.28 293 GLY A C 1
ATOM 2295 O O . GLY A 1 293 ? 36.190 16.621 -38.691 1.00 61.28 293 GLY A O 1
ATOM 2296 N N . ILE A 1 294 ? 36.265 18.777 -39.290 1.00 60.12 294 ILE A N 1
ATOM 2297 C CA . ILE A 1 294 ? 35.780 19.293 -37.997 1.00 60.12 294 ILE A CA 1
ATOM 2298 C C . ILE A 1 294 ? 34.365 18.780 -37.676 1.00 60.12 294 ILE A C 1
ATOM 2300 O O . ILE A 1 294 ? 34.105 18.398 -36.541 1.00 60.12 294 ILE A O 1
ATOM 2304 N N . GLN A 1 295 ? 33.451 18.723 -38.652 1.00 61.53 295 GLN A N 1
ATOM 2305 C CA . GLN A 1 295 ? 32.105 18.174 -38.432 1.00 61.53 295 GLN A CA 1
ATOM 2306 C C . GLN A 1 295 ? 32.118 16.666 -38.148 1.00 61.53 295 GLN A C 1
ATOM 2308 O O . GLN A 1 295 ? 31.343 16.197 -37.314 1.00 61.53 295 GLN A O 1
ATOM 2313 N N . GLN A 1 296 ? 32.990 15.907 -38.816 1.00 65.75 296 GLN A N 1
ATOM 2314 C CA . GLN A 1 296 ? 33.169 14.477 -38.559 1.00 65.75 296 GLN A CA 1
ATOM 2315 C C . GLN A 1 296 ? 33.798 14.229 -37.182 1.00 65.75 296 GLN A C 1
ATOM 2317 O O . GLN A 1 296 ? 33.327 13.351 -36.462 1.00 65.75 296 GLN A O 1
ATOM 2322 N N . ASP A 1 297 ? 34.776 15.042 -36.779 1.00 65.12 297 ASP A N 1
ATOM 2323 C CA . ASP A 1 297 ? 35.397 14.981 -35.453 1.00 65.12 297 ASP A CA 1
ATOM 2324 C C . ASP A 1 297 ? 34.401 15.355 -34.342 1.00 65.12 297 ASP A C 1
ATOM 2326 O O . ASP A 1 297 ? 34.342 14.684 -33.313 1.00 65.12 297 ASP A O 1
ATOM 2330 N N . GLU A 1 298 ? 33.552 16.367 -34.550 1.00 67.25 298 GLU A N 1
ATOM 2331 C CA . GLU A 1 298 ? 32.477 16.719 -33.612 1.00 67.25 298 GLU A CA 1
ATOM 2332 C C . GLU A 1 298 ? 31.420 15.610 -33.502 1.00 67.25 298 GLU A C 1
ATOM 2334 O O . GLU A 1 298 ? 30.960 15.298 -32.401 1.00 67.25 298 GLU A O 1
ATOM 2339 N N . ALA A 1 299 ? 31.037 14.986 -34.620 1.00 67.06 299 ALA A N 1
ATOM 2340 C CA . ALA A 1 299 ? 30.107 13.859 -34.618 1.00 67.06 299 ALA A CA 1
ATOM 2341 C C . ALA A 1 299 ? 30.709 12.628 -33.913 1.00 67.06 299 ALA A C 1
ATOM 2343 O O . ALA A 1 299 ? 30.028 11.981 -33.117 1.00 67.06 299 ALA A O 1
ATOM 2344 N N . ALA A 1 300 ? 31.994 12.341 -34.141 1.00 69.19 300 ALA A N 1
ATOM 2345 C CA . ALA A 1 300 ? 32.723 11.274 -33.461 1.00 69.19 300 ALA A CA 1
ATOM 2346 C C . ALA A 1 300 ? 32.883 11.547 -31.955 1.00 69.19 300 ALA A C 1
ATOM 2348 O O . ALA A 1 300 ? 32.712 10.636 -31.142 1.00 69.19 300 ALA A O 1
ATOM 2349 N N . ALA A 1 301 ? 33.138 12.797 -31.561 1.00 67.81 301 ALA A N 1
ATOM 2350 C CA . ALA A 1 301 ? 33.197 13.196 -30.158 1.00 67.81 301 ALA A CA 1
ATOM 2351 C C . ALA A 1 301 ? 31.837 13.020 -29.465 1.00 67.81 301 ALA A C 1
ATOM 2353 O O . ALA A 1 301 ? 31.776 12.432 -28.388 1.00 67.81 301 ALA A O 1
ATOM 2354 N N . ARG A 1 302 ? 30.735 13.430 -30.112 1.00 72.12 302 ARG A N 1
ATOM 2355 C CA . ARG A 1 302 ? 29.372 13.215 -29.589 1.00 72.12 302 ARG A CA 1
ATOM 2356 C C . ARG A 1 302 ? 29.018 11.738 -29.473 1.00 72.12 302 ARG A C 1
ATOM 2358 O O . ARG A 1 302 ? 28.374 11.352 -28.504 1.00 72.12 302 ARG A O 1
ATOM 2365 N N . LYS A 1 303 ? 29.439 10.916 -30.437 1.00 73.12 303 LYS A N 1
ATOM 2366 C CA . LYS A 1 303 ? 29.233 9.465 -30.387 1.00 73.12 303 LYS A CA 1
ATOM 2367 C C . LYS A 1 303 ? 29.992 8.843 -29.215 1.00 73.12 303 LYS A C 1
ATOM 2369 O O . LYS A 1 303 ? 29.395 8.106 -28.443 1.00 73.12 303 LYS A O 1
ATOM 2374 N N . THR A 1 304 ? 31.259 9.213 -29.033 1.00 76.38 304 THR A N 1
ATOM 2375 C CA . THR A 1 304 ? 32.075 8.763 -27.894 1.00 76.38 304 THR A CA 1
ATOM 2376 C C . THR A 1 304 ? 31.469 9.204 -26.554 1.00 76.38 304 THR A C 1
ATOM 2378 O O . THR A 1 304 ? 31.434 8.423 -25.609 1.00 76.38 304 THR A O 1
ATOM 2381 N N . GLU A 1 305 ? 30.947 10.432 -26.456 1.00 74.88 305 GLU A N 1
ATOM 2382 C CA . GLU A 1 305 ? 30.286 10.923 -25.238 1.00 74.88 305 GLU A CA 1
ATOM 2383 C C . GLU A 1 305 ? 28.967 10.184 -24.958 1.00 74.88 305 GLU A C 1
ATOM 2385 O O . GLU A 1 305 ? 28.688 9.828 -23.815 1.00 74.88 305 GLU A O 1
ATOM 2390 N N . ALA A 1 306 ? 28.170 9.903 -25.992 1.00 71.25 306 ALA A N 1
ATOM 2391 C CA . ALA A 1 306 ? 26.943 9.122 -25.862 1.00 71.25 306 ALA A CA 1
ATOM 2392 C C . ALA A 1 306 ? 27.225 7.664 -25.460 1.00 71.25 306 ALA A C 1
ATOM 2394 O O . ALA A 1 306 ? 26.529 7.119 -24.606 1.00 71.25 306 ALA A O 1
ATOM 2395 N N . GLU A 1 307 ? 28.263 7.045 -26.027 1.00 77.94 307 GLU A N 1
ATOM 2396 C CA . GLU A 1 307 ? 28.719 5.703 -25.645 1.00 77.94 307 GLU A CA 1
ATOM 2397 C C . GLU A 1 307 ? 29.230 5.670 -24.198 1.00 77.94 307 GLU A C 1
ATOM 2399 O O . GLU A 1 307 ? 28.905 4.740 -23.463 1.00 77.94 307 GLU A O 1
ATOM 2404 N N . ALA A 1 308 ? 29.954 6.703 -23.755 1.00 76.50 308 ALA A N 1
ATOM 2405 C CA . ALA A 1 308 ? 30.404 6.824 -22.369 1.00 76.50 308 ALA A CA 1
ATOM 2406 C C . ALA A 1 308 ? 29.229 6.956 -21.387 1.00 76.50 308 ALA A C 1
ATOM 2408 O O . ALA A 1 308 ? 29.206 6.253 -20.380 1.00 76.50 308 ALA A O 1
ATOM 2409 N N . ARG A 1 309 ? 28.222 7.783 -21.706 1.00 77.06 309 ARG A N 1
ATOM 2410 C CA . ARG A 1 309 ? 27.001 7.901 -20.887 1.00 77.06 309 ARG A CA 1
ATOM 2411 C C . ARG A 1 309 ? 26.218 6.598 -20.830 1.00 77.06 309 ARG A C 1
ATOM 2413 O O . ARG A 1 309 ? 25.747 6.220 -19.767 1.00 77.06 309 ARG A O 1
ATOM 2420 N N . LYS A 1 310 ? 26.107 5.889 -21.955 1.00 76.25 310 LYS A N 1
ATOM 2421 C CA . LYS A 1 310 ? 25.425 4.593 -21.995 1.00 76.25 310 LYS A CA 1
ATOM 2422 C C . LYS A 1 310 ? 26.137 3.555 -21.123 1.00 76.25 310 LYS A C 1
ATOM 2424 O O . LYS A 1 310 ? 25.476 2.814 -20.408 1.00 76.25 310 LYS A O 1
ATOM 2429 N N . LEU A 1 311 ? 27.471 3.529 -21.146 1.00 77.69 311 LEU A N 1
ATOM 2430 C CA . LEU A 1 311 ? 28.262 2.658 -20.275 1.00 77.69 311 LEU A CA 1
ATOM 2431 C C . LEU A 1 311 ? 28.072 3.017 -18.791 1.00 77.69 311 LEU A C 1
ATOM 2433 O O . LEU A 1 311 ? 27.994 2.134 -17.944 1.00 77.69 311 LEU A O 1
ATOM 2437 N N . GLU A 1 312 ? 27.990 4.310 -18.475 1.00 77.00 312 GLU A N 1
ATOM 2438 C CA . GLU A 1 312 ? 27.729 4.804 -17.120 1.00 77.00 312 GLU A CA 1
ATOM 2439 C C . GLU A 1 312 ? 26.327 4.396 -16.632 1.00 77.00 312 GLU A C 1
ATOM 2441 O O . GLU A 1 312 ? 26.203 3.851 -15.537 1.00 77.00 312 GLU A O 1
ATOM 2446 N N . GLU A 1 313 ? 25.295 4.537 -17.470 1.00 73.56 313 GLU A N 1
ATOM 2447 C CA . GLU A 1 313 ? 23.929 4.068 -17.185 1.00 73.56 313 GLU A CA 1
ATOM 2448 C C . GLU A 1 313 ? 23.852 2.541 -17.010 1.00 73.56 313 GLU A C 1
ATOM 2450 O O . GLU A 1 313 ? 23.175 2.052 -16.104 1.00 73.56 313 GLU A O 1
ATOM 2455 N N . GLU A 1 314 ? 24.557 1.771 -17.844 1.00 77.75 314 GLU A N 1
ATOM 2456 C CA . GLU A 1 314 ? 24.626 0.309 -17.723 1.00 77.75 314 GLU A CA 1
ATOM 2457 C C . GLU A 1 314 ? 25.308 -0.120 -16.412 1.00 77.75 314 GLU A C 1
ATOM 2459 O O . GLU A 1 314 ? 24.827 -1.040 -15.744 1.00 77.75 314 GLU A O 1
ATOM 2464 N N . ASN A 1 315 ? 26.376 0.572 -16.002 1.00 80.62 315 ASN A N 1
ATOM 2465 C CA . ASN A 1 315 ? 27.061 0.308 -14.735 1.00 80.62 315 ASN A CA 1
ATOM 2466 C C . ASN A 1 315 ? 26.183 0.651 -13.523 1.00 80.62 315 ASN A C 1
ATOM 2468 O O . ASN A 1 315 ? 26.111 -0.144 -12.585 1.00 80.62 315 ASN A O 1
ATOM 2472 N N . LEU A 1 316 ? 25.471 1.783 -13.561 1.00 78.50 316 LEU A N 1
ATOM 2473 C CA . LEU A 1 316 ? 24.508 2.168 -12.524 1.00 78.50 316 LEU A CA 1
ATOM 2474 C C . LEU A 1 316 ? 23.375 1.145 -12.404 1.00 78.50 316 LEU A C 1
ATOM 2476 O O . LEU A 1 316 ? 23.068 0.696 -11.303 1.00 78.50 316 LEU A O 1
ATOM 2480 N N . SER A 1 317 ? 22.808 0.698 -13.526 1.00 81.69 317 SER A N 1
ATOM 2481 C CA . SER A 1 317 ? 21.739 -0.307 -13.520 1.00 81.69 317 SER A CA 1
ATOM 2482 C C . SER A 1 317 ? 22.205 -1.666 -12.974 1.00 81.69 317 SER A C 1
ATOM 2484 O O . SER A 1 317 ? 21.469 -2.332 -12.235 1.00 81.69 317 SER A O 1
ATOM 2486 N N . ALA A 1 318 ? 23.432 -2.085 -13.300 1.00 84.38 318 ALA A N 1
ATOM 2487 C CA . ALA A 1 318 ? 24.022 -3.300 -12.746 1.00 84.38 318 ALA A CA 1
ATOM 2488 C C . ALA A 1 318 ? 24.229 -3.184 -11.226 1.00 84.38 318 ALA A C 1
ATOM 2490 O O . ALA A 1 318 ? 23.887 -4.113 -10.491 1.00 84.38 318 ALA A O 1
ATOM 2491 N N . PHE A 1 319 ? 24.713 -2.030 -10.759 1.00 91.31 319 PHE A N 1
ATOM 2492 C CA . PHE A 1 319 ? 24.891 -1.744 -9.338 1.00 91.31 319 PHE A CA 1
ATOM 2493 C C . PHE A 1 319 ? 23.555 -1.733 -8.581 1.00 91.31 319 PHE A C 1
ATOM 2495 O O . PHE A 1 319 ? 23.421 -2.401 -7.559 1.00 91.31 319 PHE A O 1
ATOM 2502 N N . GLU A 1 320 ? 22.525 -1.067 -9.106 1.00 85.81 320 GLU A N 1
ATOM 2503 C CA . GLU A 1 320 ? 21.175 -1.078 -8.522 1.00 85.81 320 GLU A CA 1
ATOM 2504 C C . GLU A 1 320 ? 20.614 -2.501 -8.398 1.00 85.81 320 GLU A C 1
ATOM 2506 O O . GLU A 1 320 ? 20.012 -2.859 -7.382 1.00 85.81 320 GLU A O 1
ATOM 2511 N N . THR A 1 321 ? 20.853 -3.344 -9.406 1.00 86.75 321 THR A N 1
ATOM 2512 C CA . THR A 1 321 ? 20.430 -4.750 -9.385 1.00 86.75 321 THR A CA 1
ATOM 2513 C C . THR A 1 321 ? 21.146 -5.538 -8.284 1.00 86.75 321 THR A C 1
ATOM 2515 O O . THR A 1 321 ? 20.508 -6.322 -7.577 1.00 86.75 321 THR A O 1
ATOM 2518 N N . GLU A 1 322 ? 22.451 -5.321 -8.101 1.00 92.12 322 GLU A N 1
ATOM 2519 C CA . GLU A 1 322 ? 23.234 -5.934 -7.021 1.00 92.12 322 GLU A CA 1
ATOM 2520 C C . GLU A 1 322 ? 22.724 -5.498 -5.642 1.00 92.12 322 GLU A C 1
ATOM 2522 O O . GLU A 1 322 ? 22.540 -6.331 -4.754 1.00 92.12 322 GLU A O 1
ATOM 2527 N N . ILE A 1 323 ? 22.409 -4.212 -5.483 1.00 91.50 323 ILE A N 1
ATOM 2528 C CA . ILE A 1 323 ? 21.877 -3.640 -4.244 1.00 91.50 323 ILE A CA 1
ATOM 2529 C C . ILE A 1 323 ? 20.527 -4.257 -3.884 1.00 91.50 323 ILE A C 1
ATOM 2531 O O . ILE A 1 323 ? 20.334 -4.704 -2.753 1.00 91.50 323 ILE A O 1
ATOM 2535 N N . VAL A 1 324 ? 19.586 -4.295 -4.831 1.00 89.94 324 VAL A N 1
ATOM 2536 C CA . VAL A 1 324 ? 18.257 -4.880 -4.601 1.00 89.94 324 VAL A CA 1
ATOM 2537 C C . VAL A 1 324 ? 18.377 -6.377 -4.308 1.00 89.94 324 VAL A C 1
ATOM 2539 O O . VAL A 1 324 ? 17.696 -6.883 -3.414 1.00 89.94 324 VAL A O 1
ATOM 2542 N N . GLY A 1 325 ? 19.282 -7.084 -4.993 1.00 88.88 325 GLY A N 1
ATOM 2543 C CA . GLY A 1 325 ? 19.621 -8.473 -4.681 1.00 88.88 325 GLY A CA 1
ATOM 2544 C C . GLY A 1 325 ? 20.156 -8.644 -3.255 1.00 88.88 325 GLY A C 1
ATOM 2545 O O . GLY A 1 325 ? 19.712 -9.538 -2.541 1.00 88.88 325 GLY A O 1
ATOM 2546 N N . GLY A 1 326 ? 21.042 -7.749 -2.811 1.00 88.44 326 GLY A N 1
ATOM 2547 C CA . GLY A 1 326 ? 21.557 -7.713 -1.443 1.00 88.44 326 GLY A CA 1
ATOM 2548 C C . GLY A 1 326 ? 20.458 -7.479 -0.408 1.00 88.44 326 GLY A C 1
ATOM 2549 O O . GLY A 1 326 ? 20.349 -8.239 0.545 1.00 88.44 326 GLY A O 1
ATOM 2550 N N . ILE A 1 327 ? 19.584 -6.491 -0.626 1.00 91.50 327 ILE A N 1
ATOM 2551 C CA . ILE A 1 327 ? 18.460 -6.182 0.274 1.00 91.50 327 ILE A CA 1
ATOM 2552 C C . ILE A 1 327 ? 17.496 -7.367 0.382 1.00 91.50 327 ILE A C 1
ATOM 2554 O O . ILE A 1 327 ? 17.054 -7.691 1.477 1.00 91.50 327 ILE A O 1
ATOM 2558 N N . THR A 1 328 ? 17.165 -8.012 -0.736 1.00 90.12 328 THR A N 1
ATOM 2559 C CA . THR A 1 328 ? 16.179 -9.108 -0.782 1.00 90.12 328 THR A CA 1
ATOM 2560 C C . THR A 1 328 ? 16.728 -10.462 -0.329 1.00 90.12 328 THR A C 1
ATOM 2562 O O . THR A 1 328 ? 15.949 -11.396 -0.155 1.00 90.12 328 THR A O 1
ATOM 2565 N N . ALA A 1 329 ? 18.041 -10.583 -0.111 1.00 91.69 329 ALA A N 1
ATOM 2566 C CA . ALA A 1 329 ? 18.665 -11.802 0.404 1.00 91.69 329 ALA A CA 1
ATOM 2567 C C . ALA A 1 329 ? 18.451 -12.018 1.914 1.00 91.69 329 ALA A C 1
ATOM 2569 O O . ALA A 1 329 ? 18.751 -13.101 2.416 1.00 91.69 329 ALA A O 1
ATOM 2570 N N . PHE A 1 330 ? 17.969 -11.003 2.633 1.00 92.81 330 PHE A N 1
ATOM 2571 C CA . PHE A 1 330 ? 17.689 -11.076 4.066 1.00 92.81 330 PHE A CA 1
ATOM 2572 C C . PHE A 1 330 ? 16.264 -11.543 4.343 1.00 92.81 330 PHE A C 1
ATOM 2574 O O . PHE A 1 330 ? 15.365 -11.332 3.535 1.00 92.81 330 PHE A O 1
ATOM 2581 N N . ASP A 1 331 ? 16.050 -12.113 5.529 1.00 88.69 331 ASP A N 1
ATOM 2582 C CA . ASP A 1 331 ? 14.730 -12.587 5.955 1.00 88.69 331 ASP A CA 1
ATOM 2583 C C . ASP A 1 331 ? 13.883 -11.468 6.586 1.00 88.69 331 ASP A C 1
ATOM 2585 O O . ASP A 1 331 ? 12.673 -11.611 6.754 1.00 88.69 331 ASP A O 1
ATOM 2589 N N . ASN A 1 332 ? 14.496 -10.345 6.983 1.00 89.81 332 ASN A N 1
ATOM 2590 C CA . ASN A 1 332 ? 13.790 -9.263 7.663 1.00 89.81 332 ASN A CA 1
ATOM 2591 C C . ASN A 1 332 ? 14.380 -7.865 7.413 1.00 89.81 332 ASN A C 1
ATOM 2593 O O . ASN A 1 332 ? 15.549 -7.679 7.076 1.00 89.81 332 ASN A O 1
ATOM 2597 N N . ALA A 1 333 ? 13.544 -6.852 7.664 1.00 89.69 333 ALA A N 1
ATOM 2598 C CA . ALA A 1 333 ? 13.869 -5.442 7.459 1.00 89.69 333 ALA A CA 1
ATOM 2599 C C . ALA A 1 333 ? 15.011 -4.912 8.344 1.00 89.69 333 ALA A C 1
ATOM 2601 O O . ALA A 1 333 ? 15.608 -3.888 8.005 1.00 89.69 333 ALA A O 1
ATOM 2602 N N . LEU A 1 334 ? 15.277 -5.538 9.498 1.00 90.31 334 LEU A N 1
ATOM 2603 C CA . LEU A 1 334 ? 16.341 -5.098 10.401 1.00 90.31 334 LEU A CA 1
ATOM 2604 C C . LEU A 1 334 ? 17.705 -5.466 9.816 1.00 90.31 334 LEU A C 1
ATOM 2606 O O . LEU A 1 334 ? 18.545 -4.584 9.659 1.00 90.31 334 LEU A O 1
ATOM 2610 N N . GLU A 1 335 ? 17.878 -6.723 9.413 1.00 89.94 335 GLU A N 1
ATOM 2611 C CA . GLU A 1 335 ? 19.104 -7.213 8.774 1.00 89.94 335 GLU A CA 1
ATOM 2612 C C . GLU A 1 335 ? 19.391 -6.477 7.460 1.00 89.94 335 GLU A C 1
ATOM 2614 O O . GLU A 1 335 ? 20.510 -6.019 7.237 1.00 89.94 335 GLU A O 1
ATOM 2619 N N . ALA A 1 336 ? 18.363 -6.240 6.639 1.00 93.25 336 ALA A N 1
ATOM 2620 C CA . ALA A 1 336 ? 18.512 -5.442 5.423 1.00 93.25 336 ALA A CA 1
ATOM 2621 C C . ALA A 1 336 ? 18.957 -3.992 5.708 1.00 93.25 336 ALA A C 1
ATOM 2623 O O . ALA A 1 336 ? 19.753 -3.420 4.960 1.00 93.25 336 ALA A O 1
ATOM 2624 N N . ASN A 1 337 ? 18.478 -3.380 6.799 1.00 93.38 337 ASN A N 1
ATOM 2625 C CA . ASN A 1 337 ? 18.918 -2.043 7.212 1.00 93.38 337 ASN A CA 1
ATOM 2626 C C . ASN A 1 337 ? 20.359 -2.036 7.732 1.00 93.38 337 ASN A C 1
ATOM 2628 O O . ASN A 1 337 ? 21.088 -1.076 7.477 1.00 93.38 337 ASN A O 1
ATOM 2632 N N . GLU A 1 338 ? 20.766 -3.064 8.476 1.00 92.81 338 GLU A N 1
ATOM 2633 C CA . GLU A 1 338 ? 22.147 -3.220 8.940 1.00 92.81 338 GLU A CA 1
ATOM 2634 C C . GLU A 1 338 ? 23.096 -3.386 7.754 1.00 92.81 338 GLU A C 1
ATOM 2636 O O . GLU A 1 338 ? 24.069 -2.640 7.650 1.00 92.81 338 GLU A O 1
ATOM 2641 N N . TRP A 1 339 ? 22.740 -4.227 6.785 1.00 96.44 339 TRP A N 1
ATOM 2642 C CA . TRP A 1 339 ? 23.502 -4.375 5.549 1.00 96.44 339 TRP A CA 1
ATOM 2643 C C . TRP A 1 339 ? 23.588 -3.070 4.743 1.00 96.44 339 TRP A C 1
ATOM 2645 O O . TRP A 1 339 ? 24.672 -2.699 4.285 1.00 96.44 339 TRP A O 1
ATOM 2655 N N . LEU A 1 340 ? 22.490 -2.309 4.622 1.00 96.00 340 LEU A N 1
ATOM 2656 C CA . LEU A 1 340 ? 22.527 -0.978 3.997 1.00 96.00 340 LEU A CA 1
ATOM 2657 C C . LEU A 1 340 ? 23.438 0.001 4.749 1.00 96.00 340 LEU A C 1
ATOM 2659 O O . LEU A 1 340 ? 24.057 0.859 4.122 1.00 96.00 340 LEU A O 1
ATOM 2663 N N . ASN A 1 341 ? 23.523 -0.090 6.079 1.00 95.00 341 ASN A N 1
ATOM 2664 C CA . ASN A 1 341 ? 24.437 0.739 6.867 1.00 95.00 341 ASN A CA 1
ATOM 2665 C C . ASN A 1 341 ? 25.900 0.355 6.615 1.00 95.00 341 ASN A C 1
ATOM 2667 O O . ASN A 1 341 ? 26.736 1.245 6.461 1.00 95.00 341 ASN A O 1
ATOM 2671 N N . GLU A 1 342 ? 26.202 -0.942 6.549 1.00 96.62 342 GLU A N 1
ATOM 2672 C CA . GLU A 1 342 ? 27.549 -1.454 6.271 1.00 96.62 342 GLU A CA 1
ATOM 2673 C C . GLU A 1 342 ? 28.038 -1.057 4.874 1.00 96.62 342 GLU A C 1
ATOM 2675 O O . GLU A 1 342 ? 29.207 -0.713 4.697 1.00 96.62 342 GLU A O 1
ATOM 2680 N N . ASN A 1 343 ? 27.128 -1.017 3.897 1.00 96.75 343 ASN A N 1
ATOM 2681 C CA . ASN A 1 343 ? 27.438 -0.663 2.512 1.00 96.75 343 ASN A CA 1
ATOM 2682 C C . ASN A 1 343 ? 27.210 0.823 2.190 1.00 96.75 343 ASN A C 1
ATOM 2684 O O . ASN A 1 343 ? 27.481 1.259 1.072 1.00 96.75 343 ASN A O 1
ATOM 2688 N N . ALA A 1 344 ? 26.777 1.636 3.159 1.00 96.31 344 ALA A N 1
ATOM 2689 C CA . ALA A 1 344 ? 26.368 3.025 2.938 1.00 96.31 344 ALA A CA 1
ATOM 2690 C C . ALA A 1 344 ? 27.428 3.874 2.217 1.00 96.31 344 ALA A C 1
ATOM 2692 O O . ALA A 1 344 ? 27.073 4.726 1.404 1.00 96.31 344 ALA A O 1
ATOM 2693 N N . ALA A 1 345 ? 28.717 3.647 2.489 1.00 96.12 345 ALA A N 1
ATOM 2694 C CA . ALA A 1 345 ? 29.807 4.382 1.849 1.00 96.12 345 ALA A CA 1
ATOM 2695 C C . ALA A 1 345 ? 29.912 4.090 0.342 1.00 96.12 345 ALA A C 1
ATOM 2697 O O . ALA A 1 345 ? 30.050 5.027 -0.441 1.00 96.12 345 ALA A O 1
ATOM 2698 N N . ALA A 1 346 ? 29.802 2.820 -0.063 1.00 94.75 346 ALA A N 1
ATOM 2699 C CA . ALA A 1 346 ? 29.826 2.423 -1.471 1.00 94.75 346 ALA A CA 1
ATOM 2700 C C . ALA A 1 346 ? 28.579 2.939 -2.204 1.00 94.75 346 ALA A C 1
ATOM 2702 O O . ALA A 1 346 ? 28.689 3.573 -3.246 1.00 94.75 346 ALA A O 1
ATOM 2703 N N . ILE A 1 347 ? 27.406 2.782 -1.586 1.00 94.00 347 ILE A N 1
ATOM 2704 C CA . ILE A 1 347 ? 26.126 3.255 -2.132 1.00 94.00 347 ILE A CA 1
ATOM 2705 C C . ILE A 1 347 ? 26.135 4.770 -2.332 1.00 94.00 347 ILE A C 1
ATOM 2707 O O . ILE A 1 347 ? 25.735 5.264 -3.379 1.00 94.00 347 ILE A O 1
ATOM 2711 N N . THR A 1 348 ? 26.634 5.519 -1.346 1.00 95.25 348 THR A N 1
ATOM 2712 C CA . THR A 1 348 ? 26.720 6.983 -1.439 1.00 95.25 348 THR A CA 1
ATOM 2713 C C . THR A 1 348 ? 27.726 7.425 -2.503 1.00 95.25 348 THR A C 1
ATOM 2715 O O . THR A 1 348 ? 27.538 8.481 -3.100 1.00 95.25 348 THR A O 1
ATOM 2718 N N . SER A 1 349 ? 28.787 6.647 -2.740 1.00 94.12 349 SER A N 1
ATOM 2719 C CA . SER A 1 349 ? 29.779 6.944 -3.779 1.00 94.12 349 SER A CA 1
ATOM 2720 C C . SER A 1 349 ? 29.195 6.821 -5.187 1.00 94.12 349 SER A C 1
ATOM 2722 O O . SER A 1 349 ? 29.494 7.665 -6.024 1.00 94.12 349 SER A O 1
ATOM 2724 N N . GLU A 1 350 ? 28.366 5.804 -5.432 1.00 93.00 350 GLU A N 1
ATOM 2725 C CA . GLU A 1 350 ? 27.820 5.506 -6.766 1.00 93.00 350 GLU A CA 1
ATOM 2726 C C . GLU A 1 350 ? 26.479 6.211 -7.036 1.00 93.00 350 GLU A C 1
ATOM 2728 O O . GLU A 1 350 ? 26.269 6.766 -8.109 1.00 93.00 350 GLU A O 1
ATOM 2733 N N . MET A 1 351 ? 25.568 6.243 -6.056 1.00 91.00 351 MET A N 1
ATOM 2734 C CA . MET A 1 351 ? 24.198 6.768 -6.219 1.00 91.00 351 MET A CA 1
ATOM 2735 C C . MET A 1 351 ? 23.958 8.106 -5.504 1.00 91.00 351 MET A C 1
ATOM 2737 O O . MET A 1 351 ? 22.873 8.686 -5.583 1.00 91.00 351 MET A O 1
ATOM 2741 N N . GLY A 1 352 ? 24.940 8.599 -4.750 1.00 93.94 352 GLY A N 1
ATOM 2742 C CA . GLY A 1 352 ? 24.768 9.763 -3.887 1.00 93.94 352 GLY A CA 1
ATOM 2743 C C . GLY A 1 352 ? 23.946 9.481 -2.615 1.00 93.94 352 GLY A C 1
ATOM 2744 O O . GLY A 1 352 ? 23.407 8.391 -2.407 1.00 93.94 352 GLY A O 1
ATOM 2745 N N . PRO A 1 353 ? 23.845 10.474 -1.711 1.00 93.44 353 PRO A N 1
ATOM 2746 C CA . PRO A 1 353 ? 23.118 10.330 -0.447 1.00 93.44 353 PRO A CA 1
ATOM 2747 C C . PRO A 1 353 ? 21.601 10.179 -0.641 1.00 93.44 353 PRO A C 1
ATOM 2749 O O . PRO A 1 353 ? 20.942 9.557 0.192 1.00 93.44 353 PRO A O 1
ATOM 2752 N N . GLU A 1 354 ? 21.056 10.720 -1.735 1.00 91.75 354 GLU A N 1
ATOM 2753 C CA . GLU A 1 354 ? 19.637 10.599 -2.085 1.00 91.75 354 GLU A CA 1
ATOM 2754 C C . GLU A 1 354 ? 19.278 9.153 -2.450 1.00 91.75 354 GLU A C 1
ATOM 2756 O O . GLU A 1 354 ? 18.309 8.626 -1.904 1.00 91.75 354 GLU A O 1
ATOM 2761 N N . GLY A 1 355 ? 20.113 8.466 -3.242 1.00 89.56 355 GLY A N 1
ATOM 2762 C CA . GLY A 1 355 ? 19.912 7.052 -3.579 1.00 89.56 355 GLY A CA 1
ATOM 2763 C C . GLY A 1 355 ? 19.920 6.137 -2.348 1.00 89.56 355 GLY A C 1
ATOM 2764 O O . GLY A 1 355 ? 19.056 5.275 -2.199 1.00 89.56 355 GLY A O 1
ATOM 2765 N N . LEU A 1 356 ? 20.818 6.377 -1.381 1.00 95.12 356 LEU A N 1
ATOM 2766 C CA . LEU A 1 356 ? 20.807 5.643 -0.106 1.00 95.12 356 LEU A CA 1
ATOM 2767 C C . LEU A 1 356 ? 19.502 5.864 0.681 1.00 95.12 356 LEU A C 1
ATOM 2769 O O . LEU A 1 356 ? 18.996 4.945 1.331 1.00 95.12 356 LEU A O 1
ATOM 2773 N N . GLN A 1 357 ? 18.962 7.083 0.662 1.00 93.38 357 GLN A N 1
ATOM 2774 C CA . GLN A 1 357 ? 17.718 7.406 1.355 1.00 93.38 357 GLN A CA 1
ATOM 2775 C C . GLN A 1 357 ? 16.500 6.781 0.661 1.00 93.38 357 GLN A C 1
ATOM 2777 O O . GLN A 1 357 ? 15.608 6.271 1.345 1.00 93.38 357 GLN A O 1
ATOM 2782 N N . GLU A 1 358 ? 16.490 6.761 -0.672 1.00 92.81 358 GLU A N 1
ATOM 2783 C CA . GLU A 1 358 ? 15.479 6.076 -1.476 1.00 92.81 358 GLU A CA 1
ATOM 2784 C C . GLU A 1 358 ? 15.451 4.575 -1.160 1.00 92.81 358 GLU A C 1
ATOM 2786 O O . GLU A 1 358 ? 14.402 4.056 -0.769 1.00 92.81 358 GLU A O 1
ATOM 2791 N N . LEU A 1 359 ? 16.606 3.903 -1.165 1.00 93.75 359 LEU A N 1
ATOM 2792 C CA . LEU A 1 359 ? 16.720 2.479 -0.821 1.00 93.75 359 LEU A CA 1
ATOM 2793 C C . LEU A 1 359 ? 16.179 2.165 0.582 1.00 93.75 359 LEU A C 1
ATOM 2795 O O . LEU A 1 359 ? 15.424 1.207 0.765 1.00 93.75 359 LEU A O 1
ATOM 2799 N N . ARG A 1 360 ? 16.479 3.008 1.580 1.00 94.81 360 ARG A N 1
ATOM 2800 C CA . ARG A 1 360 ? 15.918 2.861 2.938 1.00 94.81 360 ARG A CA 1
ATOM 2801 C C . ARG A 1 360 ? 14.400 2.995 2.961 1.00 94.81 360 ARG A C 1
ATOM 2803 O O . ARG A 1 360 ? 13.735 2.287 3.714 1.00 94.81 360 ARG A O 1
ATOM 2810 N N . SER A 1 361 ? 13.849 3.899 2.154 1.00 92.31 361 SER A N 1
ATOM 2811 C CA . SER A 1 361 ? 12.401 4.101 2.061 1.00 92.31 361 SER A CA 1
ATOM 2812 C C . SER A 1 361 ? 11.679 2.920 1.401 1.00 92.31 361 SER A C 1
ATOM 2814 O O . SER A 1 361 ? 10.500 2.695 1.678 1.00 92.31 361 SER A O 1
ATOM 2816 N N . MET A 1 362 ? 12.390 2.136 0.582 1.00 91.44 362 MET A N 1
ATOM 2817 C CA . MET A 1 362 ? 11.857 0.946 -0.079 1.00 91.44 362 MET A CA 1
ATOM 2818 C C . MET A 1 362 ? 11.880 -0.306 0.803 1.00 91.44 362 MET A C 1
ATOM 2820 O O . MET A 1 362 ? 11.078 -1.207 0.559 1.00 91.44 362 MET A O 1
ATOM 2824 N N . ILE A 1 363 ? 12.718 -0.379 1.847 1.00 91.50 363 ILE A N 1
ATOM 2825 C CA . ILE A 1 363 ? 12.801 -1.555 2.739 1.00 91.50 363 ILE A CA 1
ATOM 2826 C C . ILE A 1 363 ? 11.420 -2.049 3.219 1.00 91.50 363 ILE A C 1
ATOM 2828 O O . ILE A 1 363 ? 11.142 -3.236 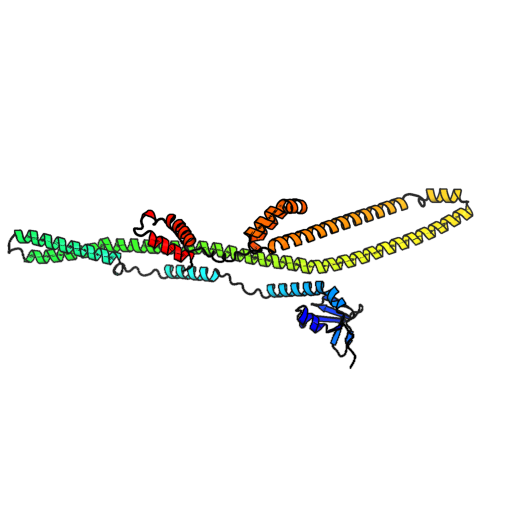3.056 1.00 91.50 363 ILE A O 1
ATOM 2832 N N . PRO A 1 364 ? 10.502 -1.199 3.725 1.00 89.31 364 PRO A N 1
ATOM 2833 C CA . PRO A 1 364 ? 9.177 -1.652 4.164 1.00 89.31 364 PRO A CA 1
ATOM 2834 C C . PRO A 1 364 ? 8.308 -2.281 3.061 1.00 89.31 364 PRO A C 1
ATOM 2836 O O . PRO A 1 364 ? 7.302 -2.914 3.367 1.00 89.31 364 PRO A O 1
ATOM 2839 N N . SER A 1 365 ? 8.645 -2.069 1.784 1.00 87.50 365 SER A N 1
ATOM 2840 C CA . SER A 1 365 ? 7.941 -2.678 0.649 1.00 87.50 365 SER A CA 1
ATOM 2841 C C . SER A 1 365 ? 8.474 -4.064 0.282 1.00 87.50 365 SER A C 1
ATOM 2843 O O . SER A 1 365 ? 7.691 -4.903 -0.154 1.00 87.50 365 SER A O 1
ATOM 2845 N N . PHE A 1 366 ? 9.771 -4.317 0.499 1.00 85.62 366 PHE A N 1
ATOM 2846 C CA . PHE A 1 366 ? 10.385 -5.641 0.329 1.00 85.62 366 PHE A CA 1
ATOM 2847 C C . PHE A 1 366 ? 10.052 -6.573 1.487 1.00 85.62 366 PHE A C 1
ATOM 2849 O O . PHE A 1 366 ? 9.851 -7.768 1.296 1.00 85.62 366 PHE A O 1
ATOM 2856 N N . PHE A 1 367 ? 9.937 -5.988 2.675 1.00 87.19 367 PHE A N 1
ATOM 2857 C CA . PHE A 1 367 ? 9.526 -6.648 3.899 1.00 87.19 367 PHE A CA 1
ATOM 2858 C C . PHE A 1 367 ? 8.188 -6.047 4.309 1.00 87.19 367 PHE A C 1
ATOM 2860 O O . PHE A 1 367 ? 8.153 -5.229 5.241 1.00 87.19 367 PHE A O 1
ATOM 2867 N N . PRO A 1 368 ? 7.082 -6.380 3.601 1.00 75.75 368 PRO A N 1
ATOM 2868 C CA . PRO A 1 368 ? 5.763 -6.047 4.114 1.00 75.75 368 PRO A CA 1
ATOM 2869 C C . PRO A 1 368 ? 5.733 -6.533 5.556 1.00 75.75 368 PRO A C 1
ATOM 2871 O O . PRO A 1 368 ? 6.340 -7.560 5.846 1.00 75.75 368 PRO A O 1
ATOM 2874 N N . ALA A 1 369 ? 5.109 -5.772 6.455 1.00 63.09 369 ALA A N 1
ATOM 2875 C CA . ALA A 1 369 ? 4.981 -6.160 7.850 1.00 63.09 369 ALA A CA 1
ATOM 2876 C C . ALA A 1 369 ? 4.239 -7.504 7.931 1.00 63.09 369 ALA A C 1
ATOM 2878 O O . ALA A 1 369 ? 3.028 -7.551 8.147 1.00 63.09 369 ALA A O 1
ATOM 2879 N N . GLU A 1 370 ? 4.963 -8.604 7.727 1.00 51.16 370 GLU A N 1
ATOM 2880 C CA . GLU A 1 370 ? 4.639 -9.895 8.268 1.00 51.16 370 GLU A CA 1
ATOM 2881 C C . GLU A 1 370 ? 4.402 -9.589 9.728 1.00 51.16 370 GLU A C 1
ATOM 2883 O O . GLU A 1 370 ? 5.240 -8.972 10.394 1.00 51.16 370 GLU A O 1
ATOM 2888 N N . GLN A 1 371 ? 3.188 -9.901 10.179 1.00 49.97 371 GLN A N 1
ATOM 2889 C CA . GLN A 1 371 ? 2.880 -10.009 11.591 1.00 49.97 371 GLN A CA 1
ATOM 2890 C C . GLN A 1 371 ? 4.073 -10.724 12.200 1.00 49.97 371 GLN A C 1
ATOM 2892 O O . GLN A 1 371 ? 4.249 -11.907 11.912 1.00 49.97 371 GLN A O 1
ATOM 2897 N N . ALA A 1 372 ? 4.940 -9.966 12.886 1.00 48.25 372 ALA A N 1
ATOM 2898 C CA . ALA A 1 372 ? 6.238 -10.459 13.309 1.00 48.25 372 ALA A CA 1
ATOM 2899 C C . ALA A 1 372 ? 5.978 -11.833 13.921 1.00 48.25 372 ALA A C 1
ATOM 2901 O O . ALA A 1 372 ? 5.115 -11.886 14.807 1.00 48.25 372 ALA A O 1
ATOM 2902 N N . PRO A 1 373 ? 6.572 -12.925 13.395 1.00 49.50 373 PRO A N 1
ATOM 2903 C CA . PRO A 1 373 ? 6.269 -14.265 13.872 1.00 49.50 373 PRO A CA 1
ATOM 2904 C C . PRO A 1 373 ? 6.399 -14.191 15.378 1.00 49.50 373 PRO A C 1
ATOM 2906 O O . PRO A 1 373 ? 7.467 -13.803 15.856 1.00 49.50 373 PRO A O 1
ATOM 2909 N N . ALA A 1 374 ? 5.267 -14.376 16.075 1.00 54.47 374 ALA A N 1
ATOM 2910 C CA . ALA A 1 374 ? 5.110 -13.980 17.467 1.00 54.47 374 ALA A CA 1
ATOM 2911 C C . ALA A 1 374 ? 6.363 -14.424 18.199 1.00 54.47 374 ALA A C 1
ATOM 2913 O O . ALA A 1 374 ? 6.619 -15.629 18.264 1.00 54.47 374 ALA A O 1
ATOM 2914 N N . LYS A 1 375 ? 7.198 -13.456 18.609 1.00 59.59 375 LYS A N 1
ATOM 2915 C CA . LYS A 1 375 ? 8.498 -13.739 19.209 1.00 59.59 375 LYS A CA 1
ATOM 2916 C C . LYS A 1 375 ? 8.212 -14.790 20.267 1.00 59.59 375 LYS A C 1
ATOM 2918 O O . LYS A 1 375 ? 7.430 -14.515 21.177 1.00 59.59 375 LYS A O 1
ATOM 2923 N N . THR A 1 376 ? 8.721 -16.012 20.096 1.00 66.25 376 THR A N 1
ATOM 2924 C CA . THR A 1 376 ? 8.485 -17.096 21.052 1.00 66.25 376 THR A CA 1
ATOM 2925 C C . THR A 1 376 ? 9.272 -16.750 22.299 1.00 66.25 376 THR A C 1
ATOM 2927 O O . THR A 1 376 ? 10.395 -17.206 22.497 1.00 66.25 376 THR A O 1
ATOM 2930 N N . LEU A 1 377 ? 8.700 -15.850 23.091 1.00 79.62 377 LEU A N 1
ATOM 2931 C CA . LEU A 1 377 ? 9.209 -15.421 24.369 1.00 79.62 377 LEU A CA 1
ATOM 2932 C C . LEU A 1 377 ? 9.215 -16.660 25.249 1.00 79.62 377 LEU A C 1
ATOM 2934 O O . LEU A 1 377 ? 8.209 -17.370 25.374 1.00 79.62 377 LEU A O 1
ATOM 2938 N N . THR A 1 378 ? 10.353 -16.928 25.875 1.00 90.12 378 THR A N 1
ATOM 2939 C CA . THR A 1 378 ? 10.381 -17.906 26.956 1.00 90.12 378 THR A CA 1
ATOM 2940 C C . THR A 1 378 ? 9.350 -17.497 28.019 1.00 90.12 378 THR A C 1
ATOM 2942 O O . THR A 1 378 ? 9.053 -16.307 28.167 1.00 90.12 378 THR A O 1
ATOM 2945 N N . PRO A 1 379 ? 8.808 -18.430 28.823 1.00 90.56 379 PRO A N 1
ATOM 2946 C CA . PRO A 1 379 ? 7.844 -18.079 29.870 1.00 90.56 379 PRO A CA 1
ATOM 2947 C C . PRO A 1 379 ? 8.330 -16.966 30.819 1.00 90.56 379 PRO A C 1
ATOM 2949 O O . PRO A 1 379 ? 7.524 -16.215 31.365 1.00 90.56 379 PRO A O 1
ATOM 2952 N N . ALA A 1 380 ? 9.650 -16.840 31.003 1.00 90.50 380 ALA A N 1
ATOM 2953 C CA . ALA A 1 380 ? 10.263 -15.780 31.795 1.00 90.50 380 ALA A CA 1
ATOM 2954 C C . ALA A 1 380 ? 10.212 -14.409 31.097 1.00 90.50 380 ALA A C 1
ATOM 2956 O O . ALA A 1 380 ? 9.866 -13.416 31.737 1.00 90.50 380 ALA A O 1
ATOM 2957 N N . GLU A 1 381 ? 10.523 -14.353 29.802 1.00 91.94 381 GLU A N 1
ATOM 2958 C CA . GLU A 1 381 ? 10.462 -13.122 29.006 1.00 91.94 381 GLU A CA 1
ATOM 2959 C C . GLU A 1 381 ? 9.018 -12.658 28.812 1.00 91.94 381 GLU A C 1
ATOM 2961 O O . GLU A 1 381 ? 8.725 -11.481 29.001 1.00 91.94 381 GLU A O 1
ATOM 2966 N N . LEU A 1 382 ? 8.097 -13.592 28.560 1.00 90.06 382 LEU A N 1
ATOM 2967 C CA . LEU A 1 382 ? 6.675 -13.295 28.397 1.00 90.06 382 LEU A CA 1
ATOM 2968 C C . LEU A 1 382 ? 6.075 -12.713 29.685 1.00 90.06 382 LEU A C 1
ATOM 2970 O O . LEU A 1 382 ? 5.288 -11.769 29.650 1.00 90.06 382 LEU A O 1
ATOM 2974 N N . ARG A 1 383 ? 6.514 -13.212 30.849 1.00 94.50 383 ARG A N 1
ATOM 2975 C CA . ARG A 1 383 ? 6.131 -12.642 32.144 1.00 94.50 383 ARG A CA 1
ATOM 2976 C C . ARG A 1 383 ? 6.765 -11.273 32.392 1.00 94.50 383 ARG A C 1
ATOM 2978 O O . ARG A 1 383 ? 6.094 -10.400 32.930 1.00 94.50 383 ARG A O 1
ATOM 2985 N N . GLN A 1 384 ? 8.034 -11.068 32.035 1.00 94.50 384 GLN A N 1
ATOM 2986 C CA . GLN A 1 384 ? 8.689 -9.757 32.154 1.00 94.50 384 GLN A CA 1
ATOM 2987 C C . GLN A 1 384 ? 7.990 -8.693 31.303 1.00 94.50 384 GLN A C 1
ATOM 2989 O O . GLN A 1 384 ? 7.742 -7.584 31.778 1.00 94.50 384 GLN A O 1
ATOM 2994 N N . GLU A 1 385 ? 7.623 -9.048 30.077 1.00 92.88 385 GLU A N 1
ATOM 2995 C CA . GLU A 1 385 ? 6.901 -8.166 29.169 1.00 92.88 385 GLU A CA 1
ATOM 2996 C C . GLU A 1 385 ? 5.487 -7.869 29.682 1.00 92.88 385 GLU A C 1
ATOM 2998 O O . GLU A 1 385 ? 5.099 -6.702 29.771 1.00 92.88 385 GLU A O 1
ATOM 3003 N N . ALA A 1 386 ? 4.773 -8.884 30.176 1.00 94.31 386 ALA A N 1
ATOM 3004 C CA . ALA A 1 386 ? 3.480 -8.696 30.830 1.00 94.31 386 ALA A CA 1
ATOM 3005 C C . ALA A 1 386 ? 3.564 -7.811 32.087 1.00 94.31 386 ALA A C 1
ATOM 3007 O O . ALA A 1 386 ? 2.681 -6.990 32.313 1.00 94.31 386 ALA A O 1
ATOM 3008 N N . ILE A 1 387 ? 4.630 -7.917 32.892 1.00 95.50 387 ILE A N 1
ATOM 3009 C CA . ILE A 1 387 ? 4.858 -7.030 34.048 1.00 95.50 387 ILE A CA 1
ATOM 3010 C C . ILE A 1 387 ? 5.075 -5.585 33.588 1.00 95.50 387 ILE A C 1
ATOM 3012 O O . ILE A 1 387 ? 4.514 -4.669 34.184 1.00 95.50 387 ILE A O 1
ATOM 3016 N N . SER A 1 388 ? 5.863 -5.371 32.532 1.00 95.56 388 SER A N 1
ATOM 3017 C CA . SER A 1 388 ? 6.095 -4.047 31.937 1.00 95.56 388 SER A CA 1
ATOM 3018 C C . SER A 1 388 ? 4.794 -3.409 31.437 1.00 95.56 388 SER A C 1
ATOM 3020 O O . SER A 1 388 ? 4.558 -2.222 31.674 1.00 95.56 388 SER A O 1
ATOM 3022 N N . MET A 1 389 ? 3.928 -4.191 30.786 1.00 93.88 389 MET A N 1
ATOM 3023 C CA . MET A 1 389 ? 2.615 -3.726 30.334 1.00 93.88 389 MET A CA 1
ATOM 3024 C C . MET A 1 389 ? 1.684 -3.441 31.513 1.00 93.88 389 MET A C 1
ATOM 3026 O O . MET A 1 389 ? 1.136 -2.344 31.601 1.00 93.88 389 MET A O 1
ATOM 3030 N N . ALA A 1 390 ? 1.596 -4.366 32.471 1.00 94.69 390 ALA A N 1
ATOM 3031 C CA . ALA A 1 390 ? 0.767 -4.214 33.659 1.00 94.69 390 ALA A CA 1
ATOM 3032 C C . ALA A 1 390 ? 1.173 -2.997 34.498 1.00 94.69 390 ALA A C 1
ATOM 3034 O O . ALA A 1 390 ? 0.305 -2.307 35.005 1.00 94.69 390 ALA A O 1
ATOM 3035 N N . GLN A 1 391 ? 2.465 -2.672 34.608 1.00 95.19 391 GLN A N 1
ATOM 3036 C CA . GLN A 1 391 ? 2.943 -1.483 35.329 1.00 95.19 391 GLN A CA 1
ATOM 3037 C C . GLN A 1 391 ? 2.499 -0.153 34.709 1.00 95.19 391 GLN A C 1
ATOM 3039 O O . GLN A 1 391 ? 2.456 0.858 35.414 1.00 95.19 391 GLN A O 1
ATOM 3044 N N . LYS A 1 392 ? 2.203 -0.141 33.405 1.00 94.38 392 LYS A N 1
ATOM 3045 C CA . LYS A 1 392 ? 1.710 1.040 32.682 1.00 94.38 392 LYS A CA 1
ATOM 3046 C C . LYS A 1 392 ? 0.188 1.177 32.762 1.00 94.38 392 LYS A C 1
ATOM 3048 O O . LYS A 1 392 ? -0.325 2.243 32.427 1.00 94.38 392 LYS A O 1
ATOM 3053 N N . ASP A 1 393 ? -0.515 0.137 33.204 1.00 92.44 393 ASP A N 1
ATOM 3054 C CA . ASP A 1 393 ? -1.961 0.157 33.394 1.00 92.44 393 ASP A CA 1
ATOM 3055 C C . ASP A 1 393 ? -2.339 1.058 34.584 1.00 92.44 393 ASP A C 1
ATOM 3057 O O . ASP A 1 393 ? -1.751 0.987 35.670 1.00 92.44 393 ASP A O 1
ATOM 3061 N N . SER A 1 394 ? -3.347 1.914 34.396 1.00 93.69 394 SER A N 1
ATOM 3062 C CA . SER A 1 394 ? -3.876 2.796 35.441 1.00 93.69 394 SER A CA 1
ATOM 3063 C C . SER A 1 394 ? -4.372 2.052 36.688 1.00 93.69 394 SER A C 1
ATOM 3065 O O . SER A 1 394 ? -4.355 2.618 37.788 1.00 93.69 394 SER A O 1
ATOM 3067 N N . ASP A 1 395 ? -4.766 0.787 36.544 1.00 88.56 395 ASP A N 1
ATOM 3068 C CA . ASP A 1 395 ? -5.250 -0.061 37.627 1.00 88.56 395 ASP A CA 1
ATOM 3069 C C . ASP A 1 395 ? -4.128 -0.803 38.367 1.00 88.56 395 ASP A C 1
ATOM 3071 O O . ASP A 1 395 ? -4.367 -1.347 39.448 1.00 88.56 395 ASP A O 1
ATOM 3075 N N . TRP A 1 396 ? -2.872 -0.733 37.908 1.00 91.38 396 TRP A N 1
ATOM 3076 C CA . TRP A 1 396 ? -1.713 -1.346 38.580 1.00 91.38 396 TRP A CA 1
ATOM 3077 C C . TRP A 1 396 ? -1.566 -0.945 40.055 1.00 91.38 396 TRP A C 1
ATOM 3079 O O . TRP A 1 396 ? -1.238 -1.753 40.934 1.00 91.38 396 TRP A O 1
ATOM 3089 N N . GLY A 1 397 ? -1.813 0.337 40.336 1.00 85.75 397 GLY A N 1
ATOM 3090 C CA . GLY A 1 397 ? -1.738 0.905 41.681 1.00 85.75 397 GLY A CA 1
ATOM 3091 C C . GLY A 1 397 ? -2.953 0.588 42.556 1.00 85.75 397 GLY A C 1
ATOM 3092 O O . GLY A 1 397 ? -2.862 0.718 43.776 1.00 85.75 397 GLY A O 1
ATOM 3093 N N . ARG A 1 398 ? -4.079 0.186 41.953 1.00 83.62 398 ARG A N 1
ATOM 3094 C CA . ARG A 1 398 ? -5.383 0.013 42.620 1.00 83.62 398 ARG A CA 1
ATOM 3095 C C . ARG A 1 398 ? -5.815 -1.445 42.737 1.00 83.62 398 ARG A C 1
ATOM 3097 O O . ARG A 1 398 ? -6.623 -1.766 43.609 1.00 83.62 398 ARG A O 1
ATOM 3104 N N . SER A 1 399 ? -5.276 -2.320 41.895 1.00 80.69 399 SER A N 1
ATOM 3105 C CA . SER A 1 399 ? -5.587 -3.740 41.911 1.00 80.69 399 SER A CA 1
ATOM 3106 C C . SER A 1 399 ? -5.082 -4.383 43.202 1.00 80.69 399 SER A C 1
ATOM 3108 O O . SER A 1 399 ? -3.895 -4.322 43.535 1.00 80.69 399 SER A O 1
ATOM 3110 N N . LYS A 1 400 ? -5.999 -5.035 43.928 1.00 82.88 400 LYS A N 1
ATOM 3111 C CA . LYS A 1 400 ? -5.653 -5.925 45.048 1.00 82.88 400 LYS A CA 1
ATOM 3112 C C . LYS A 1 400 ? -4.955 -7.202 44.570 1.00 82.88 400 LYS A C 1
ATOM 3114 O O . LYS A 1 400 ? -4.371 -7.892 45.396 1.00 82.88 400 LYS A O 1
ATOM 3119 N N . ASP A 1 401 ? -4.987 -7.473 43.264 1.00 88.56 401 ASP A N 1
ATOM 3120 C CA . ASP A 1 401 ? -4.496 -8.701 42.650 1.00 88.56 401 ASP A CA 1
ATOM 3121 C C . ASP A 1 401 ? -3.666 -8.389 41.394 1.00 88.56 401 ASP A C 1
ATOM 3123 O O . ASP A 1 401 ? -4.082 -8.561 40.248 1.00 88.56 401 ASP A O 1
ATOM 3127 N N . ARG A 1 402 ? -2.451 -7.874 41.613 1.00 93.25 402 ARG A N 1
ATOM 3128 C CA . ARG A 1 402 ? -1.502 -7.553 40.530 1.00 93.25 402 ARG A CA 1
ATOM 3129 C C . ARG A 1 402 ? -1.150 -8.768 39.678 1.00 93.25 402 ARG A C 1
ATOM 3131 O O . ARG A 1 402 ? -0.902 -8.619 38.488 1.00 93.25 402 ARG A O 1
ATOM 3138 N N . GLU A 1 403 ? -1.148 -9.957 40.275 1.00 94.88 403 GLU A N 1
ATOM 3139 C CA . GLU A 1 403 ? -0.893 -11.196 39.543 1.00 94.88 403 GLU A CA 1
ATOM 3140 C C . GLU A 1 403 ? -2.019 -11.484 38.542 1.00 94.88 403 GLU A C 1
ATOM 3142 O O . GLU A 1 403 ? -1.720 -11.874 37.422 1.00 94.88 403 GLU A O 1
ATOM 3147 N N . ALA A 1 404 ? -3.286 -11.207 38.872 1.00 93.94 404 ALA A N 1
ATOM 3148 C CA . ALA A 1 404 ? -4.391 -11.380 37.926 1.00 93.94 404 ALA A CA 1
ATOM 3149 C C . ALA A 1 404 ? -4.236 -10.475 36.691 1.00 93.94 404 ALA A C 1
ATOM 3151 O O . ALA A 1 404 ? -4.404 -10.948 35.570 1.00 93.94 404 ALA A O 1
ATOM 3152 N N . LEU A 1 405 ? -3.821 -9.218 36.893 1.00 93.69 405 LEU A N 1
ATOM 3153 C CA . LEU A 1 405 ? -3.561 -8.273 35.802 1.00 93.69 405 LEU A CA 1
ATOM 3154 C C . LEU A 1 405 ? -2.368 -8.720 34.937 1.00 93.69 405 LEU A C 1
ATOM 3156 O O . LEU A 1 405 ? -2.439 -8.689 33.714 1.00 93.69 405 LEU A O 1
ATOM 3160 N N . ILE A 1 406 ? -1.285 -9.211 35.555 1.00 95.75 406 ILE A N 1
ATOM 3161 C CA . ILE A 1 406 ? -0.147 -9.791 34.819 1.00 95.75 406 ILE A CA 1
ATOM 3162 C C . ILE A 1 406 ? -0.606 -10.992 33.978 1.00 95.75 406 ILE A C 1
ATOM 3164 O O . ILE A 1 406 ? -0.221 -11.095 32.819 1.00 95.75 406 ILE A O 1
ATOM 3168 N N . GLN A 1 407 ? -1.437 -11.886 34.525 1.00 95.50 407 GLN A N 1
ATOM 3169 C CA . GLN A 1 407 ? -1.954 -13.051 33.794 1.00 95.50 407 GLN A CA 1
ATOM 3170 C C . GLN A 1 407 ? -2.881 -12.660 32.632 1.00 95.50 407 GLN A C 1
ATOM 3172 O O . GLN A 1 407 ? -2.905 -13.341 31.609 1.00 95.50 407 GLN A O 1
ATOM 3177 N N . GLU A 1 408 ? -3.621 -11.561 32.759 1.00 94.38 408 GLU A N 1
ATOM 3178 C CA . GLU A 1 408 ? -4.443 -11.007 31.679 1.00 94.38 408 GLU A CA 1
ATOM 3179 C C . GLU A 1 408 ? -3.574 -10.464 30.536 1.00 94.38 408 GLU A C 1
ATOM 3181 O O . GLU A 1 408 ? -3.793 -10.806 29.374 1.00 94.38 408 GLU A O 1
ATOM 3186 N N . TYR A 1 409 ? -2.500 -9.737 30.859 1.00 94.06 409 TYR A N 1
ATOM 3187 C CA . TYR A 1 409 ? -1.522 -9.292 29.863 1.00 94.06 409 TYR A CA 1
ATOM 3188 C C . TYR A 1 409 ? -0.731 -10.441 29.227 1.00 94.06 409 TYR A C 1
ATOM 3190 O O . TYR A 1 409 ? -0.413 -10.374 28.045 1.00 94.06 409 TYR A O 1
ATOM 3198 N N . ILE A 1 410 ? -0.457 -11.522 29.964 1.00 94.12 410 ILE A N 1
ATOM 3199 C CA . ILE A 1 410 ? 0.129 -12.754 29.409 1.00 94.12 410 ILE A CA 1
ATOM 3200 C C . ILE A 1 410 ? -0.773 -13.337 28.312 1.00 94.12 410 ILE A C 1
ATOM 3202 O O . ILE A 1 410 ? -0.274 -13.660 27.235 1.00 94.12 410 ILE A O 1
ATOM 3206 N N . LYS A 1 411 ? -2.089 -13.425 28.551 1.00 91.81 411 LYS A N 1
ATOM 3207 C CA . LYS A 1 411 ? -3.056 -13.899 27.544 1.00 91.81 411 LYS A CA 1
ATOM 3208 C C . LYS A 1 411 ? -3.105 -12.976 26.332 1.00 91.81 411 LYS A C 1
ATOM 3210 O O . LYS A 1 411 ? -3.053 -13.459 25.207 1.00 91.81 411 LYS A O 1
ATOM 3215 N N . LEU A 1 412 ? -3.097 -11.663 26.569 1.00 88.12 412 LEU A N 1
ATOM 3216 C CA . LEU A 1 412 ? -3.079 -10.655 25.510 1.00 88.12 412 LEU A CA 1
ATOM 3217 C C . LEU A 1 412 ? -1.835 -10.785 24.612 1.00 88.12 412 LEU A C 1
ATOM 3219 O O . LEU A 1 412 ? -1.965 -10.784 23.392 1.00 88.12 412 LEU A O 1
ATOM 3223 N N . ILE A 1 413 ? -0.643 -10.951 25.200 1.00 85.00 413 ILE A N 1
ATOM 3224 C CA . ILE A 1 413 ? 0.620 -11.155 24.462 1.00 85.00 413 ILE A CA 1
ATOM 3225 C C . ILE A 1 413 ? 0.595 -12.477 23.676 1.00 85.00 413 ILE A C 1
ATOM 3227 O O . ILE A 1 413 ? 1.158 -12.563 22.588 1.00 85.00 413 ILE A O 1
ATOM 3231 N N . GLN A 1 414 ? -0.075 -13.505 24.203 1.00 83.81 414 GLN A N 1
ATOM 3232 C CA . GLN A 1 414 ? -0.239 -14.806 23.545 1.00 83.81 414 GLN A CA 1
ATOM 3233 C C . GLN A 1 414 ? -1.378 -14.843 22.510 1.00 83.81 414 GLN A C 1
ATOM 3235 O O . GLN A 1 414 ? -1.536 -15.863 21.839 1.00 83.81 414 GLN A O 1
ATOM 3240 N N . GLY A 1 415 ? -2.159 -13.766 22.373 1.00 79.44 415 GLY A N 1
ATOM 3241 C CA . GLY A 1 415 ? -3.312 -13.699 21.472 1.00 79.44 415 GLY A CA 1
ATOM 3242 C C . GLY A 1 415 ? -4.497 -14.583 21.888 1.00 79.44 415 GLY A C 1
ATOM 3243 O O . GLY A 1 415 ? -5.200 -15.080 21.009 1.00 79.44 415 GLY A O 1
ATOM 3244 N N . GLN A 1 416 ? -4.687 -14.820 23.195 1.00 69.62 416 GLN A N 1
ATOM 3245 C CA . GLN A 1 416 ? -5.764 -15.649 23.770 1.00 69.62 416 GLN A CA 1
ATOM 3246 C C . GLN A 1 416 ? -6.951 -14.858 24.311 1.00 69.62 416 GLN A C 1
ATOM 3248 O O . GLN A 1 416 ? -6.732 -13.759 24.870 1.00 69.62 416 GLN A O 1
#

Secondary structure (DSSP, 8-state):
-PPPPTTEEEHHHHHHHHH---TTTEEEEEETTEEEEEETTEEEEE--EEETTEEEEEHHHHHHHHHHHHHHHHHHHHHHHHHS------HHHHHHHHHHHHHHHHHHS-----GGGSHHHHHHHHHHHHHHHHHHHHHHHHHHTT-GGGHHHHHHHHHHHHHHHHHHIIIIIHHHHHHHHHHHHHHHHHHHHHHHHHHHHHHHHHHHHHHHHHHHHHHHHHHHHHHHHHHHHHHHHHHHHHHHHHHHHHHHHHHHHHHHHHHHHHHHHH-HHHHHHHHHHTTTTSSHHHHHHHHHHHHHHHHHHHHHHHHHHHHHHHHHHHHHHHHHTSSSHHHHHHHHHHTHHHHHHHHHHHHHHHHHHHHHHHS-----------HHHHHHHHHHHHHHSTTTTT-S-HHHHHHHHHHHHTT-